Protein AF-A0A6L7X5J3-F1 (afdb_monomer_lite)

Foldseek 3Di:
DDDDDDDDDPPPPPPPPPDPQQFPDQCADDAPFWHFHQVLVVVDPDPPQWGETQGCAPVQNRRVVRRRDHCVLFPAWQWYWDDDVQWIWTHHQQWIWIQRPVVRDIATALQQVLCCVVPVVDDFPQADHFDDDPQCVVDPDVVSVLVSQLVQCVVDVQSNCVQVVDPCNCRRQNGFGDWDAPDDPNRRNQKIWIHGRRKIKIAGCDDDPPDDHRHIDIDRVSVRQLPPDCRVDHVQTRNIDGPVQSRDNDPDRDHDDDDDDDDDDDDDDDDDDDDDDDDDDDDDDDDDDPPPDDDDDDDDPAAPEPDEDEDAQLDPCNLVVLVVCVVNSHAEYEYEDEQCVQCVDVVHGDCPSVVCNVCSNVVSNHHYHYHYDHHHLVPDDPVPRDDDD

Structure (mmCIF, N/CA/C/O backbone):
data_AF-A0A6L7X5J3-F1
#
_entry.id   AF-A0A6L7X5J3-F1
#
loop_
_atom_site.group_PDB
_atom_site.id
_atom_site.type_symbol
_atom_site.label_atom_id
_atom_site.label_alt_id
_atom_site.label_comp_id
_atom_site.label_asym_id
_atom_site.label_entity_id
_atom_site.label_seq_id
_atom_site.pdbx_PDB_ins_code
_atom_site.Cartn_x
_atom_site.Cartn_y
_atom_site.Cartn_z
_atom_site.occupancy
_atom_site.B_iso_or_equiv
_atom_site.auth_seq_id
_atom_site.auth_comp_id
_atom_site.auth_asym_id
_atom_site.auth_atom_id
_atom_site.pdbx_PDB_model_num
ATOM 1 N N . MET A 1 1 ? -72.540 15.885 -7.204 1.00 39.34 1 MET A N 1
ATOM 2 C CA . MET A 1 1 ? -71.771 15.564 -8.433 1.00 39.34 1 MET A CA 1
ATOM 3 C C . MET A 1 1 ? -70.296 15.408 -8.074 1.00 39.34 1 MET A C 1
ATOM 5 O O . MET A 1 1 ? -69.874 16.002 -7.092 1.00 39.34 1 MET A O 1
ATOM 9 N N . ARG A 1 2 ? -69.530 14.622 -8.845 1.00 37.62 2 ARG A N 1
ATOM 10 C CA . ARG A 1 2 ? -68.062 14.473 -8.725 1.00 37.62 2 ARG A CA 1
ATOM 11 C C . ARG A 1 2 ? -67.333 15.828 -8.674 1.00 37.62 2 ARG A C 1
ATOM 13 O O . ARG A 1 2 ? -67.604 16.648 -9.544 1.00 37.62 2 ARG A O 1
ATOM 20 N N . LYS A 1 3 ? -66.290 15.939 -7.841 1.00 34.56 3 LYS A N 1
ATOM 21 C CA . LYS A 1 3 ? -64.878 16.013 -8.291 1.00 34.56 3 LYS A CA 1
ATOM 22 C C . LYS A 1 3 ? -63.981 15.349 -7.235 1.00 34.56 3 LYS A C 1
ATOM 24 O O . LYS A 1 3 ? -64.067 15.705 -6.068 1.00 34.56 3 LYS A O 1
ATOM 29 N N . LEU A 1 4 ? -63.147 14.387 -7.638 1.00 37.59 4 LEU A N 1
ATOM 30 C CA . LEU A 1 4 ? -62.011 13.943 -6.819 1.00 37.59 4 LEU A CA 1
ATOM 31 C C . LEU A 1 4 ? -60.863 14.937 -7.027 1.00 37.59 4 LEU A C 1
ATOM 33 O O . LEU A 1 4 ? -60.653 15.388 -8.153 1.00 37.59 4 LEU A O 1
ATOM 37 N N . VAL A 1 5 ? -60.090 15.212 -5.978 1.00 39.31 5 VAL A N 1
ATOM 38 C CA . VAL A 1 5 ? -58.749 15.797 -6.108 1.00 39.31 5 VAL A CA 1
ATOM 39 C C . VAL A 1 5 ? -57.757 14.644 -6.009 1.00 39.31 5 VAL A C 1
ATOM 41 O O . VAL A 1 5 ? -57.535 14.102 -4.930 1.00 39.31 5 VAL A O 1
ATOM 44 N N . LEU A 1 6 ? -57.213 14.220 -7.151 1.00 36.03 6 LEU A N 1
ATOM 45 C CA . LEU A 1 6 ? -56.221 13.150 -7.211 1.00 36.03 6 LEU A CA 1
ATOM 46 C C . LEU A 1 6 ? -54.824 13.758 -7.028 1.00 36.03 6 LEU A C 1
ATOM 48 O O . LEU A 1 6 ? -54.312 14.416 -7.932 1.00 36.03 6 LEU A O 1
ATOM 52 N N . GLY A 1 7 ? -54.224 13.565 -5.853 1.00 35.00 7 GLY A N 1
ATOM 53 C CA . GLY A 1 7 ? -52.856 14.006 -5.582 1.00 35.00 7 GLY A CA 1
ATOM 54 C C . GLY A 1 7 ? -51.844 13.172 -6.369 1.00 35.00 7 GLY A C 1
ATOM 55 O O . GLY A 1 7 ? -51.683 11.984 -6.098 1.00 35.00 7 GLY A O 1
ATOM 56 N N . LEU A 1 8 ? -51.161 13.786 -7.338 1.00 33.81 8 LEU A N 1
ATOM 57 C CA . LEU A 1 8 ? -50.131 13.120 -8.135 1.00 33.81 8 LEU A CA 1
ATOM 58 C C . LEU A 1 8 ? -48.823 13.006 -7.334 1.00 33.81 8 LEU A C 1
ATOM 60 O O . LEU A 1 8 ? -47.966 13.886 -7.393 1.00 33.81 8 LEU A O 1
ATOM 64 N N . VAL A 1 9 ? -48.661 11.909 -6.592 1.00 35.81 9 VAL A N 1
ATOM 65 C CA . VAL A 1 9 ? -47.380 11.565 -5.960 1.00 35.81 9 VAL A CA 1
ATOM 66 C C . VAL A 1 9 ? -46.420 11.068 -7.041 1.00 35.81 9 VAL A C 1
ATOM 68 O O . VAL A 1 9 ? -46.484 9.917 -7.468 1.00 35.81 9 VAL A O 1
ATOM 71 N N . VAL A 1 10 ? -45.525 11.946 -7.498 1.00 36.38 10 VAL A N 1
ATOM 72 C CA . VAL A 1 10 ? -44.436 11.573 -8.410 1.00 36.38 10 VAL A CA 1
ATOM 73 C C . VAL A 1 10 ? -43.366 10.832 -7.612 1.00 36.38 10 VAL A C 1
ATOM 75 O O . VAL A 1 10 ? -42.533 11.442 -6.943 1.00 36.38 10 VAL A O 1
ATOM 78 N N . ALA A 1 11 ? -43.383 9.503 -7.684 1.00 34.66 11 ALA A N 1
ATOM 79 C CA . ALA A 1 11 ? -42.311 8.676 -7.152 1.00 34.66 11 ALA A CA 1
ATOM 80 C C . ALA A 1 11 ? -41.049 8.846 -8.016 1.00 34.66 11 ALA A C 1
ATOM 82 O O . ALA A 1 11 ? -40.922 8.227 -9.074 1.00 34.66 11 ALA A O 1
ATOM 83 N N . MET A 1 12 ? -40.105 9.683 -7.571 1.00 31.50 12 MET A N 1
ATOM 84 C CA . MET A 1 12 ? -38.753 9.705 -8.134 1.00 31.50 12 MET A CA 1
ATOM 85 C C . MET A 1 12 ? -38.043 8.390 -7.799 1.00 31.50 12 MET A C 1
ATOM 87 O O . MET A 1 12 ? -37.420 8.249 -6.747 1.00 31.50 12 MET A O 1
ATOM 91 N N . VAL A 1 13 ? -38.126 7.425 -8.713 1.00 34.91 13 VAL A N 1
ATOM 92 C CA . VAL A 1 13 ? -37.275 6.235 -8.687 1.00 34.91 13 VAL A CA 1
ATOM 93 C C . VAL A 1 13 ? -35.859 6.676 -9.046 1.00 34.91 13 VAL A C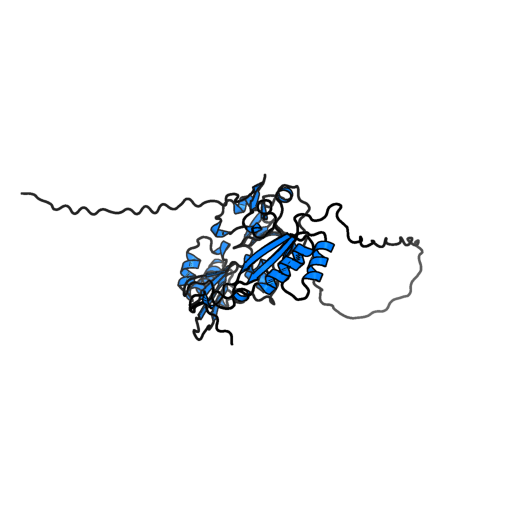 1
ATOM 95 O O . VAL A 1 13 ? -35.506 6.791 -10.220 1.00 34.91 13 VAL A O 1
ATOM 98 N N . VAL A 1 14 ? -35.046 6.947 -8.025 1.00 36.31 14 VAL A N 1
ATOM 99 C CA . VAL A 1 14 ? -33.605 7.159 -8.190 1.00 36.31 14 VAL A CA 1
ATOM 100 C C . VAL A 1 14 ? -32.980 5.812 -8.540 1.00 36.31 14 VAL A C 1
ATOM 102 O O . VAL A 1 14 ? -32.565 5.050 -7.668 1.00 36.31 14 VAL A O 1
ATOM 105 N N . VAL A 1 15 ? -32.936 5.502 -9.837 1.00 38.97 15 VAL A N 1
ATOM 106 C CA . VAL A 1 15 ? -32.119 4.404 -10.354 1.00 38.97 15 VAL A CA 1
ATOM 107 C C . VAL A 1 15 ? -30.664 4.812 -10.166 1.00 38.97 15 VAL A C 1
ATOM 109 O O . VAL A 1 15 ? -30.096 5.537 -10.983 1.00 38.97 15 VAL A O 1
ATOM 112 N N . ALA A 1 16 ? -30.069 4.362 -9.064 1.00 38.88 16 ALA A N 1
ATOM 113 C CA . ALA A 1 16 ? -28.633 4.418 -8.868 1.00 38.88 16 ALA A CA 1
ATOM 114 C C . ALA A 1 16 ? -27.978 3.513 -9.921 1.00 38.88 16 ALA A C 1
ATOM 116 O O . ALA A 1 16 ? -27.843 2.305 -9.731 1.00 38.88 16 ALA A O 1
ATOM 117 N N . LEU A 1 17 ? -27.618 4.106 -11.061 1.00 38.00 17 LEU A N 1
ATOM 118 C CA . LEU A 1 17 ? -26.777 3.474 -12.066 1.00 38.00 17 LEU A CA 1
ATOM 119 C C . LEU A 1 17 ? -25.415 3.209 -11.426 1.00 38.00 17 LEU A C 1
ATOM 121 O O . LEU A 1 17 ? -24.553 4.087 -11.393 1.00 38.00 17 LEU A O 1
ATOM 125 N N . ALA A 1 18 ? -25.237 1.997 -10.900 1.00 39.94 18 ALA A N 1
ATOM 126 C CA . ALA A 1 18 ? -23.926 1.491 -10.545 1.00 39.94 18 ALA A CA 1
ATOM 127 C C . ALA A 1 18 ? -23.051 1.583 -11.799 1.00 39.94 18 ALA A C 1
ATOM 129 O O . ALA A 1 18 ? -23.335 0.932 -12.809 1.00 39.94 18 ALA A O 1
ATOM 130 N N . ALA A 1 19 ? -22.028 2.438 -11.756 1.00 39.22 19 ALA A N 1
ATOM 131 C CA . ALA A 1 19 ? -21.054 2.510 -12.830 1.00 39.22 19 ALA A CA 1
ATOM 132 C C . ALA A 1 19 ? -20.448 1.106 -13.017 1.00 39.22 19 ALA A C 1
ATOM 134 O O . ALA A 1 19 ? -20.156 0.448 -12.013 1.00 39.22 19 ALA A O 1
ATOM 135 N N . PRO A 1 20 ? -20.292 0.614 -14.259 1.00 39.97 20 PRO A N 1
ATOM 136 C CA . PRO A 1 20 ? -19.720 -0.706 -14.481 1.00 39.97 20 PRO A CA 1
ATOM 137 C C . PRO A 1 20 ? -18.322 -0.740 -13.863 1.00 39.97 20 PRO A C 1
ATOM 139 O O . PRO A 1 20 ? -17.493 0.112 -14.182 1.00 39.97 20 PRO A O 1
ATOM 142 N N . VAL A 1 21 ? -18.082 -1.701 -12.967 1.00 42.59 21 VAL A N 1
ATOM 143 C CA . VAL A 1 21 ? -16.787 -1.872 -12.297 1.00 42.59 21 VAL A CA 1
ATOM 144 C C . VAL A 1 21 ? -15.732 -2.098 -13.374 1.00 42.59 21 VAL A C 1
ATOM 146 O O . VAL A 1 21 ? -15.753 -3.113 -14.072 1.00 42.59 21 VAL A O 1
ATOM 149 N N . GLN A 1 22 ? -14.849 -1.118 -13.550 1.00 43.16 22 GLN A N 1
ATOM 150 C CA . GLN A 1 22 ? -13.813 -1.180 -14.568 1.00 43.16 22 GLN A CA 1
ATOM 151 C C . GLN A 1 22 ? -12.702 -2.107 -14.078 1.00 43.16 22 GLN A C 1
ATOM 153 O O . GLN A 1 22 ? -12.064 -1.858 -13.056 1.00 43.16 22 GLN A O 1
ATOM 158 N N . ALA A 1 23 ? -12.498 -3.191 -14.823 1.00 52.34 23 ALA A N 1
ATOM 159 C CA . ALA A 1 23 ? -11.334 -4.051 -14.686 1.00 52.34 23 ALA A CA 1
ATOM 160 C C . ALA A 1 23 ? -10.037 -3.235 -14.832 1.00 52.34 23 ALA A C 1
ATOM 162 O O . ALA A 1 23 ? -10.020 -2.198 -15.503 1.00 52.34 23 ALA A O 1
ATOM 163 N N . LEU A 1 24 ? -8.941 -3.728 -14.254 1.00 58.12 24 LEU A N 1
ATOM 164 C CA . LEU A 1 24 ? -7.593 -3.208 -14.482 1.00 58.12 24 LEU A CA 1
ATOM 165 C C . LEU A 1 24 ? -7.203 -3.430 -15.956 1.00 58.12 24 LEU A C 1
ATOM 167 O O . LEU A 1 24 ? -6.573 -4.424 -16.326 1.00 58.12 24 LEU A O 1
ATOM 171 N N . GLU A 1 25 ? -7.590 -2.487 -16.814 1.00 69.44 25 GLU A N 1
ATOM 172 C CA . GLU A 1 25 ? -7.076 -2.402 -18.175 1.00 69.44 25 GLU A CA 1
ATOM 173 C C . GLU A 1 25 ? -5.565 -2.130 -18.160 1.00 69.44 25 GLU A C 1
ATOM 175 O O . GLU A 1 25 ? -5.004 -1.586 -17.205 1.00 69.44 25 GLU A O 1
ATOM 180 N N . CYS A 1 26 ? -4.882 -2.516 -19.241 1.00 79.06 26 CYS A N 1
ATOM 181 C CA . CYS A 1 26 ? -3.452 -2.264 -19.366 1.00 79.06 26 CYS A CA 1
ATOM 182 C C . CYS A 1 26 ? -3.171 -0.774 -19.609 1.00 79.06 26 CYS A C 1
ATOM 184 O O . CYS A 1 26 ? -3.212 -0.292 -20.742 1.00 79.06 26 CYS A O 1
ATOM 186 N N . ASP A 1 27 ? -2.876 -0.070 -18.520 1.00 77.75 27 ASP A N 1
ATOM 187 C CA . ASP A 1 27 ? -2.595 1.362 -18.459 1.00 77.75 27 ASP A CA 1
ATOM 188 C C . ASP A 1 27 ? -1.096 1.630 -18.698 1.00 77.75 27 ASP A C 1
ATOM 190 O O . ASP A 1 27 ? -0.307 1.901 -17.784 1.00 77.75 27 ASP A O 1
ATOM 194 N N . GLY A 1 28 ? -0.696 1.429 -19.955 1.00 81.00 28 GLY A N 1
ATOM 195 C CA . GLY A 1 28 ? 0.688 1.468 -20.414 1.00 81.00 28 GLY A CA 1
ATOM 196 C C . GLY A 1 28 ? 0.886 0.625 -21.676 1.00 81.00 28 GLY A C 1
ATOM 197 O O . GLY A 1 28 ? 0.062 0.661 -22.591 1.00 81.00 28 GLY A O 1
ATOM 198 N N . ILE A 1 29 ? 1.982 -0.134 -21.749 1.00 84.38 29 ILE A N 1
ATOM 199 C CA . ILE A 1 29 ? 2.338 -0.927 -22.937 1.00 84.38 29 ILE A CA 1
ATOM 200 C C . ILE A 1 29 ? 1.871 -2.378 -22.756 1.00 84.38 29 ILE A C 1
ATOM 202 O O . ILE A 1 29 ? 2.296 -3.071 -21.832 1.00 84.38 29 ILE A O 1
ATOM 206 N N . ARG A 1 30 ? 1.005 -2.857 -23.660 1.00 88.12 30 ARG A N 1
ATOM 207 C CA . ARG A 1 30 ? 0.545 -4.258 -23.682 1.00 88.12 30 ARG A CA 1
ATOM 208 C C . ARG A 1 30 ? 1.690 -5.198 -24.065 1.00 88.12 30 ARG A C 1
ATOM 210 O O . ARG A 1 30 ? 2.404 -4.948 -25.033 1.00 88.12 30 ARG A O 1
ATOM 217 N N . LEU A 1 31 ? 1.820 -6.294 -23.326 1.00 85.81 31 LEU A N 1
ATOM 218 C CA . LEU A 1 31 ? 2.774 -7.380 -23.561 1.00 85.81 31 LEU A CA 1
ATOM 219 C C . LEU A 1 31 ? 2.001 -8.632 -24.012 1.00 85.81 31 LEU A C 1
ATOM 221 O O . LEU A 1 31 ? 0.785 -8.712 -23.836 1.00 85.81 31 LEU A O 1
ATOM 225 N N . SER A 1 32 ? 2.685 -9.622 -24.586 1.00 85.44 32 SER A N 1
ATOM 226 C CA . SER A 1 32 ? 2.050 -10.863 -25.070 1.00 85.44 32 SER A CA 1
ATOM 227 C C . SER A 1 32 ? 1.386 -11.687 -23.960 1.00 85.44 32 SER A C 1
ATOM 229 O O . SER A 1 32 ? 0.448 -12.434 -24.231 1.00 85.44 32 SER A O 1
ATOM 231 N N . ASP A 1 33 ? 1.849 -11.536 -22.720 1.00 86.38 33 ASP A N 1
ATOM 232 C CA . ASP A 1 33 ? 1.362 -12.234 -21.532 1.00 86.38 33 ASP A CA 1
ATOM 233 C C . ASP A 1 33 ? 1.054 -11.276 -20.361 1.00 86.38 33 ASP A C 1
ATOM 235 O O . ASP A 1 33 ? 0.977 -11.715 -19.212 1.00 86.38 33 ASP A O 1
ATOM 239 N N . GLY A 1 34 ? 0.921 -9.967 -20.615 1.00 91.00 34 GLY A N 1
ATOM 240 C CA . GLY A 1 34 ? 0.933 -8.971 -19.542 1.00 91.00 34 GLY A CA 1
ATOM 241 C C . GLY A 1 34 ? 0.733 -7.511 -19.933 1.00 91.00 34 GLY A C 1
ATOM 242 O O . GLY A 1 34 ? 0.314 -7.171 -21.039 1.00 91.00 34 GLY A O 1
ATOM 243 N N . CYS A 1 35 ? 1.100 -6.637 -19.000 1.00 90.19 35 CYS A N 1
ATOM 244 C CA . CYS A 1 35 ? 1.132 -5.190 -19.160 1.00 90.19 35 CYS A CA 1
ATOM 245 C C . CYS A 1 35 ? 2.377 -4.582 -18.497 1.00 90.19 35 CYS A C 1
ATOM 247 O O . CYS A 1 35 ? 2.735 -4.959 -17.381 1.00 90.19 35 CYS A O 1
ATOM 249 N N . LEU A 1 36 ? 3.007 -3.606 -19.149 1.00 90.06 36 LEU A N 1
ATOM 250 C CA . LEU A 1 36 ? 3.967 -2.688 -18.540 1.00 90.06 36 LEU A CA 1
ATOM 251 C C . LEU A 1 36 ? 3.232 -1.414 -18.114 1.00 90.06 36 LEU A C 1
ATOM 253 O O . LEU A 1 36 ? 2.841 -0.619 -18.965 1.00 90.06 36 LEU A O 1
ATOM 257 N N . PHE A 1 37 ? 3.079 -1.203 -16.809 1.00 87.00 37 PHE A N 1
ATOM 258 C CA . PHE A 1 37 ? 2.432 -0.010 -16.261 1.00 87.00 37 PHE A CA 1
ATOM 259 C C . PHE A 1 37 ? 3.430 1.139 -16.141 1.00 87.00 37 PHE A C 1
ATOM 261 O O . PHE A 1 37 ? 4.362 1.076 -15.336 1.00 87.00 37 PHE A O 1
ATOM 268 N N . THR A 1 38 ? 3.226 2.192 -16.930 1.00 81.44 38 THR A N 1
ATOM 269 C CA . THR A 1 38 ? 4.198 3.286 -17.106 1.00 81.44 38 THR A CA 1
ATOM 270 C C . THR A 1 38 ? 3.959 4.453 -16.142 1.00 81.44 38 THR A C 1
ATOM 272 O O . THR A 1 38 ? 4.898 5.146 -15.759 1.00 81.44 38 THR A O 1
ATOM 275 N N . LYS A 1 39 ? 2.725 4.636 -15.646 1.00 73.19 39 LYS A N 1
ATOM 276 C CA . LYS A 1 39 ? 2.356 5.733 -14.724 1.00 73.19 39 LYS A CA 1
ATOM 277 C C . LYS A 1 39 ? 3.172 5.760 -13.427 1.00 73.19 39 LYS A C 1
ATOM 279 O O . LYS A 1 39 ? 3.565 6.833 -12.980 1.00 73.19 39 LYS A O 1
ATOM 284 N N . THR A 1 40 ? 3.476 4.605 -12.836 1.00 60.53 40 THR A N 1
ATOM 285 C CA . THR A 1 40 ? 4.351 4.498 -11.650 1.00 60.53 40 THR A CA 1
ATOM 286 C C . THR A 1 40 ? 5.847 4.484 -11.971 1.00 60.53 40 THR A C 1
ATOM 288 O O . THR A 1 40 ? 6.654 4.544 -11.044 1.00 60.53 40 THR A O 1
ATOM 291 N N . GLY A 1 41 ? 6.221 4.475 -13.254 1.00 50.16 41 GLY A N 1
ATOM 292 C CA . GLY A 1 41 ? 7.547 4.883 -13.724 1.00 50.16 41 GLY A CA 1
ATOM 293 C C . GLY A 1 41 ? 7.728 6.407 -13.778 1.00 50.16 41 GLY A C 1
ATOM 294 O O . GLY A 1 41 ? 8.841 6.863 -13.981 1.00 50.16 41 GLY A O 1
ATOM 295 N N . GLY A 1 42 ? 6.676 7.206 -13.538 1.00 38.56 42 GLY A N 1
ATOM 296 C CA . GLY A 1 42 ? 6.590 8.652 -13.813 1.00 38.56 42 GLY A CA 1
ATOM 297 C C . GLY A 1 42 ? 7.691 9.598 -13.291 1.00 38.56 42 GLY A C 1
ATOM 298 O O . GLY A 1 42 ? 7.725 10.750 -13.714 1.00 38.56 42 GLY A O 1
ATOM 299 N N . ASP A 1 43 ? 8.583 9.141 -12.407 1.00 50.91 43 ASP A N 1
ATOM 300 C CA . ASP A 1 43 ? 9.752 9.890 -11.915 1.00 50.91 43 ASP A CA 1
ATOM 301 C C . ASP A 1 43 ? 11.058 9.601 -12.703 1.00 50.91 43 ASP A C 1
ATOM 303 O O . ASP A 1 43 ? 12.105 10.185 -12.397 1.00 50.91 43 ASP A O 1
ATOM 307 N N . THR A 1 44 ? 11.048 8.699 -13.695 1.00 49.81 44 THR A N 1
ATOM 308 C CA . THR A 1 44 ? 12.235 8.338 -14.494 1.00 49.81 44 THR A CA 1
ATOM 309 C C . THR A 1 44 ? 12.494 9.287 -15.673 1.00 49.81 44 THR A C 1
ATOM 311 O O . THR A 1 44 ? 11.599 10.000 -16.129 1.00 49.81 44 THR A O 1
ATOM 314 N N . PRO A 1 45 ? 13.717 9.280 -16.243 1.00 46.69 45 PRO A N 1
ATOM 315 C CA . PRO A 1 45 ? 14.003 9.968 -17.503 1.00 46.69 45 PRO A CA 1
ATOM 316 C C . PRO A 1 45 ? 13.367 9.325 -18.745 1.00 46.69 45 PRO A C 1
ATOM 318 O O . PRO A 1 45 ? 13.402 9.950 -19.801 1.00 46.69 45 PRO A O 1
ATOM 321 N N . ASN A 1 46 ? 12.848 8.092 -18.653 1.00 53.47 46 ASN A N 1
ATOM 322 C CA . ASN A 1 46 ? 12.463 7.287 -19.819 1.00 53.47 46 ASN A CA 1
ATOM 323 C C . ASN A 1 46 ? 10.942 7.148 -19.994 1.00 53.47 46 ASN A C 1
ATOM 325 O O . ASN A 1 46 ? 10.506 6.299 -20.760 1.00 53.47 46 ASN A O 1
ATOM 329 N N . VAL A 1 47 ? 10.117 7.937 -19.299 1.00 55.72 47 VAL A N 1
ATOM 330 C CA . VAL A 1 47 ? 8.654 7.940 -19.492 1.00 55.72 47 VAL A CA 1
ATOM 331 C C . VAL A 1 47 ? 8.326 8.321 -20.950 1.00 55.72 47 VAL A C 1
ATOM 333 O O . VAL A 1 47 ? 8.805 9.365 -21.399 1.00 55.72 47 VAL A O 1
ATOM 336 N N . PRO A 1 48 ? 7.497 7.558 -21.698 1.00 61.62 48 PRO A N 1
ATOM 337 C CA . PRO A 1 48 ? 6.634 6.444 -21.278 1.00 61.62 48 PRO A CA 1
ATOM 338 C C . PRO A 1 48 ? 7.195 5.034 -21.576 1.00 61.62 48 PRO A C 1
ATOM 340 O O . PRO A 1 48 ? 6.442 4.065 -21.529 1.00 61.62 48 PRO A O 1
ATOM 343 N N . ASP A 1 49 ? 8.476 4.905 -21.912 1.00 68.25 49 ASP A N 1
ATOM 344 C CA . ASP A 1 49 ? 9.116 3.664 -22.371 1.00 68.25 49 ASP A CA 1
ATOM 345 C C . ASP A 1 49 ? 9.583 2.731 -21.232 1.00 68.25 49 ASP A C 1
ATOM 347 O O . ASP A 1 49 ? 9.940 1.578 -21.503 1.00 68.25 49 ASP A O 1
ATOM 351 N N . ASP A 1 50 ? 9.573 3.187 -19.970 1.00 73.19 50 ASP A N 1
ATOM 352 C CA . ASP A 1 50 ? 9.749 2.341 -18.778 1.00 73.19 50 ASP A CA 1
ATOM 353 C C . ASP A 1 50 ? 8.529 2.304 -17.838 1.00 73.19 50 ASP A C 1
ATOM 355 O O . ASP A 1 50 ? 7.600 3.111 -17.911 1.00 73.19 50 ASP A O 1
ATOM 359 N N . GLY A 1 51 ? 8.500 1.275 -16.990 1.00 86.38 51 GLY A N 1
ATOM 360 C CA . GLY A 1 51 ? 7.419 1.031 -16.041 1.00 86.38 51 GLY A CA 1
ATOM 361 C C . GLY A 1 51 ? 7.607 -0.260 -15.245 1.00 86.38 51 GLY A C 1
ATOM 362 O O . GLY A 1 51 ? 8.679 -0.867 -15.247 1.00 86.38 51 GLY A O 1
ATOM 363 N N . TYR A 1 52 ? 6.552 -0.725 -14.578 1.00 90.69 52 TYR A N 1
ATOM 364 C CA . TYR A 1 52 ? 6.567 -2.004 -13.862 1.00 90.69 52 TYR A CA 1
ATOM 365 C C . TYR A 1 52 ? 5.732 -3.053 -14.599 1.00 90.69 52 TYR A C 1
ATOM 367 O O . TYR A 1 52 ? 4.530 -2.887 -14.805 1.00 90.69 52 TYR A O 1
ATOM 375 N N . ALA A 1 53 ? 6.388 -4.139 -15.013 1.00 91.31 53 ALA A N 1
ATOM 376 C CA . ALA A 1 53 ? 5.763 -5.215 -15.773 1.00 91.31 53 ALA A CA 1
ATOM 377 C C . ALA A 1 53 ? 4.987 -6.174 -14.859 1.00 91.31 53 ALA A C 1
ATOM 379 O O . ALA A 1 53 ? 5.545 -6.734 -13.910 1.00 91.31 53 ALA A O 1
ATOM 380 N N . VAL A 1 54 ? 3.714 -6.404 -15.173 1.00 92.81 54 VAL A N 1
ATOM 381 C CA . VAL A 1 54 ? 2.857 -7.417 -14.549 1.00 92.81 54 VAL A CA 1
ATOM 382 C C . VAL A 1 54 ? 2.392 -8.370 -15.646 1.00 92.81 54 VAL A C 1
ATOM 384 O O . VAL A 1 54 ? 1.637 -7.991 -16.535 1.00 92.81 54 VAL A O 1
ATOM 387 N N . THR A 1 55 ? 2.901 -9.598 -15.607 1.00 92.06 55 THR A N 1
ATOM 388 C CA . THR A 1 55 ? 2.817 -10.589 -16.695 1.00 92.06 55 THR A CA 1
ATOM 389 C C . THR A 1 55 ? 2.348 -11.963 -16.195 1.00 92.06 55 THR A C 1
ATOM 391 O O . THR A 1 55 ? 2.022 -12.107 -15.013 1.00 92.06 55 THR A O 1
ATOM 394 N N . ASN A 1 56 ? 2.372 -12.998 -17.032 1.00 91.81 56 ASN A N 1
ATOM 395 C CA . ASN A 1 56 ? 2.221 -14.400 -16.617 1.00 91.81 56 ASN A CA 1
ATOM 396 C C . ASN A 1 56 ? 3.559 -15.186 -16.680 1.00 91.81 56 ASN A C 1
ATOM 398 O O . ASN A 1 56 ? 3.623 -16.375 -16.349 1.00 91.81 56 ASN A O 1
ATOM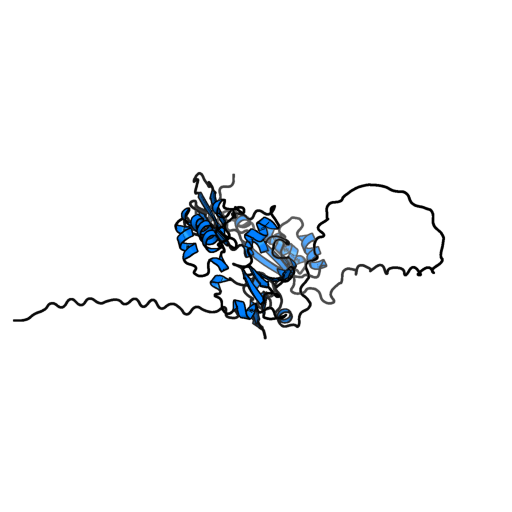 402 N N . LEU A 1 57 ? 4.645 -14.501 -17.060 1.00 86.44 57 LEU A N 1
ATOM 403 C CA . LEU A 1 57 ? 5.999 -15.011 -17.274 1.00 86.44 57 LEU A CA 1
ATOM 404 C C . LEU A 1 57 ? 6.504 -15.871 -16.109 1.00 86.44 57 LEU A C 1
ATOM 406 O O . LEU A 1 57 ? 6.353 -15.520 -14.935 1.00 86.44 57 LEU A O 1
ATOM 410 N N . GLY A 1 58 ? 7.120 -17.005 -16.451 1.00 83.56 58 GLY A N 1
ATOM 411 C CA . GLY A 1 58 ? 7.566 -18.016 -15.488 1.00 83.56 58 GLY A CA 1
ATOM 412 C C . GLY A 1 58 ? 6.444 -18.903 -14.930 1.00 83.56 58 GLY A C 1
ATOM 413 O O . GLY A 1 58 ? 6.682 -19.625 -13.968 1.00 83.56 58 GLY A O 1
ATOM 414 N N . GLY A 1 59 ? 5.230 -18.852 -15.494 1.00 86.12 59 GLY A N 1
ATOM 415 C CA . GLY A 1 59 ? 4.078 -19.615 -14.992 1.00 86.12 59 GLY A CA 1
ATOM 416 C C . GLY A 1 59 ? 3.476 -19.036 -13.707 1.00 86.12 59 GLY A C 1
ATOM 417 O O . GLY A 1 59 ? 2.798 -19.745 -12.967 1.00 86.12 59 GLY A O 1
ATOM 418 N N . VAL A 1 60 ? 3.742 -17.756 -13.432 1.00 91.25 60 VAL A N 1
ATOM 419 C CA . VAL A 1 60 ? 3.236 -17.003 -12.278 1.00 91.25 60 VAL A CA 1
ATOM 420 C C . VAL A 1 60 ? 2.073 -16.137 -12.775 1.00 91.25 60 VAL A C 1
ATOM 422 O O . VAL A 1 60 ? 2.352 -15.108 -13.392 1.00 91.25 60 VAL A O 1
ATOM 425 N N . PRO A 1 61 ? 0.797 -16.510 -12.540 1.00 92.69 61 PRO A N 1
ATOM 426 C CA . PRO A 1 61 ? -0.382 -15.900 -13.168 1.00 92.69 61 PRO A CA 1
ATOM 427 C C . PRO A 1 61 ? -0.759 -14.553 -12.525 1.00 92.69 61 PRO A C 1
ATOM 429 O O . PRO A 1 61 ? -1.881 -14.346 -12.063 1.00 92.69 61 PRO A O 1
ATOM 432 N N . MET A 1 62 ? 0.207 -13.638 -12.422 1.00 92.44 62 MET A N 1
ATOM 433 C CA . MET A 1 62 ? 0.011 -12.338 -11.784 1.00 92.44 62 MET A CA 1
ATOM 434 C C . MET A 1 62 ? -0.893 -11.452 -12.640 1.00 92.44 62 MET A C 1
ATOM 436 O O . MET A 1 62 ? -1.797 -10.836 -12.091 1.00 92.44 62 MET A O 1
ATOM 440 N N . TRP A 1 63 ? -0.685 -11.404 -13.963 1.00 92.62 63 TRP A N 1
ATOM 441 C CA . TRP A 1 63 ? -1.520 -10.603 -14.864 1.00 92.62 63 TRP A CA 1
ATOM 442 C C . TRP A 1 63 ? -2.959 -11.111 -14.915 1.00 92.62 63 TRP A C 1
ATOM 444 O O . TRP A 1 63 ? -3.886 -10.316 -14.763 1.00 92.62 63 TRP A O 1
ATOM 454 N N . ASP A 1 64 ? -3.142 -12.429 -15.035 1.00 91.50 64 ASP A N 1
ATOM 455 C CA . ASP A 1 64 ? -4.470 -13.047 -14.967 1.00 91.50 64 ASP A CA 1
ATOM 456 C C . ASP A 1 64 ? -5.177 -12.724 -13.642 1.00 91.50 64 ASP A C 1
ATOM 458 O O . ASP A 1 64 ? -6.362 -12.408 -13.649 1.00 91.50 64 ASP A O 1
ATOM 462 N N . PHE A 1 65 ? -4.456 -12.741 -12.514 1.00 91.19 65 PHE A N 1
ATOM 463 C CA . PHE A 1 65 ? -5.035 -12.399 -11.215 1.00 91.19 65 PHE A CA 1
ATOM 464 C C . PHE A 1 65 ? -5.393 -10.913 -11.077 1.00 91.19 65 PHE A C 1
ATOM 466 O O . PHE A 1 65 ? -6.436 -10.612 -10.497 1.00 91.19 65 PHE A O 1
ATOM 473 N N . VAL A 1 66 ? -4.542 -9.985 -11.545 1.00 89.81 66 VAL A N 1
ATOM 474 C CA . VAL A 1 66 ? -4.756 -8.545 -11.301 1.00 89.81 66 VAL A CA 1
ATOM 475 C C . VAL A 1 66 ? -5.713 -7.884 -12.279 1.00 89.81 66 VAL A C 1
ATOM 477 O O . VAL A 1 66 ? -6.406 -6.960 -11.866 1.00 89.81 66 VAL A O 1
ATOM 480 N N . ARG A 1 67 ? -5.784 -8.323 -13.545 1.00 86.56 67 ARG A N 1
ATOM 481 C CA . ARG A 1 67 ? -6.697 -7.704 -14.527 1.00 86.56 67 ARG A CA 1
ATOM 482 C C . ARG A 1 67 ? -8.163 -7.841 -14.077 1.00 86.56 67 ARG A C 1
ATOM 484 O O . ARG A 1 67 ? -8.961 -6.935 -14.274 1.00 86.56 67 ARG A O 1
ATOM 491 N N . ASP A 1 68 ? -8.476 -8.939 -13.385 1.00 83.94 68 ASP A N 1
ATOM 492 C CA . ASP A 1 68 ? -9.785 -9.267 -12.811 1.00 83.94 68 ASP A CA 1
ATOM 493 C C . ASP A 1 68 ? -10.005 -8.570 -11.430 1.00 83.94 68 ASP A C 1
ATOM 495 O O . ASP A 1 68 ? -10.728 -9.082 -10.564 1.00 83.94 68 ASP A O 1
ATOM 499 N N . LYS A 1 69 ? -9.339 -7.425 -11.183 1.00 81.94 69 LYS A N 1
ATOM 500 C CA . LYS A 1 69 ? -9.444 -6.565 -9.982 1.00 81.94 69 LYS A CA 1
ATOM 501 C C . LYS A 1 69 ? -9.627 -5.098 -10.369 1.00 81.94 69 LYS A C 1
ATOM 503 O O . LYS A 1 69 ? -9.293 -4.689 -11.476 1.00 81.94 69 LYS A O 1
ATOM 508 N N . ASP A 1 70 ? -10.109 -4.304 -9.416 1.00 75.06 70 ASP A N 1
ATOM 509 C CA . ASP A 1 70 ? -10.182 -2.846 -9.529 1.00 75.06 70 ASP A CA 1
ATOM 510 C C . ASP A 1 70 ? -8.796 -2.202 -9.295 1.00 75.06 70 ASP A C 1
ATOM 512 O O . ASP A 1 70 ? -8.084 -2.531 -8.336 1.00 75.06 70 ASP A O 1
ATOM 516 N N . LEU A 1 71 ? -8.446 -1.224 -10.136 1.00 66.69 71 LEU A N 1
ATOM 517 C CA . LEU A 1 71 ? -7.331 -0.290 -9.930 1.00 66.69 71 LEU A CA 1
ATOM 518 C C . LEU A 1 71 ? -7.368 0.367 -8.544 1.00 66.69 71 LEU A C 1
ATOM 520 O O . LEU A 1 71 ? -6.321 0.584 -7.933 1.00 66.69 71 LEU A O 1
ATOM 524 N N . GLN A 1 72 ? -8.556 0.681 -8.027 1.00 67.81 72 GLN A N 1
ATOM 525 C CA . GLN A 1 72 ? -8.731 1.284 -6.709 1.00 67.81 72 GLN A CA 1
ATOM 526 C C . GLN A 1 72 ? -8.477 0.304 -5.561 1.00 67.81 72 GLN A C 1
ATOM 528 O O . GLN A 1 72 ? -8.116 0.760 -4.476 1.00 67.81 72 GLN A O 1
ATOM 533 N N . ALA A 1 73 ? -8.571 -1.007 -5.778 1.00 73.62 73 ALA A N 1
ATOM 534 C CA . ALA A 1 73 ? -8.258 -2.002 -4.756 1.00 73.62 73 ALA A CA 1
ATOM 535 C C . ALA A 1 73 ? -6.735 -2.213 -4.622 1.00 73.62 73 ALA A C 1
ATOM 537 O O . ALA A 1 73 ? -6.180 -2.116 -3.527 1.00 73.62 73 ALA A O 1
ATOM 538 N N . LEU A 1 74 ? -6.035 -2.434 -5.741 1.00 82.62 74 LEU A N 1
ATOM 539 C CA . LEU A 1 74 ? -4.590 -2.722 -5.756 1.00 82.62 74 LEU A CA 1
ATOM 540 C C . LEU A 1 74 ? -3.703 -1.464 -5.727 1.00 82.62 74 LEU A C 1
ATOM 542 O O . LEU A 1 74 ? -2.628 -1.453 -5.115 1.00 82.62 74 LEU A O 1
ATOM 546 N N . GLY A 1 75 ? -4.139 -0.408 -6.416 1.00 85.12 75 GLY A N 1
ATOM 547 C CA . GLY A 1 75 ? -3.251 0.626 -6.946 1.00 85.12 75 GLY A CA 1
ATOM 548 C C . GLY A 1 75 ? -2.339 0.103 -8.065 1.00 85.12 75 GLY A C 1
ATOM 549 O O . GLY A 1 75 ? -2.359 -1.075 -8.423 1.00 85.12 75 GLY A O 1
ATOM 550 N N . TYR A 1 76 ? -1.509 0.982 -8.621 1.00 87.88 76 TYR A N 1
ATOM 551 C CA . TYR A 1 76 ? -0.542 0.609 -9.660 1.00 87.88 76 TYR A CA 1
ATOM 552 C C . TYR A 1 76 ? 0.604 -0.247 -9.081 1.00 87.88 76 TYR A C 1
ATOM 554 O O . TYR A 1 76 ? 0.926 -0.109 -7.896 1.00 87.88 76 TYR A O 1
ATOM 562 N N . PRO A 1 77 ? 1.272 -1.101 -9.882 1.00 91.88 77 PRO A N 1
ATOM 563 C CA . PRO A 1 77 ? 2.495 -1.784 -9.457 1.00 91.88 77 PRO A CA 1
ATOM 564 C C . PRO A 1 77 ? 3.603 -0.772 -9.134 1.00 91.88 77 PRO A C 1
ATOM 566 O O . PRO A 1 77 ? 3.760 0.233 -9.826 1.00 91.88 77 PRO A O 1
ATOM 569 N N . ILE A 1 78 ? 4.388 -1.043 -8.091 1.00 91.19 78 ILE A N 1
ATOM 570 C CA . ILE A 1 78 ? 5.500 -0.194 -7.627 1.00 91.19 78 ILE A CA 1
ATOM 571 C C . ILE A 1 78 ? 6.846 -0.930 -7.598 1.00 91.19 78 ILE A C 1
ATOM 573 O O . ILE A 1 78 ? 7.836 -0.356 -7.137 1.00 91.19 78 ILE A O 1
ATOM 577 N N . SER A 1 79 ? 6.892 -2.181 -8.056 1.00 93.06 79 SER A N 1
ATOM 578 C CA . SER A 1 79 ? 8.111 -2.982 -8.160 1.00 93.06 79 SER A CA 1
ATOM 579 C C . SER A 1 79 ? 8.051 -3.957 -9.341 1.00 93.06 79 SER A C 1
ATOM 581 O O . SER A 1 79 ? 6.975 -4.363 -9.794 1.00 93.06 79 SER A O 1
ATOM 583 N N . GLY A 1 80 ? 9.223 -4.415 -9.780 1.00 93.44 80 GLY A N 1
ATOM 584 C CA . GLY A 1 80 ? 9.355 -5.710 -10.444 1.00 93.44 80 GLY A CA 1
ATOM 585 C C . GLY A 1 80 ? 9.082 -6.866 -9.472 1.00 93.44 80 GLY A C 1
ATOM 586 O O . GLY A 1 80 ? 8.736 -6.658 -8.304 1.00 93.44 80 GLY A O 1
ATOM 587 N N . ARG A 1 81 ? 9.241 -8.104 -9.943 1.00 94.31 81 ARG A N 1
ATOM 588 C CA . ARG A 1 81 ? 9.108 -9.293 -9.087 1.00 94.31 81 ARG A CA 1
ATOM 589 C C . ARG A 1 81 ? 10.378 -9.583 -8.307 1.00 94.31 81 ARG A C 1
ATOM 591 O O . ARG A 1 81 ? 11.479 -9.340 -8.796 1.00 94.31 81 ARG A O 1
ATOM 598 N N . TRP A 1 82 ? 10.213 -10.209 -7.149 1.00 93.19 82 TRP A N 1
ATOM 599 C CA . TRP A 1 82 ? 11.288 -10.913 -6.456 1.00 93.19 82 TRP A CA 1
ATOM 600 C C . TRP A 1 82 ? 10.815 -12.291 -5.988 1.00 93.19 82 TRP A C 1
ATOM 602 O O . TRP A 1 82 ? 9.618 -12.584 -5.991 1.00 93.19 82 TRP A O 1
ATOM 612 N N . VAL A 1 83 ? 11.764 -13.148 -5.619 1.00 89.19 83 VAL A N 1
ATOM 613 C CA . VAL A 1 83 ? 11.503 -14.494 -5.095 1.00 89.19 83 VAL A CA 1
ATOM 614 C C . VAL A 1 83 ? 11.915 -14.531 -3.627 1.00 89.19 83 VAL A C 1
ATOM 616 O O . VAL A 1 83 ? 12.992 -14.050 -3.277 1.00 89.19 83 VAL A O 1
ATOM 619 N N . GLU A 1 84 ? 11.068 -15.105 -2.776 1.00 83.12 84 GLU A N 1
ATOM 620 C CA . GLU A 1 84 ? 11.370 -15.376 -1.370 1.00 83.12 84 GLU A CA 1
ATOM 621 C C . GLU A 1 84 ? 10.946 -16.816 -1.039 1.00 83.12 84 GLU A C 1
ATOM 623 O O . GLU A 1 84 ? 9.759 -17.129 -0.941 1.00 83.12 84 GLU A O 1
ATOM 628 N N . GLY A 1 85 ? 11.918 -17.725 -0.915 1.00 83.81 85 GLY A N 1
ATOM 629 C CA . GLY A 1 85 ? 11.643 -19.155 -0.738 1.00 83.81 85 GLY A CA 1
ATOM 630 C C . GLY A 1 85 ? 10.820 -19.733 -1.908 1.00 83.81 85 GLY A C 1
ATOM 631 O O . GLY A 1 85 ? 11.224 -19.559 -3.056 1.00 83.81 85 GLY A O 1
ATOM 632 N N . PRO A 1 86 ? 9.681 -20.411 -1.658 1.00 85.06 86 PRO A N 1
ATOM 633 C CA . PRO A 1 86 ? 8.808 -20.950 -2.709 1.00 85.06 86 PRO A CA 1
ATOM 634 C C . PRO A 1 86 ? 7.891 -19.893 -3.358 1.00 85.06 86 PRO A C 1
ATOM 636 O O . PRO A 1 86 ? 7.087 -20.233 -4.235 1.00 85.06 86 PRO A O 1
ATOM 639 N N . PHE A 1 87 ? 7.957 -18.635 -2.906 1.00 91.62 87 PHE A N 1
ATOM 640 C CA . PHE A 1 87 ? 7.020 -17.580 -3.278 1.00 91.62 87 PHE A CA 1
ATOM 641 C C . PHE A 1 87 ? 7.607 -16.600 -4.294 1.00 91.62 87 PHE A C 1
ATOM 643 O O . PHE A 1 87 ? 8.755 -16.174 -4.166 1.00 91.62 87 PHE A O 1
ATOM 650 N N . THR A 1 88 ? 6.776 -16.148 -5.234 1.00 94.50 88 THR A N 1
ATOM 651 C CA . THR A 1 88 ? 7.090 -15.009 -6.112 1.00 94.50 88 THR A CA 1
ATOM 652 C C . THR A 1 88 ? 6.220 -13.823 -5.721 1.00 94.50 88 THR A C 1
ATOM 654 O O . THR A 1 88 ? 4.993 -13.923 -5.747 1.00 94.50 88 THR A O 1
ATOM 657 N N . LEU A 1 89 ? 6.839 -12.699 -5.365 1.00 96.94 89 LEU A N 1
ATOM 658 C CA . LEU A 1 89 ? 6.155 -11.515 -4.851 1.00 96.94 89 LEU A CA 1
ATOM 659 C C . LEU A 1 89 ? 6.231 -10.338 -5.829 1.00 96.94 89 LEU A C 1
ATOM 661 O O . LEU A 1 89 ? 7.193 -10.207 -6.590 1.00 96.94 89 LEU A O 1
ATOM 665 N N . GLN A 1 90 ? 5.221 -9.466 -5.786 1.00 97.25 90 GLN A N 1
ATOM 666 C CA . GLN A 1 90 ? 5.216 -8.180 -6.487 1.00 97.25 90 GLN A CA 1
ATOM 667 C C . GLN A 1 90 ? 4.443 -7.126 -5.684 1.00 97.25 90 GLN A C 1
ATOM 669 O O . GLN A 1 90 ? 3.368 -7.407 -5.151 1.00 97.25 90 GLN A O 1
ATOM 674 N N . ALA A 1 91 ? 4.988 -5.912 -5.587 1.00 95.81 91 ALA A N 1
ATOM 675 C CA . ALA A 1 91 ? 4.383 -4.815 -4.846 1.00 95.81 91 ALA A CA 1
ATOM 676 C C . ALA A 1 91 ? 3.542 -3.911 -5.753 1.00 95.81 91 ALA A C 1
ATOM 678 O O . ALA A 1 91 ? 3.971 -3.518 -6.839 1.00 95.81 91 ALA A O 1
ATOM 679 N N . PHE A 1 92 ? 2.378 -3.528 -5.245 1.00 93.50 92 PHE A N 1
ATOM 680 C CA . PHE A 1 92 ? 1.479 -2.499 -5.758 1.00 93.50 92 PHE A CA 1
ATOM 681 C C . PHE A 1 92 ? 1.354 -1.404 -4.690 1.00 93.50 92 PHE A C 1
ATOM 683 O O . PHE A 1 92 ? 1.793 -1.603 -3.560 1.00 93.50 92 PHE A O 1
ATOM 690 N N . GLN A 1 93 ? 0.800 -0.236 -5.015 1.00 88.44 93 GLN A N 1
ATOM 691 C CA . GLN A 1 93 ? 0.734 0.889 -4.066 1.00 88.44 93 GLN A CA 1
ATOM 692 C C . GLN A 1 93 ? 0.027 0.516 -2.751 1.00 88.44 93 GLN A C 1
ATOM 694 O O . GLN A 1 93 ? 0.487 0.900 -1.675 1.00 88.44 93 GLN A O 1
ATOM 699 N N . LYS A 1 94 ? -1.073 -0.250 -2.823 1.00 87.62 94 LYS A N 1
ATOM 700 C CA . LYS A 1 94 ? -1.914 -0.578 -1.658 1.00 87.62 94 LYS A CA 1
ATOM 701 C C . LYS A 1 94 ? -1.599 -1.946 -1.048 1.00 87.62 94 LYS A C 1
ATOM 703 O O . LYS A 1 94 ? -1.686 -2.089 0.168 1.00 87.62 94 LYS A O 1
ATOM 708 N N . VAL A 1 95 ? -1.163 -2.922 -1.852 1.00 91.75 95 VAL A N 1
ATOM 709 C CA . VAL A 1 95 ? -0.877 -4.303 -1.405 1.00 91.75 95 VAL A CA 1
ATOM 710 C C . VAL A 1 95 ? 0.446 -4.862 -1.943 1.00 91.75 95 VAL A C 1
ATOM 712 O O . VAL A 1 95 ? 0.991 -4.378 -2.929 1.00 91.75 95 VAL A O 1
ATOM 715 N N . ILE A 1 96 ? 0.939 -5.945 -1.340 1.00 95.75 96 ILE A N 1
ATOM 716 C CA . ILE A 1 96 ? 1.935 -6.830 -1.962 1.00 95.75 96 ILE A CA 1
ATOM 717 C C . ILE A 1 96 ? 1.240 -8.166 -2.245 1.00 95.75 96 ILE A C 1
ATOM 719 O O . ILE A 1 96 ? 0.591 -8.728 -1.360 1.00 95.75 96 ILE A O 1
ATOM 723 N N . LEU A 1 97 ? 1.358 -8.664 -3.475 1.00 96.44 97 LEU A N 1
ATOM 724 C CA . LEU A 1 97 ? 0.843 -9.972 -3.879 1.00 96.44 97 LEU A CA 1
ATOM 725 C C . LEU A 1 97 ? 1.952 -11.024 -3.786 1.00 96.44 97 LEU A C 1
ATOM 727 O O . LEU A 1 97 ? 3.111 -10.740 -4.089 1.00 96.44 97 LEU A O 1
ATOM 731 N N . GLN A 1 98 ? 1.585 -12.233 -3.366 1.00 95.88 98 GLN A N 1
ATOM 732 C CA . GLN A 1 98 ? 2.481 -13.358 -3.100 1.00 95.88 98 GLN A CA 1
ATOM 733 C C . GLN A 1 98 ? 1.929 -14.622 -3.771 1.00 95.88 98 GLN A C 1
ATOM 735 O O . GLN A 1 98 ? 1.018 -15.275 -3.254 1.00 95.88 98 GLN A O 1
ATOM 740 N N . TRP A 1 99 ? 2.498 -14.992 -4.915 1.00 95.69 99 TRP A N 1
ATOM 741 C CA . TRP A 1 99 ? 2.195 -16.257 -5.576 1.00 95.69 99 TRP A CA 1
ATOM 742 C C . TRP A 1 99 ? 2.861 -17.417 -4.840 1.00 95.69 99 TRP A C 1
ATOM 744 O O . TRP A 1 99 ? 4.087 -17.466 -4.729 1.00 95.69 99 TRP A O 1
ATOM 754 N N . ASP A 1 100 ? 2.050 -18.357 -4.367 1.00 91.50 100 ASP A N 1
ATOM 755 C CA . ASP A 1 100 ? 2.480 -19.658 -3.870 1.00 91.50 100 ASP A CA 1
ATOM 756 C C . ASP A 1 100 ? 2.479 -20.661 -5.026 1.00 91.50 100 ASP A C 1
ATOM 758 O O . ASP A 1 100 ? 1.426 -21.043 -5.545 1.00 91.50 100 ASP A O 1
ATOM 762 N N . SER A 1 101 ? 3.681 -21.071 -5.429 1.00 87.50 101 SER A N 1
ATOM 763 C CA . SER A 1 101 ? 3.897 -22.011 -6.529 1.00 87.50 101 SER A CA 1
ATOM 764 C C . SER A 1 101 ? 3.504 -23.453 -6.185 1.00 87.50 101 SER A C 1
ATOM 766 O O . SER A 1 101 ? 3.084 -24.188 -7.079 1.00 87.50 101 SER A O 1
ATOM 768 N N . ALA A 1 102 ? 3.577 -23.847 -4.909 1.00 89.44 102 ALA A N 1
ATOM 769 C CA . ALA A 1 102 ? 3.271 -25.200 -4.450 1.00 89.44 102 ALA A CA 1
ATOM 770 C C . ALA A 1 102 ? 1.757 -25.414 -4.306 1.00 89.44 102 ALA A C 1
ATOM 772 O O . ALA A 1 102 ? 1.216 -26.395 -4.813 1.00 89.44 102 ALA A O 1
ATOM 773 N N . ASN A 1 103 ? 1.058 -24.458 -3.688 1.00 90.50 103 ASN A N 1
ATOM 774 C CA . ASN A 1 103 ? -0.401 -24.481 -3.536 1.00 90.50 103 ASN A CA 1
ATOM 775 C C . ASN A 1 103 ? -1.150 -23.853 -4.728 1.00 90.50 103 ASN A C 1
ATOM 777 O O . ASN A 1 103 ? -2.379 -23.796 -4.718 1.00 90.50 103 ASN A O 1
ATOM 781 N N . ARG A 1 104 ? -0.423 -23.363 -5.746 1.00 90.38 104 ARG A N 1
ATOM 782 C CA . ARG A 1 104 ? -0.948 -22.677 -6.945 1.00 90.38 104 ARG A CA 1
ATOM 783 C C . ARG A 1 104 ? -1.952 -21.562 -6.616 1.00 90.38 104 ARG A C 1
ATOM 785 O O . ARG A 1 104 ? -2.983 -21.428 -7.280 1.00 90.38 104 ARG A O 1
ATOM 792 N N . ARG A 1 105 ? -1.658 -20.764 -5.586 1.00 89.88 105 ARG A N 1
ATOM 793 C CA . ARG A 1 105 ? -2.577 -19.759 -5.027 1.00 89.88 105 ARG A CA 1
ATOM 794 C C . ARG A 1 105 ? -1.926 -18.382 -4.971 1.00 89.88 105 ARG A C 1
ATOM 796 O O . ARG A 1 105 ? -0.792 -18.247 -4.520 1.00 89.88 105 ARG A O 1
ATOM 803 N N . MET A 1 106 ? -2.663 -17.345 -5.367 1.00 92.00 106 MET A N 1
ATOM 804 C CA . MET A 1 106 ? -2.273 -15.965 -5.078 1.00 92.00 106 MET A CA 1
ATOM 805 C C . MET A 1 106 ? -2.692 -15.603 -3.650 1.00 92.00 106 MET A C 1
ATOM 807 O O . MET A 1 106 ? -3.829 -15.857 -3.257 1.00 92.00 106 MET A O 1
ATOM 811 N N 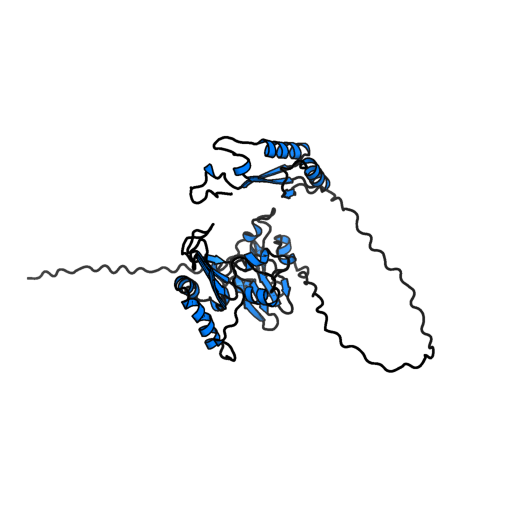. ASN A 1 107 ? -1.780 -15.021 -2.878 1.00 90.88 107 ASN A N 1
ATOM 812 C CA . ASN A 1 107 ? -2.003 -14.607 -1.496 1.00 90.88 107 ASN A CA 1
ATOM 813 C C . ASN A 1 107 ? -1.761 -13.102 -1.350 1.00 90.88 107 ASN A C 1
ATOM 815 O O . ASN A 1 107 ? -0.957 -12.513 -2.075 1.00 90.88 107 ASN A O 1
ATOM 819 N N . TRP A 1 108 ? -2.423 -12.499 -0.367 1.00 92.50 108 TRP A N 1
ATOM 820 C CA . TRP A 1 108 ? -2.259 -11.094 -0.009 1.00 92.50 108 TRP A CA 1
ATOM 821 C C . TRP A 1 108 ? -1.263 -10.992 1.144 1.00 92.50 108 TRP A C 1
ATOM 823 O O . TRP A 1 108 ? -1.537 -11.440 2.258 1.00 92.50 108 TRP A O 1
ATOM 833 N N . PHE A 1 109 ? -0.087 -10.432 0.882 1.00 94.75 109 PHE A N 1
ATOM 834 C CA . PHE A 1 109 ? 1.028 -10.457 1.823 1.00 94.75 109 PHE A CA 1
ATOM 835 C C . PHE A 1 109 ? 0.744 -9.586 3.059 1.00 94.75 109 PHE A C 1
ATOM 837 O O . PHE A 1 109 ? 0.363 -8.420 2.931 1.00 94.75 109 PHE A O 1
ATOM 844 N N . ASN A 1 110 ? 0.949 -10.126 4.264 1.00 93.62 110 ASN A N 1
ATOM 845 C CA . ASN A 1 110 ? 0.708 -9.420 5.531 1.00 93.62 110 ASN A CA 1
ATOM 846 C C . ASN A 1 110 ? 1.853 -8.447 5.844 1.00 93.62 110 ASN A C 1
ATOM 848 O O . ASN A 1 110 ? 2.655 -8.673 6.751 1.00 93.62 110 ASN A O 1
ATOM 852 N N . THR A 1 111 ? 1.958 -7.378 5.053 1.00 95.31 111 THR A N 1
ATOM 853 C CA . THR A 1 111 ? 3.118 -6.477 5.011 1.00 95.31 111 THR A CA 1
ATOM 854 C C . THR A 1 111 ? 3.531 -5.937 6.380 1.00 95.31 111 THR A C 1
ATOM 856 O O . THR A 1 111 ? 4.727 -5.885 6.655 1.00 95.31 111 THR A O 1
ATOM 859 N N . LEU A 1 112 ? 2.588 -5.571 7.258 1.00 96.56 112 LEU A N 1
ATOM 860 C CA . LEU A 1 112 ? 2.921 -5.031 8.582 1.00 96.56 112 LEU A CA 1
ATOM 861 C C . LEU A 1 112 ? 3.274 -6.104 9.614 1.00 96.56 112 LEU A C 1
ATOM 863 O O . LEU A 1 112 ? 4.059 -5.825 10.522 1.00 96.56 112 LEU A O 1
ATOM 867 N N . ASP A 1 113 ? 2.735 -7.317 9.500 1.00 91.94 113 ASP A N 1
ATOM 868 C CA . ASP A 1 113 ? 3.058 -8.422 10.417 1.00 91.94 113 ASP A CA 1
ATOM 869 C C . ASP A 1 113 ? 4.415 -9.032 10.045 1.00 91.94 113 ASP A C 1
ATOM 871 O O . ASP A 1 113 ? 5.271 -9.248 10.899 1.00 91.94 113 ASP A O 1
ATOM 875 N N . ALA A 1 114 ? 4.666 -9.197 8.744 1.00 92.69 114 ALA A N 1
ATOM 876 C CA . ALA A 1 114 ? 5.958 -9.604 8.206 1.00 92.69 114 ALA A CA 1
ATOM 877 C C . ALA A 1 114 ? 7.054 -8.535 8.383 1.00 92.69 114 ALA A C 1
ATOM 879 O O . ALA A 1 114 ? 8.238 -8.873 8.320 1.00 92.69 114 ALA A O 1
ATOM 880 N N . LEU A 1 115 ? 6.684 -7.267 8.606 1.00 95.00 115 LEU A N 1
ATOM 881 C CA . LEU A 1 115 ? 7.590 -6.214 9.071 1.00 95.00 115 LEU A CA 1
ATOM 882 C C . LEU A 1 115 ? 7.883 -6.369 10.565 1.00 95.00 115 LEU A C 1
ATOM 884 O O . LEU A 1 115 ? 9.048 -6.474 10.933 1.00 95.00 115 LEU A O 1
ATOM 888 N N . ALA A 1 116 ? 6.849 -6.456 11.407 1.00 93.06 116 ALA A N 1
ATOM 889 C CA . ALA A 1 116 ? 7.006 -6.589 12.856 1.00 93.06 116 ALA A CA 1
ATOM 890 C C . ALA A 1 116 ? 7.797 -7.847 13.266 1.00 93.06 116 ALA A C 1
ATOM 892 O O . ALA A 1 116 ? 8.581 -7.791 14.207 1.00 93.06 116 ALA A O 1
ATOM 893 N N . ASN A 1 117 ? 7.623 -8.959 12.545 1.00 91.88 117 ASN A N 1
ATOM 894 C CA . ASN A 1 117 ? 8.316 -10.222 12.806 1.00 91.88 117 ASN A CA 1
ATOM 895 C C . ASN A 1 117 ? 9.774 -10.214 12.295 1.00 91.88 117 ASN A C 1
ATOM 897 O O . ASN A 1 117 ? 10.696 -10.532 13.039 1.00 91.88 117 ASN A O 1
ATOM 901 N N . ARG A 1 118 ? 10.008 -9.824 11.031 1.00 93.25 118 ARG A N 1
ATOM 902 C CA . ARG A 1 118 ? 11.341 -9.931 10.394 1.00 93.25 118 ARG A CA 1
ATOM 903 C C . ARG A 1 118 ? 12.244 -8.712 10.616 1.00 93.25 118 ARG A C 1
ATOM 905 O O . ARG A 1 118 ? 13.452 -8.812 10.430 1.00 93.25 118 ARG A O 1
ATOM 912 N N . TYR A 1 119 ? 11.669 -7.569 10.984 1.00 92.94 119 TYR A N 1
ATOM 913 C CA . TYR A 1 119 ? 12.368 -6.295 11.166 1.00 92.94 119 TYR A CA 1
ATOM 914 C C . TYR A 1 119 ? 11.824 -5.518 12.391 1.00 92.94 119 TYR A C 1
ATOM 916 O O . TYR A 1 119 ? 11.435 -4.357 12.245 1.00 92.94 119 TYR A O 1
ATOM 924 N N . PRO A 1 120 ? 11.780 -6.109 13.605 1.00 92.00 120 PRO A N 1
ATOM 925 C CA . PRO A 1 120 ? 11.174 -5.493 14.798 1.00 92.00 120 PRO A CA 1
ATOM 926 C C . PRO A 1 120 ? 11.790 -4.140 15.204 1.00 92.00 120 PRO A C 1
ATOM 928 O O . PRO A 1 120 ? 11.152 -3.347 15.893 1.00 92.00 120 PRO A O 1
ATOM 931 N N . GLN A 1 121 ? 13.015 -3.849 14.761 1.00 92.31 121 GLN A N 1
ATOM 932 C CA . GLN A 1 121 ? 13.698 -2.566 14.943 1.00 92.31 121 GLN A CA 1
ATOM 933 C C . GLN A 1 121 ? 13.170 -1.433 14.040 1.00 92.31 121 GLN A C 1
ATOM 935 O O . GLN A 1 121 ? 13.516 -0.272 14.253 1.00 92.31 121 GLN A O 1
ATOM 940 N N . ILE A 1 122 ? 12.376 -1.741 13.008 1.00 90.19 122 ILE A N 1
ATOM 941 C CA . ILE A 1 122 ? 11.882 -0.766 12.029 1.00 90.19 122 ILE A CA 1
ATOM 942 C C . ILE A 1 122 ? 10.516 -0.228 12.454 1.00 90.19 122 ILE A C 1
ATOM 944 O O . ILE A 1 122 ? 9.497 -0.911 12.370 1.00 90.19 122 ILE A O 1
ATOM 948 N N . GLN A 1 123 ? 10.489 1.047 12.836 1.00 89.44 123 GLN A N 1
ATOM 949 C CA . GLN A 1 123 ? 9.266 1.777 13.161 1.00 89.44 123 GLN A CA 1
ATOM 950 C C . GLN A 1 123 ? 8.875 2.674 11.979 1.00 89.44 123 GLN A C 1
ATOM 952 O O . GLN A 1 123 ? 9.619 3.577 11.595 1.00 89.44 123 GLN A O 1
ATOM 957 N N . LEU A 1 124 ? 7.708 2.423 11.379 1.00 90.50 124 LEU A N 1
ATOM 958 C CA . LEU A 1 124 ? 7.165 3.276 10.320 1.00 90.50 124 LEU A CA 1
ATOM 959 C C . LEU A 1 124 ? 6.380 4.455 10.933 1.00 90.50 124 LEU A C 1
ATOM 961 O O . LEU A 1 124 ? 5.562 4.230 11.827 1.00 90.50 124 LEU A O 1
ATOM 965 N N . PRO A 1 125 ? 6.544 5.700 10.439 1.00 90.38 125 PRO A N 1
ATOM 966 C CA . PRO A 1 125 ? 5.798 6.850 10.950 1.00 90.38 125 PRO A CA 1
ATOM 967 C C . PRO A 1 125 ? 4.283 6.627 10.899 1.00 90.38 125 PRO A C 1
ATOM 969 O O . PRO A 1 125 ? 3.748 6.269 9.846 1.00 90.38 125 PRO A O 1
ATOM 972 N N . ASN A 1 126 ? 3.610 6.860 12.029 1.00 92.50 126 ASN A N 1
ATOM 973 C CA . ASN A 1 126 ? 2.175 6.630 12.251 1.00 92.50 126 ASN A CA 1
ATOM 974 C C . ASN A 1 126 ? 1.685 5.197 11.983 1.00 92.50 126 ASN A C 1
ATOM 976 O O . ASN A 1 126 ? 0.522 5.002 11.640 1.00 92.50 126 ASN A O 1
ATOM 980 N N . VAL A 1 127 ? 2.539 4.193 12.180 1.00 95.19 127 VAL A N 1
ATOM 981 C CA . VAL A 1 127 ? 2.136 2.783 12.212 1.00 95.19 127 VAL A CA 1
ATOM 982 C C . VAL A 1 127 ? 2.297 2.267 13.647 1.00 95.19 127 VAL A C 1
ATOM 984 O O . VAL A 1 127 ? 3.433 2.165 14.112 1.00 95.19 127 VAL A O 1
ATOM 987 N N . PRO A 1 128 ? 1.202 1.953 14.364 1.00 95.88 128 PRO A N 1
ATOM 988 C CA . PRO A 1 128 ? 1.278 1.297 15.669 1.00 95.88 128 PRO A CA 1
ATOM 989 C C . PRO A 1 128 ? 2.073 -0.026 15.608 1.00 95.88 128 PRO A C 1
ATOM 991 O O . PRO A 1 128 ? 2.125 -0.661 14.550 1.00 95.88 128 PRO A O 1
ATOM 994 N N . PRO A 1 129 ? 2.686 -0.493 16.710 1.00 94.44 129 PRO A N 1
ATOM 995 C CA . PRO A 1 129 ? 3.311 -1.816 16.751 1.00 94.44 129 PRO A CA 1
ATOM 996 C C . PRO A 1 129 ? 2.270 -2.947 16.630 1.00 94.44 129 PRO A C 1
ATOM 998 O O . PRO A 1 129 ? 1.066 -2.728 16.759 1.00 94.44 129 PRO A O 1
ATOM 1001 N N . HIS A 1 130 ? 2.725 -4.177 16.380 1.00 93.81 130 HIS A N 1
ATOM 1002 C CA . HIS A 1 130 ? 1.852 -5.354 16.450 1.00 93.81 130 HIS A CA 1
ATOM 1003 C C . HIS A 1 130 ? 1.337 -5.560 17.886 1.00 93.81 130 HIS A C 1
ATOM 1005 O O . HIS A 1 130 ? 2.059 -5.308 18.850 1.00 93.81 130 HIS A O 1
ATOM 1011 N N . GLN A 1 131 ? 0.112 -6.064 18.023 1.00 93.44 131 GLN A N 1
ATOM 1012 C CA . GLN A 1 131 ? -0.489 -6.473 19.288 1.00 93.44 131 GLN A CA 1
ATOM 1013 C C . GLN A 1 131 ? -1.088 -7.869 19.114 1.00 93.44 131 GLN A C 1
ATOM 1015 O O . GLN A 1 131 ? -1.760 -8.134 18.124 1.00 93.44 131 GLN A O 1
ATOM 1020 N N . THR A 1 132 ? -0.833 -8.757 20.070 1.00 92.88 132 THR A N 1
ATOM 1021 C CA . THR A 1 132 ? -1.565 -10.023 20.193 1.00 92.88 132 THR A CA 1
ATOM 1022 C C . THR A 1 132 ? -2.757 -9.775 21.108 1.00 92.88 132 THR A C 1
ATOM 1024 O O . THR A 1 132 ? -2.574 -9.186 22.177 1.00 92.88 132 THR A O 1
ATOM 1027 N N . LEU A 1 133 ? -3.956 -10.196 20.710 1.00 92.38 133 LEU A N 1
ATOM 1028 C CA . LEU A 1 133 ? -5.145 -10.073 21.550 1.00 92.38 133 LEU A CA 1
ATOM 1029 C C . LEU A 1 133 ? -5.175 -11.234 22.563 1.00 92.38 133 LEU A C 1
ATOM 1031 O O . LEU A 1 133 ? -4.976 -12.386 22.168 1.00 92.38 133 LEU A O 1
ATOM 1035 N N . PRO A 1 134 ? -5.383 -10.979 23.870 1.00 94.94 134 PRO A N 1
ATOM 1036 C CA . PRO A 1 134 ? -5.637 -12.039 24.849 1.00 94.94 134 PRO A CA 1
ATOM 1037 C C . PRO A 1 134 ? -6.804 -12.955 24.458 1.00 94.94 134 PRO A C 1
ATOM 1039 O O . PRO A 1 134 ? -6.773 -14.148 24.748 1.00 94.94 134 PRO A O 1
ATOM 1042 N N . GLU A 1 135 ? -7.796 -12.406 23.760 1.00 93.75 135 GLU A N 1
ATOM 1043 C CA . GLU A 1 135 ? -9.024 -13.067 23.321 1.00 93.75 135 GLU A CA 1
ATOM 1044 C C . GLU A 1 135 ? -8.784 -14.175 22.278 1.00 93.75 135 GLU A C 1
ATOM 1046 O O . GLU A 1 135 ? -9.618 -15.069 22.147 1.00 93.75 135 GLU A O 1
ATOM 1051 N N . ASP A 1 136 ? -7.647 -14.162 21.571 1.00 92.75 136 ASP A N 1
ATOM 1052 C CA . ASP A 1 136 ? -7.269 -15.199 20.596 1.00 92.75 136 ASP A CA 1
ATOM 1053 C C . ASP A 1 136 ? -6.513 -16.383 21.232 1.00 92.75 136 ASP A C 1
ATOM 1055 O O . ASP A 1 136 ? -6.211 -17.375 20.559 1.00 92.75 136 ASP A O 1
ATOM 1059 N N . GLN A 1 137 ? -6.161 -16.314 22.522 1.00 94.50 137 GLN A N 1
ATOM 1060 C CA . GLN A 1 137 ? -5.310 -17.326 23.156 1.00 94.50 137 GLN A CA 1
ATOM 1061 C C . GLN A 1 137 ? -6.015 -18.686 23.259 1.00 94.50 137 GLN A C 1
ATOM 1063 O O . GLN A 1 137 ? -6.951 -18.877 24.029 1.00 94.50 137 GLN A O 1
ATOM 1068 N N . GLY A 1 138 ? -5.522 -19.657 22.485 1.00 93.19 138 GLY A N 1
ATOM 1069 C CA . GLY A 1 138 ? -6.102 -21.000 22.399 1.00 93.19 138 GLY A CA 1
ATOM 1070 C C . GLY A 1 138 ? -7.313 -21.109 21.466 1.00 93.19 138 GLY A C 1
ATOM 1071 O O . GLY A 1 138 ? -7.867 -22.200 21.334 1.00 93.19 138 GLY A O 1
ATOM 1072 N N . VAL A 1 139 ? -7.710 -20.025 20.791 1.00 93.62 139 VAL A N 1
ATOM 1073 C CA . VAL A 1 139 ? -8.790 -20.053 19.799 1.00 93.62 139 VAL A CA 1
ATOM 1074 C C . VAL A 1 139 ? -8.316 -20.775 18.537 1.00 93.62 139 VAL A C 1
ATOM 1076 O O . VAL A 1 139 ? -7.288 -20.442 17.953 1.00 93.62 139 VAL A O 1
ATOM 1079 N N . THR A 1 140 ? -9.085 -21.774 18.105 1.00 92.44 140 THR A N 1
ATOM 1080 C CA . THR A 1 140 ? -8.828 -22.556 16.882 1.00 92.44 140 THR A CA 1
ATOM 1081 C C . THR A 1 140 ? -9.830 -22.274 15.761 1.00 92.44 140 THR A C 1
ATOM 1083 O O . THR A 1 140 ? -9.557 -22.598 14.606 1.00 92.44 140 THR A O 1
ATOM 1086 N N . ASP A 1 141 ? -10.967 -21.644 16.070 1.00 92.56 141 ASP A N 1
ATOM 1087 C CA . ASP A 1 141 ? -11.955 -21.210 15.083 1.00 92.56 141 ASP A CA 1
ATOM 1088 C C . ASP A 1 141 ? -11.585 -19.824 14.530 1.00 92.56 141 ASP A C 1
ATOM 1090 O O . ASP A 1 141 ? -11.645 -18.807 15.226 1.00 92.56 141 ASP A O 1
ATOM 1094 N N . PHE A 1 142 ? -11.227 -19.776 13.247 1.00 88.62 142 PHE A N 1
ATOM 1095 C CA . PHE A 1 142 ? -10.868 -18.533 12.565 1.00 88.62 142 PHE A CA 1
ATOM 1096 C C . PHE A 1 142 ? -12.016 -17.506 12.528 1.00 88.62 142 PHE A C 1
ATOM 1098 O O . PHE A 1 142 ? -11.752 -16.307 12.477 1.00 88.62 142 PHE A O 1
ATOM 1105 N N . SER A 1 143 ? -13.281 -17.932 12.597 1.00 93.44 143 SER A N 1
ATOM 1106 C CA . SER A 1 143 ? -14.424 -17.011 12.648 1.00 93.44 143 SER A CA 1
ATOM 1107 C C . SER A 1 143 ? -14.523 -16.260 13.981 1.00 93.44 143 SER A C 1
ATOM 1109 O O . SER A 1 143 ? -14.989 -15.120 13.995 1.00 93.44 143 SER A O 1
ATOM 1111 N N . VAL A 1 144 ? -14.035 -16.852 15.078 1.00 95.19 144 VAL A N 1
ATOM 1112 C CA . VAL A 1 144 ? -13.929 -16.198 16.394 1.00 95.19 144 VAL A CA 1
ATOM 1113 C C . VAL A 1 144 ? -12.756 -15.218 16.400 1.00 95.19 144 VAL A C 1
ATOM 1115 O O . VAL A 1 144 ? -12.935 -14.073 16.798 1.00 95.19 144 VAL A O 1
ATOM 1118 N N . ILE A 1 145 ? -11.605 -15.608 15.840 1.00 93.81 145 ILE A N 1
ATOM 1119 C CA . ILE A 1 145 ? -10.450 -14.711 15.628 1.00 93.81 145 ILE A CA 1
ATOM 1120 C C . ILE A 1 145 ? -10.876 -13.478 14.805 1.00 93.81 145 ILE A C 1
ATOM 1122 O O . ILE A 1 145 ? -10.627 -12.338 15.192 1.00 93.81 145 ILE A O 1
ATOM 1126 N N . VAL A 1 146 ? -11.611 -13.678 13.703 1.00 94.88 146 VAL A N 1
ATOM 1127 C CA . VAL A 1 146 ? -12.190 -12.582 12.903 1.00 94.88 146 VAL A CA 1
ATOM 1128 C C . VAL A 1 146 ? -13.085 -11.662 13.747 1.00 94.88 146 VAL A C 1
ATOM 1130 O O . VAL A 1 146 ? -12.990 -10.445 13.603 1.00 94.88 146 VAL A O 1
ATOM 1133 N N . GLN A 1 147 ? -13.922 -12.201 14.638 1.00 96.62 147 GLN A N 1
ATOM 1134 C CA . GLN A 1 147 ? -14.786 -11.399 15.517 1.00 96.62 147 GLN A CA 1
ATOM 1135 C C . GLN A 1 147 ? -13.982 -10.595 16.553 1.00 96.62 147 GLN A C 1
ATOM 1137 O O . GLN A 1 147 ? -14.210 -9.390 16.676 1.00 96.62 147 GLN A O 1
ATOM 1142 N N . ASN A 1 148 ? -13.012 -11.222 17.227 1.00 96.19 148 ASN A N 1
ATOM 1143 C CA . ASN A 1 148 ? -12.111 -10.577 18.191 1.00 96.19 148 ASN A CA 1
ATOM 1144 C C . ASN A 1 148 ? -11.393 -9.374 17.559 1.00 96.19 148 ASN A C 1
ATOM 1146 O O . ASN A 1 148 ? -11.450 -8.254 18.067 1.00 96.19 148 ASN A O 1
ATOM 1150 N N . HIS A 1 149 ? -10.777 -9.587 16.396 1.00 97.88 149 HIS A N 1
ATOM 1151 C CA . HIS A 1 149 ? -10.070 -8.541 15.664 1.00 97.88 149 HIS A CA 1
ATOM 1152 C C . HIS A 1 149 ? -11.005 -7.438 15.133 1.00 97.88 149 HIS A C 1
ATOM 1154 O O . HIS A 1 149 ? -10.635 -6.264 15.146 1.00 97.88 149 HIS A O 1
ATOM 1160 N N . LEU A 1 150 ? -12.231 -7.763 14.702 1.00 97.88 150 LEU A N 1
ATOM 1161 C CA . LEU A 1 150 ? -13.213 -6.757 14.268 1.00 97.88 150 LEU A CA 1
ATOM 1162 C C . LEU A 1 150 ? -13.765 -5.899 15.422 1.00 97.88 150 LEU A C 1
ATOM 1164 O O . LEU A 1 150 ? -14.174 -4.764 15.169 1.00 97.88 150 LEU A O 1
ATOM 1168 N N . ALA A 1 151 ? -13.734 -6.372 16.672 1.00 97.94 151 ALA A N 1
ATOM 1169 C CA . ALA A 1 151 ? -14.147 -5.580 17.836 1.00 97.94 151 ALA A CA 1
ATOM 1170 C C . ALA A 1 151 ? -13.253 -4.341 18.065 1.00 97.94 151 ALA A C 1
ATOM 1172 O O . ALA A 1 151 ? -13.722 -3.321 18.568 1.00 97.94 151 ALA A O 1
ATOM 1173 N N . LEU A 1 152 ? -11.993 -4.361 17.604 1.00 98.00 152 LEU A N 1
ATOM 1174 C CA . LEU A 1 152 ? -11.103 -3.188 17.636 1.00 98.00 152 LEU A CA 1
ATOM 1175 C C . LEU A 1 152 ? -11.643 -1.990 16.833 1.00 98.00 152 LEU A C 1
ATOM 1177 O O . LEU A 1 152 ? -11.218 -0.857 17.062 1.00 98.00 152 LEU A O 1
ATOM 1181 N N . LEU A 1 153 ? -12.574 -2.216 15.898 1.00 98.12 153 LEU A N 1
ATOM 1182 C CA . LEU A 1 153 ? -13.221 -1.147 15.138 1.00 98.12 153 LEU A CA 1
ATOM 1183 C C . LEU A 1 153 ? -14.173 -0.303 16.002 1.00 98.12 153 LEU A C 1
ATOM 1185 O O . LEU A 1 153 ? -14.402 0.862 15.685 1.00 98.12 153 LEU A O 1
ATOM 1189 N N . ASP A 1 154 ? -14.723 -0.851 17.091 1.00 97.94 154 ASP A N 1
ATOM 1190 C CA . ASP A 1 154 ? -15.699 -0.144 17.937 1.00 97.94 154 ASP A CA 1
ATOM 1191 C C . ASP A 1 154 ? -15.102 1.047 18.700 1.00 97.94 154 ASP A C 1
ATOM 1193 O O . ASP A 1 154 ? -15.833 1.950 19.105 1.00 97.94 154 ASP A O 1
ATOM 1197 N N . ALA A 1 155 ? -13.772 1.121 18.802 1.00 97.31 155 ALA A N 1
ATOM 1198 C CA . ALA A 1 155 ? -13.077 2.283 19.341 1.00 97.31 155 ALA A CA 1
ATOM 1199 C C . ALA A 1 155 ? -13.199 3.544 18.454 1.00 97.31 155 ALA A C 1
ATOM 1201 O O . ALA A 1 155 ? -12.992 4.654 18.944 1.00 97.31 155 ALA A O 1
ATOM 1202 N N . ASN A 1 156 ? -13.548 3.413 17.163 1.00 98.00 156 ASN A N 1
ATOM 1203 C CA . ASN A 1 156 ? -13.742 4.566 16.282 1.00 98.00 156 ASN A CA 1
ATOM 1204 C C . ASN A 1 156 ? -14.806 4.322 15.188 1.00 98.00 156 ASN A C 1
ATOM 1206 O O . ASN A 1 156 ? -14.510 3.691 14.168 1.00 98.00 156 ASN A O 1
ATOM 1210 N N . PRO A 1 157 ? -16.026 4.887 15.311 1.00 97.19 157 PRO A N 1
ATOM 1211 C CA . PRO A 1 157 ? -17.116 4.605 14.376 1.00 97.19 157 PRO A CA 1
ATOM 1212 C C . PRO A 1 157 ? -16.870 5.127 12.951 1.00 97.19 157 PRO A C 1
ATOM 1214 O O . PRO A 1 157 ? -17.425 4.569 12.006 1.00 97.19 157 PRO A O 1
ATOM 1217 N N . LYS A 1 158 ? -16.022 6.152 12.761 1.00 96.88 158 LYS A N 1
ATOM 1218 C CA . LYS A 1 158 ? -15.651 6.635 11.416 1.00 96.88 158 LYS A CA 1
ATOM 1219 C C . LYS A 1 158 ? -14.761 5.619 10.704 1.00 96.88 158 LYS A C 1
ATOM 1221 O O . LYS A 1 158 ? -15.015 5.280 9.552 1.00 96.88 158 LYS A O 1
ATOM 1226 N N . ILE A 1 159 ? -13.747 5.109 11.408 1.00 97.94 159 ILE A N 1
ATOM 1227 C CA . ILE A 1 159 ? -12.866 4.064 10.878 1.00 97.94 159 ILE A CA 1
ATOM 1228 C C . ILE A 1 159 ? -13.664 2.772 10.660 1.00 97.94 159 ILE A C 1
ATOM 1230 O O . ILE A 1 159 ? -13.526 2.170 9.602 1.00 97.94 159 ILE A O 1
ATOM 1234 N N . LYS A 1 160 ? -14.557 2.384 11.585 1.00 98.38 160 LYS A N 1
ATOM 1235 C CA . LYS A 1 160 ? -15.445 1.219 11.415 1.00 98.38 160 LYS A CA 1
ATOM 1236 C C . LYS A 1 160 ? -16.291 1.307 10.142 1.00 98.38 160 LYS A C 1
ATOM 1238 O O . LYS A 1 160 ? -16.379 0.322 9.415 1.00 98.38 160 LYS A O 1
ATOM 1243 N N . ALA A 1 161 ? -16.871 2.475 9.856 1.00 97.50 161 ALA A N 1
ATOM 1244 C CA . ALA A 1 161 ? -17.661 2.696 8.647 1.00 97.50 161 ALA A CA 1
ATOM 1245 C C . ALA A 1 161 ? -16.817 2.574 7.364 1.00 97.50 161 ALA A C 1
ATOM 1247 O O . ALA A 1 161 ? -17.183 1.815 6.474 1.00 97.50 161 ALA A O 1
ATOM 1248 N N . GLU A 1 162 ? -15.668 3.254 7.280 1.00 95.56 162 GLU A N 1
ATOM 1249 C CA . GLU A 1 162 ? -14.772 3.187 6.108 1.00 95.56 162 GLU A CA 1
ATOM 1250 C C . GLU A 1 162 ? -14.116 1.810 5.917 1.00 95.56 162 GLU A C 1
ATOM 1252 O O . GLU A 1 162 ? -13.850 1.411 4.787 1.00 95.56 162 GLU A O 1
ATOM 1257 N N . PHE A 1 163 ? -13.851 1.078 7.002 1.00 96.38 163 PHE A N 1
ATOM 1258 C CA . PHE A 1 163 ? -13.270 -0.264 6.955 1.00 96.38 163 PHE A CA 1
ATOM 1259 C C . PHE A 1 163 ? -14.279 -1.299 6.439 1.00 96.38 163 PHE A C 1
ATOM 1261 O O . PHE A 1 163 ? -13.927 -2.141 5.619 1.00 96.38 163 PHE A O 1
ATOM 1268 N N . LEU A 1 164 ? -15.534 -1.228 6.899 1.00 96.00 164 LEU A N 1
ATOM 1269 C CA . LEU A 1 164 ? -16.604 -2.164 6.523 1.00 96.00 164 LEU A CA 1
ATOM 1270 C C . LEU A 1 164 ? -17.353 -1.765 5.238 1.00 96.00 164 LEU A C 1
ATOM 1272 O O . LEU A 1 164 ? -18.162 -2.547 4.745 1.00 96.00 164 LEU A O 1
ATOM 1276 N N . ALA A 1 165 ? -17.085 -0.579 4.683 1.00 94.56 165 ALA A N 1
ATOM 1277 C CA . ALA A 1 165 ? -17.566 -0.172 3.361 1.00 94.56 165 ALA A CA 1
ATOM 1278 C C . ALA A 1 165 ? -16.864 -0.912 2.203 1.00 94.56 165 ALA A C 1
ATOM 1280 O O . ALA A 1 165 ? -17.358 -0.883 1.079 1.00 94.56 165 ALA A O 1
ATOM 1281 N N . GLU A 1 166 ? -15.734 -1.573 2.472 1.00 90.31 166 GLU A N 1
ATOM 1282 C CA . GLU A 1 166 ? -14.982 -2.400 1.525 1.00 90.31 166 GLU A CA 1
ATOM 1283 C C . GLU A 1 166 ? -15.381 -3.883 1.670 1.00 90.31 166 GLU A C 1
ATOM 1285 O O . GLU A 1 166 ? -15.050 -4.502 2.686 1.00 90.31 166 GLU A O 1
ATOM 1290 N N . PRO A 1 167 ? -16.067 -4.499 0.686 1.00 90.56 167 PRO A N 1
ATOM 1291 C CA . PRO A 1 167 ? -16.457 -5.906 0.772 1.00 90.56 167 PRO A CA 1
ATOM 1292 C C . PRO A 1 167 ? -15.274 -6.884 0.848 1.00 90.56 167 PRO A C 1
ATOM 1294 O O . PRO A 1 167 ? -15.411 -7.930 1.481 1.00 90.56 167 PRO A O 1
ATOM 1297 N N . ASP A 1 168 ? -14.119 -6.562 0.248 1.00 88.69 168 ASP A N 1
ATOM 1298 C CA . ASP A 1 168 ? -12.932 -7.438 0.222 1.00 88.69 168 ASP A CA 1
ATOM 1299 C C . ASP A 1 168 ? -11.882 -7.067 1.296 1.00 88.69 168 ASP A C 1
ATOM 1301 O O . ASP A 1 168 ? -10.681 -7.328 1.155 1.00 88.69 168 ASP A O 1
ATOM 1305 N N . TRP A 1 169 ? -12.319 -6.450 2.405 1.00 92.56 169 TRP A N 1
ATOM 1306 C CA . TRP A 1 169 ? -11.444 -5.918 3.462 1.00 92.56 169 TRP A CA 1
ATOM 1307 C C . TRP A 1 169 ? -10.462 -6.962 4.018 1.00 92.56 169 TRP A C 1
ATOM 1309 O O . TRP A 1 169 ? -9.315 -6.635 4.326 1.00 92.56 169 TRP A O 1
ATOM 1319 N N . LEU A 1 170 ? -10.858 -8.237 4.109 1.00 90.12 170 LEU A N 1
ATOM 1320 C CA . LEU A 1 170 ? -10.009 -9.301 4.657 1.00 90.12 170 LEU A CA 1
ATOM 1321 C C . LEU A 1 170 ? -8.796 -9.602 3.758 1.00 90.12 170 LEU A C 1
ATOM 1323 O O . LEU A 1 170 ? -7.743 -10.012 4.255 1.00 90.12 170 LEU A O 1
ATOM 1327 N N . ASN A 1 171 ? -8.905 -9.343 2.456 1.00 87.88 171 ASN A N 1
ATOM 1328 C CA . ASN A 1 171 ? -7.817 -9.456 1.487 1.00 87.88 171 ASN A CA 1
ATOM 1329 C C . ASN A 1 171 ? -7.040 -8.139 1.348 1.00 87.88 171 ASN A C 1
ATOM 1331 O O . ASN A 1 171 ? -5.809 -8.135 1.409 1.00 87.88 171 ASN A O 1
ATOM 1335 N N . LEU A 1 172 ? -7.733 -7.005 1.252 1.00 89.56 172 LEU A N 1
ATOM 1336 C CA . LEU A 1 172 ? -7.098 -5.706 1.011 1.00 89.56 172 LEU A CA 1
ATOM 1337 C C . LEU A 1 172 ? -6.432 -5.120 2.262 1.00 89.56 172 LEU A C 1
ATOM 1339 O O . LEU A 1 172 ? -5.314 -4.610 2.192 1.00 89.56 172 LEU A O 1
ATOM 1343 N N . TYR A 1 173 ? -7.086 -5.220 3.418 1.00 94.31 173 TYR A N 1
ATOM 1344 C CA . TYR A 1 173 ? -6.646 -4.623 4.686 1.00 94.31 173 TYR A CA 1
ATOM 1345 C C . TYR A 1 173 ? -6.087 -5.682 5.649 1.00 94.31 173 TYR A C 1
ATOM 1347 O O . TYR A 1 173 ? -5.094 -5.435 6.344 1.00 94.31 173 TYR A O 1
ATOM 1355 N N . GLY A 1 174 ? -6.692 -6.873 5.646 1.00 94.31 174 GLY A N 1
ATOM 1356 C CA . GLY A 1 174 ? -6.460 -7.922 6.640 1.00 94.31 174 GLY A CA 1
ATOM 1357 C C . GLY A 1 174 ? -7.177 -7.634 7.958 1.00 94.31 174 GLY A C 1
ATOM 1358 O O . GLY A 1 174 ? -7.920 -6.662 8.075 1.00 94.31 174 GLY A O 1
ATOM 1359 N N . LEU A 1 175 ? -6.947 -8.478 8.962 1.00 96.81 175 LEU A N 1
ATOM 1360 C CA . LEU A 1 175 ? -7.517 -8.291 10.300 1.00 96.81 175 LEU A CA 1
ATOM 1361 C C . LEU A 1 175 ? -7.061 -6.947 10.912 1.00 96.81 175 LEU A C 1
ATOM 1363 O O . LEU A 1 175 ? -5.879 -6.607 10.795 1.00 96.81 175 LEU A O 1
ATOM 1367 N N . PRO A 1 176 ? -7.935 -6.172 11.582 1.00 98.31 176 PRO A N 1
ATOM 1368 C CA . PRO A 1 176 ? -7.490 -5.102 12.473 1.00 98.31 176 PRO A CA 1
ATOM 1369 C C . PRO A 1 176 ? -6.662 -5.706 13.614 1.00 98.31 176 PRO A C 1
ATOM 1371 O O . PRO A 1 176 ? -7.087 -6.674 14.224 1.00 98.31 176 PRO A O 1
ATOM 1374 N N . ILE A 1 177 ? -5.479 -5.171 13.911 1.00 98.00 177 ILE A N 1
ATOM 1375 C CA . ILE A 1 177 ? -4.539 -5.734 14.901 1.00 98.00 177 ILE A CA 1
ATOM 1376 C C . ILE A 1 177 ? -4.381 -4.833 16.131 1.00 98.00 177 ILE A C 1
ATOM 1378 O O . ILE A 1 177 ? -4.229 -5.332 17.241 1.00 98.00 177 ILE A O 1
ATOM 1382 N N . ARG A 1 178 ? -4.397 -3.506 15.955 1.00 97.69 178 ARG A N 1
ATOM 1383 C CA . ARG A 1 178 ? -4.245 -2.547 17.061 1.00 97.69 178 ARG A CA 1
ATOM 1384 C C . ARG A 1 178 ? -4.954 -1.235 16.761 1.00 97.69 178 ARG A C 1
ATOM 1386 O O . ARG A 1 178 ? -4.753 -0.662 15.690 1.00 97.69 178 ARG A O 1
ATOM 1393 N N . TYR A 1 179 ? -5.693 -0.738 17.747 1.00 98.25 179 TYR A N 1
ATOM 1394 C CA . TYR A 1 179 ? -6.107 0.659 17.830 1.00 98.25 179 TYR A CA 1
ATOM 1395 C C . TYR A 1 179 ? -5.138 1.436 18.736 1.00 98.25 179 TYR A C 1
ATOM 1397 O O . TYR A 1 179 ? -4.626 0.890 19.713 1.00 98.25 179 TYR A O 1
ATOM 1405 N N . GLU A 1 180 ? -4.852 2.692 18.407 1.00 97.88 180 GLU A N 1
ATOM 1406 C CA . GLU A 1 180 ? -3.990 3.579 19.192 1.00 97.88 180 GLU A CA 1
ATOM 1407 C C . GLU A 1 180 ? -4.504 5.018 19.113 1.00 97.88 180 GLU A C 1
ATOM 1409 O O . GLU A 1 180 ? -4.729 5.544 18.024 1.00 97.88 180 GLU A O 1
ATOM 1414 N N . GLU A 1 181 ? -4.636 5.672 20.265 1.00 97.50 181 GLU A N 1
ATOM 1415 C CA . GLU A 1 181 ? -4.862 7.116 20.355 1.00 97.50 181 GLU A CA 1
ATOM 1416 C C . GLU A 1 181 ? -3.575 7.793 20.818 1.00 97.50 181 GLU A C 1
ATOM 1418 O O . GLU A 1 181 ? -2.814 7.234 21.614 1.00 97.50 181 GLU A O 1
ATOM 1423 N N . ARG A 1 182 ? -3.311 8.990 20.299 1.00 95.50 182 ARG A N 1
ATOM 1424 C CA . ARG A 1 182 ? -2.113 9.759 20.613 1.00 95.50 182 ARG A CA 1
ATOM 1425 C C . ARG A 1 182 ? -2.466 11.219 20.828 1.00 95.50 182 ARG A C 1
ATOM 1427 O O . ARG A 1 182 ? -3.110 11.844 19.980 1.00 95.50 182 ARG A O 1
ATOM 1434 N N . GLU A 1 183 ? -1.950 11.768 21.924 1.00 96.19 183 GLU A N 1
ATOM 1435 C CA . GLU A 1 183 ? -2.045 13.195 22.175 1.00 96.19 183 GLU A CA 1
ATOM 1436 C C . GLU A 1 183 ? -1.262 13.977 21.115 1.00 96.19 183 GLU A C 1
ATOM 1438 O O . GLU A 1 183 ? -0.087 13.708 20.856 1.00 96.19 183 GLU A O 1
ATOM 1443 N N . VAL A 1 184 ? -1.920 14.961 20.504 1.00 93.69 184 VAL A N 1
ATOM 1444 C CA . VAL A 1 184 ? -1.287 15.929 19.605 1.00 93.69 184 VAL A CA 1
ATOM 1445 C C . VAL A 1 184 ? -1.851 17.306 19.933 1.00 93.69 184 VAL A C 1
ATOM 1447 O O . VAL A 1 184 ? -3.067 17.477 20.003 1.00 93.69 184 VAL A O 1
ATOM 1450 N N . ASN A 1 185 ? -0.974 18.292 20.138 1.00 92.12 185 ASN A N 1
ATOM 1451 C CA . ASN A 1 185 ? -1.329 19.682 20.455 1.00 92.12 185 ASN A CA 1
ATOM 1452 C C . ASN A 1 185 ? -2.323 19.825 21.634 1.00 92.12 185 ASN A C 1
ATOM 1454 O O . ASN A 1 185 ? -3.225 20.660 21.583 1.00 92.12 185 ASN A O 1
ATOM 1458 N N . GLY A 1 186 ? -2.188 18.996 22.677 1.00 92.88 186 GLY A N 1
ATOM 1459 C CA . GLY A 1 186 ? -3.059 19.013 23.861 1.00 92.88 186 GLY A CA 1
ATOM 1460 C C . GLY A 1 186 ? -4.441 18.371 23.677 1.00 92.88 186 GLY A C 1
ATOM 1461 O O . GLY A 1 186 ? -5.251 18.408 24.599 1.00 92.88 186 GLY A O 1
ATOM 1462 N N . ASN A 1 187 ? -4.735 17.775 22.515 1.00 93.88 187 ASN A N 1
ATOM 1463 C CA . ASN A 1 187 ? -5.903 16.914 22.317 1.00 93.88 187 ASN A CA 1
ATOM 1464 C C . ASN A 1 187 ? -5.472 15.442 22.490 1.00 93.88 187 ASN A C 1
ATOM 1466 O O . ASN A 1 187 ? -4.737 14.962 21.623 1.00 93.88 187 ASN A O 1
ATOM 1470 N N . PRO A 1 188 ? -5.928 14.705 23.528 1.00 93.88 188 PRO A N 1
ATOM 1471 C CA . PRO A 1 188 ? -5.565 13.297 23.754 1.00 93.88 188 PRO A CA 1
ATOM 1472 C C . PRO A 1 188 ? -5.926 12.353 22.600 1.00 93.88 188 PRO A C 1
ATOM 1474 O O . PRO A 1 188 ? -5.252 11.349 22.391 1.00 93.88 188 PRO A O 1
ATOM 1477 N N . GLN A 1 189 ? -6.952 12.703 21.819 1.00 95.50 189 GLN A N 1
ATOM 1478 C CA . GLN A 1 189 ? -7.381 11.986 20.614 1.00 95.50 189 GLN A CA 1
ATOM 1479 C C . GLN A 1 189 ? -6.926 12.704 19.331 1.00 95.50 189 GLN A C 1
ATOM 1481 O O . GLN A 1 189 ? -7.516 12.517 18.265 1.00 95.50 189 GLN A O 1
ATOM 1486 N N . GLY A 1 190 ? -5.905 13.566 19.41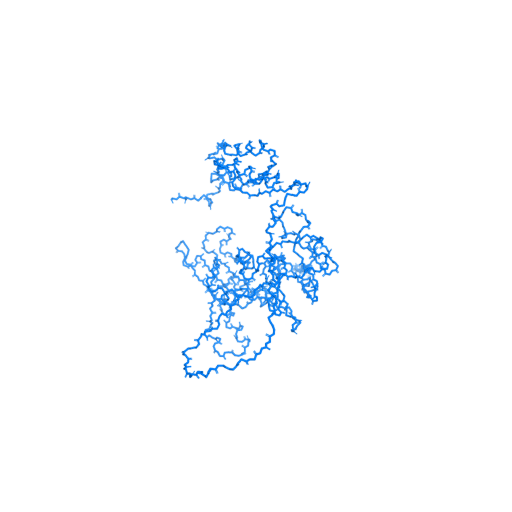7 1.00 95.00 190 GLY A N 1
ATOM 1487 C CA . GLY A 1 190 ? -5.431 14.417 18.322 1.00 95.00 190 GLY A CA 1
ATOM 1488 C C . GLY A 1 190 ? -5.004 13.633 17.081 1.00 95.00 190 GLY A C 1
ATOM 1489 O O . GLY A 1 190 ? -5.216 14.104 15.962 1.00 95.00 190 GLY A O 1
ATOM 1490 N N . LEU A 1 191 ? -4.503 12.412 17.273 1.00 96.25 191 LEU A N 1
ATOM 1491 C CA . LEU A 1 191 ? -4.362 11.398 16.233 1.00 96.25 191 LEU A CA 1
ATOM 1492 C C . LEU A 1 191 ? -4.908 10.053 16.735 1.00 96.25 191 LEU A C 1
ATOM 1494 O O . LEU A 1 191 ? -4.459 9.536 17.755 1.00 96.25 191 LEU A O 1
ATOM 1498 N N . GLN A 1 192 ? -5.844 9.472 15.988 1.00 98.06 192 GLN A N 1
ATOM 1499 C CA . GLN A 1 192 ? -6.379 8.123 16.192 1.00 98.06 192 GLN A CA 1
ATOM 1500 C C . GLN A 1 192 ? -5.912 7.219 15.042 1.00 98.06 192 GLN A C 1
ATOM 1502 O O . GLN A 1 192 ? -5.976 7.617 13.877 1.00 98.06 192 GLN A O 1
ATOM 1507 N N . LEU A 1 193 ? -5.429 6.016 15.353 1.00 98.06 193 LEU A N 1
ATOM 1508 C CA . LEU A 1 193 ? -4.817 5.078 14.408 1.00 98.06 193 LEU A CA 1
ATOM 1509 C C . LEU A 1 193 ? -5.416 3.680 14.557 1.00 98.06 193 LEU A C 1
ATOM 1511 O O . LEU A 1 193 ? -5.489 3.150 15.663 1.00 98.06 193 LEU A O 1
ATOM 1515 N N . LEU A 1 194 ? -5.740 3.035 13.437 1.00 98.56 194 LEU A N 1
ATOM 1516 C CA . LEU A 1 194 ? -6.045 1.605 13.384 1.00 98.56 194 LEU A CA 1
ATOM 1517 C C . LEU A 1 194 ? -5.068 0.904 12.437 1.00 98.56 194 LEU A C 1
ATOM 1519 O O . LEU A 1 194 ? -5.129 1.079 11.218 1.00 98.56 194 LEU A O 1
ATOM 1523 N N . ARG A 1 195 ? -4.193 0.068 12.995 1.00 97.69 195 ARG A N 1
ATOM 1524 C CA . ARG A 1 195 ? -3.344 -0.863 12.245 1.00 97.69 195 ARG A CA 1
ATOM 1525 C C . ARG A 1 195 ? -4.147 -2.107 11.887 1.00 97.69 195 ARG A C 1
ATOM 1527 O O . ARG A 1 195 ? -4.599 -2.803 12.792 1.00 97.69 195 ARG A O 1
ATOM 1534 N N . ALA A 1 196 ? -4.201 -2.455 10.606 1.00 98.00 196 ALA A N 1
ATOM 1535 C CA . ALA A 1 196 ? -4.522 -3.805 10.143 1.00 98.00 196 ALA A CA 1
ATOM 1536 C C . ALA A 1 196 ? -3.245 -4.529 9.663 1.00 98.00 196 ALA A C 1
ATOM 1538 O O . ALA A 1 196 ? -2.134 -4.027 9.841 1.00 98.00 196 ALA A O 1
ATOM 1539 N N . GLN A 1 197 ? -3.362 -5.715 9.068 1.00 95.56 197 GLN A N 1
ATOM 1540 C CA . GLN A 1 197 ? -2.197 -6.507 8.623 1.00 95.56 197 GLN A CA 1
ATOM 1541 C C . GLN A 1 197 ? -1.488 -5.915 7.390 1.00 95.56 197 GLN A C 1
ATOM 1543 O O . GLN A 1 197 ? -0.297 -6.167 7.172 1.00 95.56 197 GLN A O 1
ATOM 1548 N N . ARG A 1 198 ? -2.210 -5.138 6.567 1.00 95.00 198 ARG A N 1
ATOM 1549 C CA . ARG A 1 198 ? -1.734 -4.619 5.266 1.00 95.00 198 ARG A CA 1
ATOM 1550 C C . ARG A 1 198 ? -1.883 -3.104 5.089 1.00 95.00 198 ARG A C 1
ATOM 1552 O O . ARG A 1 198 ? -1.212 -2.542 4.231 1.00 95.00 198 ARG A O 1
ATOM 1559 N N . ILE A 1 199 ? -2.697 -2.441 5.912 1.00 95.00 199 ILE A N 1
ATOM 1560 C CA . ILE A 1 199 ? -3.002 -1.002 5.835 1.00 95.00 199 ILE A CA 1
ATOM 1561 C C . ILE A 1 199 ? -3.042 -0.372 7.239 1.00 95.00 199 ILE A C 1
ATOM 1563 O O . ILE A 1 199 ? -3.204 -1.077 8.238 1.00 95.00 199 ILE A O 1
ATOM 1567 N N . VAL A 1 200 ? -2.933 0.956 7.319 1.00 97.38 200 VAL A N 1
ATOM 1568 C CA . VAL A 1 200 ? -3.290 1.729 8.522 1.00 97.38 200 VAL A CA 1
ATOM 1569 C C . VAL A 1 200 ? -4.330 2.783 8.154 1.00 97.38 200 VAL A C 1
ATOM 1571 O O . VAL A 1 200 ? -4.161 3.495 7.162 1.00 97.38 200 VAL A O 1
ATOM 1574 N N . PHE A 1 201 ? -5.382 2.892 8.959 1.00 97.38 201 PHE A N 1
ATOM 1575 C CA . PHE A 1 201 ? -6.339 3.996 8.917 1.00 97.38 201 PHE A CA 1
ATOM 1576 C C . PHE A 1 201 ? -5.944 5.043 9.959 1.00 97.38 201 PHE A C 1
ATOM 1578 O O . PHE A 1 201 ? -5.520 4.686 11.059 1.00 97.38 201 PHE A O 1
ATOM 1585 N N . GLU A 1 202 ? -6.092 6.324 9.630 1.00 95.56 202 GLU A N 1
ATOM 1586 C CA . GLU A 1 202 ? -5.780 7.431 10.536 1.00 95.56 202 GLU A CA 1
ATOM 1587 C C . GLU A 1 202 ? -6.886 8.489 10.556 1.00 95.56 202 GLU A C 1
ATOM 1589 O O . GLU A 1 202 ? -7.487 8.782 9.527 1.00 95.56 202 GLU A O 1
ATOM 1594 N N . VAL A 1 203 ? -7.150 9.081 11.720 1.00 96.81 203 VAL A N 1
ATOM 1595 C CA . VAL A 1 203 ? -8.032 10.246 11.877 1.00 96.81 203 VAL A CA 1
ATOM 1596 C C . VAL A 1 203 ? -7.285 11.300 12.681 1.00 96.81 203 VAL A C 1
ATOM 1598 O O . VAL A 1 203 ? -6.911 11.071 13.830 1.00 96.81 203 VAL A O 1
ATOM 1601 N N . TRP A 1 204 ? -7.078 12.468 12.078 1.00 95.12 204 TRP A N 1
ATOM 1602 C CA . TRP A 1 204 ? -6.463 13.617 12.735 1.00 95.12 204 TRP A CA 1
ATOM 1603 C C . TRP A 1 204 ? -7.551 14.539 13.283 1.00 95.12 204 TRP A C 1
ATOM 1605 O O . TRP A 1 204 ? -8.254 15.193 12.516 1.00 95.12 204 TRP A O 1
ATOM 1615 N N . ASN A 1 205 ? -7.690 14.614 14.607 1.00 93.56 205 ASN A N 1
ATOM 1616 C CA . ASN A 1 205 ? -8.616 15.533 15.286 1.00 93.56 205 ASN A CA 1
ATOM 1617 C C . ASN A 1 205 ? -7.938 16.861 15.690 1.00 93.56 205 ASN A C 1
ATOM 1619 O O . ASN A 1 205 ? -8.486 17.637 16.473 1.00 93.56 205 ASN A O 1
ATOM 1623 N N . VAL A 1 206 ? -6.755 17.133 15.134 1.00 92.31 206 VAL A N 1
ATOM 1624 C CA . VAL A 1 206 ? -6.098 18.449 15.083 1.00 92.31 206 VAL A CA 1
ATOM 1625 C C . VAL A 1 206 ? -5.598 18.711 13.653 1.00 92.31 206 VAL A C 1
ATOM 1627 O O . VAL A 1 206 ? -5.417 17.751 12.902 1.00 92.31 206 VAL A O 1
ATOM 1630 N N . PRO A 1 207 ? -5.373 19.969 13.230 1.00 88.31 207 PRO A N 1
ATOM 1631 C CA . PRO A 1 207 ? -4.876 20.253 11.883 1.00 88.31 207 PRO A CA 1
ATOM 1632 C C . PRO A 1 207 ? -3.493 19.629 11.637 1.00 88.31 207 PRO A C 1
ATOM 1634 O O . PRO A 1 207 ? -2.547 19.921 12.369 1.00 88.31 207 PRO A O 1
ATOM 1637 N N . ALA A 1 208 ? -3.365 18.805 10.591 1.00 76.69 208 ALA A N 1
ATOM 1638 C CA . ALA A 1 208 ? -2.109 18.164 10.201 1.00 76.69 208 ALA A CA 1
ATOM 1639 C C . ALA A 1 208 ? -1.875 18.240 8.672 1.00 76.69 208 ALA A C 1
ATOM 1641 O O . ALA A 1 208 ? -2.831 18.086 7.902 1.00 76.69 208 ALA A O 1
ATOM 1642 N N . PRO A 1 209 ? -0.632 18.481 8.195 1.00 75.69 209 PRO A N 1
ATOM 1643 C CA . PRO A 1 209 ? -0.362 18.765 6.783 1.00 75.69 209 PRO A CA 1
ATOM 1644 C C . PRO A 1 209 ? -0.822 17.663 5.821 1.00 75.69 209 PRO A C 1
ATOM 1646 O O . PRO A 1 209 ? -0.481 16.497 5.991 1.00 75.69 209 PRO A O 1
ATOM 1649 N N . GLY A 1 210 ? -1.558 18.047 4.775 1.00 71.44 210 GLY A N 1
ATOM 1650 C CA . GLY A 1 210 ? -2.044 17.118 3.746 1.00 71.44 210 GLY A CA 1
ATOM 1651 C C . GLY A 1 210 ? -3.213 16.223 4.177 1.00 71.44 210 GLY A C 1
ATOM 1652 O O . GLY A 1 210 ? -3.584 15.328 3.423 1.00 71.44 210 GLY A O 1
ATOM 1653 N N . THR A 1 211 ? -3.807 16.461 5.350 1.00 76.81 211 THR A N 1
ATOM 1654 C CA . THR A 1 211 ? -4.946 15.689 5.873 1.00 76.81 211 THR A CA 1
ATOM 1655 C C . THR A 1 211 ? -6.161 16.587 6.100 1.00 76.81 211 THR A C 1
ATOM 1657 O O . THR A 1 211 ? -6.022 17.777 6.385 1.00 76.81 211 THR A O 1
ATOM 1660 N N . ALA A 1 212 ? -7.366 16.031 5.960 1.00 83.75 212 ALA A N 1
ATOM 1661 C CA . ALA A 1 212 ? -8.603 16.739 6.273 1.00 83.75 212 ALA A CA 1
ATOM 1662 C C . ALA A 1 212 ? -8.999 16.486 7.738 1.00 83.75 212 ALA A C 1
ATOM 1664 O O . ALA A 1 212 ? -9.098 15.337 8.171 1.00 83.75 212 ALA A O 1
ATOM 1665 N N . LEU A 1 213 ? -9.231 17.565 8.491 1.00 91.25 213 LEU A N 1
ATOM 1666 C CA . LEU A 1 213 ? -9.547 17.521 9.921 1.00 91.25 213 LEU A CA 1
ATOM 1667 C C . LEU A 1 213 ? -10.767 16.626 10.197 1.00 91.25 213 LEU A C 1
ATOM 1669 O O . LEU A 1 213 ? -11.856 16.858 9.677 1.00 91.25 213 LEU A O 1
ATOM 1673 N N . GLY A 1 214 ? -10.581 15.610 11.037 1.00 91.44 214 GLY A N 1
ATOM 1674 C CA . GLY A 1 214 ? -11.616 14.660 11.436 1.00 91.44 214 GLY A CA 1
ATOM 1675 C C . GLY A 1 214 ? -12.071 13.686 10.341 1.00 91.44 214 GLY A C 1
ATOM 1676 O O . GLY A 1 214 ? -13.019 12.937 10.593 1.00 91.44 214 GLY A O 1
ATOM 1677 N N . ALA A 1 215 ? -11.442 13.678 9.162 1.00 93.75 215 ALA A N 1
ATOM 1678 C CA . ALA A 1 215 ? -11.685 12.694 8.108 1.00 93.75 215 ALA A CA 1
ATOM 1679 C C . ALA A 1 215 ? -10.810 11.442 8.294 1.00 93.75 215 ALA A C 1
ATOM 1681 O O . ALA A 1 215 ? -9.810 11.470 9.011 1.00 93.75 215 ALA A O 1
ATOM 1682 N N . VAL A 1 216 ? -11.181 10.347 7.626 1.00 94.56 216 VAL A N 1
ATOM 1683 C CA . VAL A 1 216 ? -10.425 9.089 7.645 1.00 94.56 216 VAL A CA 1
ATOM 1684 C C . VAL A 1 216 ? -9.400 9.077 6.509 1.00 94.56 216 VAL A C 1
ATOM 1686 O O . VAL A 1 216 ? -9.747 8.991 5.332 1.00 94.56 216 VAL A O 1
ATOM 1689 N N . GLY A 1 217 ? -8.122 9.150 6.868 1.00 91.88 217 GLY A N 1
ATOM 1690 C CA . GLY A 1 217 ? -6.995 8.870 5.987 1.00 91.88 217 GLY A CA 1
ATOM 1691 C C . GLY A 1 217 ? -6.688 7.370 5.905 1.00 91.88 217 GLY A C 1
ATOM 1692 O O . GLY A 1 217 ? -6.953 6.606 6.833 1.00 91.88 217 GLY A O 1
ATOM 1693 N N . ARG A 1 218 ? -6.081 6.952 4.790 1.00 90.69 218 ARG A N 1
ATOM 1694 C CA . ARG A 1 218 ? -5.552 5.596 4.567 1.00 90.69 218 ARG A CA 1
ATOM 1695 C C . ARG A 1 218 ? -4.072 5.681 4.208 1.00 90.69 218 ARG A C 1
ATOM 1697 O O . ARG A 1 218 ? -3.694 6.424 3.305 1.00 90.69 218 ARG A O 1
ATOM 1704 N N . GLN A 1 219 ? -3.236 4.909 4.894 1.00 90.12 219 GLN A N 1
ATOM 1705 C CA . GLN A 1 219 ? -1.799 4.843 4.639 1.00 90.12 219 GLN A CA 1
ATOM 1706 C C . GLN A 1 219 ? -1.455 3.642 3.748 1.00 90.12 219 GLN A C 1
ATOM 1708 O O . GLN A 1 219 ? -1.515 2.495 4.194 1.00 90.12 219 GLN A O 1
ATOM 1713 N N . ASN A 1 220 ? -1.000 3.905 2.523 1.00 87.50 220 ASN A N 1
ATOM 1714 C CA . ASN A 1 220 ? -0.395 2.896 1.651 1.00 87.50 220 ASN A CA 1
ATOM 1715 C C . ASN A 1 220 ? 0.891 2.334 2.292 1.00 87.50 220 ASN A C 1
ATOM 1717 O O . ASN A 1 220 ? 1.935 2.993 2.301 1.00 87.50 220 ASN A O 1
ATOM 1721 N N . VAL A 1 221 ? 0.836 1.119 2.844 1.00 91.69 221 VAL A N 1
ATOM 1722 C CA . VAL A 1 221 ? 2.000 0.491 3.497 1.00 91.69 221 VAL A CA 1
ATOM 1723 C C . VAL A 1 221 ? 3.102 0.101 2.499 1.00 91.69 221 VAL A C 1
ATOM 1725 O O . VAL A 1 221 ? 4.264 0.385 2.804 1.00 91.69 221 VAL A O 1
ATOM 1728 N N . PRO A 1 222 ? 2.818 -0.484 1.315 1.00 90.19 222 PRO A N 1
ATOM 1729 C CA . PRO A 1 222 ? 3.854 -0.773 0.318 1.00 90.19 222 PRO A CA 1
ATOM 1730 C C . PRO A 1 222 ? 4.656 0.466 -0.101 1.00 90.19 222 PRO A C 1
ATOM 1732 O O . PRO A 1 222 ? 5.886 0.417 -0.127 1.00 90.19 222 PRO A O 1
ATOM 1735 N N . ASP A 1 223 ? 3.989 1.606 -0.313 1.00 85.62 223 ASP A N 1
ATOM 1736 C CA . ASP A 1 223 ? 4.641 2.894 -0.603 1.00 85.62 223 ASP A CA 1
ATOM 1737 C C . ASP A 1 223 ? 5.513 3.411 0.559 1.00 85.62 223 ASP A C 1
ATOM 1739 O O . ASP A 1 223 ? 6.440 4.200 0.339 1.00 85.62 223 ASP A O 1
ATOM 1743 N N . LYS A 1 224 ? 5.255 2.977 1.803 1.00 89.75 224 LYS A N 1
ATOM 1744 C CA . LYS A 1 224 ? 6.138 3.235 2.952 1.00 89.75 224 LYS A CA 1
ATOM 1745 C C . LYS A 1 224 ? 7.346 2.296 2.959 1.00 89.75 224 LYS A C 1
ATOM 1747 O O . LYS A 1 224 ? 8.469 2.789 3.042 1.00 89.75 224 LYS A O 1
ATOM 1752 N N . VAL A 1 225 ? 7.164 0.978 2.820 1.00 91.12 225 VAL A N 1
ATOM 1753 C CA . VAL A 1 225 ? 8.298 0.025 2.854 1.00 91.12 225 VAL A CA 1
ATOM 1754 C C . VAL A 1 225 ? 9.199 0.113 1.615 1.00 91.12 225 VAL A C 1
ATOM 1756 O O . VAL A 1 225 ? 10.407 -0.059 1.746 1.00 91.12 225 VAL A O 1
ATOM 1759 N N . LYS A 1 226 ? 8.685 0.519 0.441 1.00 89.56 226 LYS A N 1
ATOM 1760 C CA . LYS A 1 226 ? 9.504 0.799 -0.761 1.00 89.56 226 LYS A CA 1
ATOM 1761 C C . LYS A 1 226 ? 10.634 1.806 -0.484 1.00 89.56 226 LYS A C 1
ATOM 1763 O O . LYS A 1 226 ? 11.707 1.693 -1.080 1.00 89.56 226 LYS A O 1
ATOM 1768 N N . LYS A 1 227 ? 10.430 2.744 0.448 1.00 88.62 227 LYS A N 1
ATOM 1769 C CA . LYS A 1 227 ? 11.396 3.796 0.826 1.00 88.62 227 LYS A CA 1
ATOM 1770 C C . LYS A 1 227 ? 12.533 3.303 1.737 1.00 88.62 227 LYS A C 1
ATOM 1772 O O . LYS A 1 227 ? 13.482 4.045 1.956 1.00 88.62 227 LYS A O 1
ATOM 1777 N N . LEU A 1 228 ? 12.460 2.074 2.254 1.00 90.31 228 LEU A N 1
ATOM 1778 C CA . LEU A 1 228 ? 13.462 1.475 3.142 1.00 90.31 228 LEU A CA 1
ATOM 1779 C C . LEU A 1 228 ? 14.378 0.518 2.367 1.00 90.31 228 LEU A C 1
ATOM 1781 O O . LEU A 1 228 ? 13.877 -0.362 1.667 1.00 90.31 228 LEU A O 1
ATOM 1785 N N . SER A 1 229 ? 15.703 0.646 2.491 1.00 92.31 229 SER A N 1
ATOM 1786 C CA . SER A 1 229 ? 16.648 -0.246 1.796 1.00 92.31 229 SER A CA 1
ATOM 1787 C C . SER A 1 229 ? 16.496 -1.698 2.266 1.00 92.31 229 SER A C 1
ATOM 1789 O O . SER A 1 229 ? 16.640 -1.980 3.452 1.00 92.31 229 SER A O 1
ATOM 1791 N N . ASN A 1 230 ? 16.193 -2.609 1.335 1.00 90.06 230 ASN A N 1
ATOM 1792 C CA . ASN A 1 230 ? 16.078 -4.063 1.552 1.00 90.06 230 ASN A CA 1
ATOM 1793 C C . ASN A 1 230 ? 15.179 -4.519 2.730 1.00 90.06 230 ASN A C 1
ATOM 1795 O O . ASN A 1 230 ? 15.391 -5.587 3.312 1.00 90.06 230 ASN A O 1
ATOM 1799 N N . VAL A 1 231 ? 14.141 -3.739 3.060 1.00 92.81 231 VAL A N 1
ATOM 1800 C CA . VAL A 1 231 ? 13.113 -4.091 4.056 1.00 92.81 231 VAL A CA 1
ATOM 1801 C C . VAL A 1 231 ? 11.802 -4.422 3.342 1.00 92.81 231 VAL A C 1
ATOM 1803 O O . VAL A 1 231 ? 11.199 -3.553 2.714 1.00 92.81 231 VAL A O 1
ATOM 1806 N N . ILE A 1 232 ? 11.350 -5.678 3.447 1.00 94.56 232 ILE A N 1
ATOM 1807 C CA . ILE A 1 232 ? 10.230 -6.293 2.694 1.00 94.56 232 ILE A CA 1
ATOM 1808 C C . ILE A 1 232 ? 10.453 -6.357 1.174 1.00 94.56 232 ILE A C 1
ATOM 1810 O O . ILE A 1 232 ? 10.385 -7.438 0.599 1.00 94.56 232 ILE A O 1
ATOM 1814 N N . ILE A 1 233 ? 10.688 -5.214 0.526 1.00 93.69 233 ILE A N 1
ATOM 1815 C CA . ILE A 1 233 ? 10.912 -5.088 -0.917 1.00 93.69 233 ILE A CA 1
ATOM 1816 C C . ILE A 1 233 ? 12.428 -4.940 -1.140 1.00 93.69 233 ILE A C 1
ATOM 1818 O O . ILE A 1 233 ? 12.996 -3.933 -0.701 1.00 93.69 233 ILE A O 1
ATOM 1822 N N . PRO A 1 234 ? 13.104 -5.896 -1.806 1.00 93.50 234 PRO A N 1
ATOM 1823 C CA . PRO A 1 234 ? 14.537 -5.804 -2.069 1.00 93.50 234 PRO A CA 1
ATOM 1824 C C . PRO A 1 234 ? 14.835 -4.667 -3.049 1.00 93.50 234 PRO A C 1
ATOM 1826 O O . PRO A 1 234 ? 14.053 -4.401 -3.965 1.00 93.50 234 PRO A O 1
ATOM 1829 N N . ASP A 1 235 ? 15.981 -4.006 -2.897 1.00 89.75 235 ASP A N 1
ATOM 1830 C CA . ASP A 1 235 ? 16.309 -2.817 -3.693 1.00 89.75 235 ASP A CA 1
ATOM 1831 C C . ASP A 1 235 ? 16.415 -3.130 -5.193 1.00 89.75 235 ASP A C 1
ATOM 1833 O O . ASP A 1 235 ? 16.009 -2.315 -6.017 1.00 89.75 235 ASP A O 1
ATOM 1837 N N . ALA A 1 236 ? 16.834 -4.348 -5.550 1.00 88.69 236 ALA A N 1
ATOM 1838 C CA . ALA A 1 236 ? 16.884 -4.828 -6.931 1.00 88.69 236 ALA A CA 1
ATOM 1839 C C . ALA A 1 236 ? 15.507 -4.925 -7.627 1.00 88.69 236 ALA A C 1
ATOM 1841 O O . ALA A 1 236 ? 15.456 -4.937 -8.853 1.00 88.69 236 ALA A O 1
ATOM 1842 N N . ALA A 1 237 ? 14.397 -4.967 -6.879 1.00 90.88 237 ALA A N 1
ATOM 1843 C CA . ALA A 1 237 ? 13.041 -4.983 -7.439 1.00 90.88 237 ALA A CA 1
ATOM 1844 C C . ALA A 1 237 ? 12.430 -3.576 -7.603 1.00 90.88 237 ALA A C 1
ATOM 1846 O O . ALA A 1 237 ? 11.326 -3.445 -8.131 1.00 90.88 237 ALA A O 1
ATOM 1847 N N . LYS A 1 238 ? 13.101 -2.518 -7.127 1.00 89.62 238 LYS A N 1
ATOM 1848 C CA . LYS A 1 238 ? 12.551 -1.151 -7.093 1.00 89.62 238 LYS A CA 1
ATOM 1849 C C . LYS A 1 238 ? 12.712 -0.342 -8.386 1.00 89.62 238 LYS A C 1
ATOM 1851 O O . LYS A 1 238 ? 11.821 0.474 -8.626 1.00 89.62 238 LYS A O 1
ATOM 1856 N N . PRO A 1 239 ? 13.762 -0.505 -9.214 1.00 88.69 239 PRO A N 1
ATOM 1857 C CA . PRO A 1 239 ? 13.809 0.126 -10.530 1.00 88.69 239 PRO A CA 1
ATOM 1858 C C . PRO A 1 239 ? 12.669 -0.373 -11.435 1.00 88.69 239 PRO A C 1
ATOM 1860 O O . PRO A 1 239 ? 12.349 -1.565 -11.391 1.00 88.69 239 PRO A O 1
ATOM 1863 N N . PRO A 1 240 ? 12.050 0.498 -12.249 1.00 87.56 240 PRO A N 1
ATOM 1864 C CA . PRO A 1 240 ? 11.243 0.058 -13.381 1.00 87.56 240 PRO A CA 1
ATOM 1865 C C . PRO A 1 240 ? 12.129 -0.561 -14.475 1.00 87.56 240 PRO A C 1
ATOM 1867 O O . PRO A 1 240 ? 13.358 -0.468 -14.440 1.00 87.56 240 PRO A O 1
ATOM 1870 N N . VAL A 1 241 ? 11.490 -1.202 -15.451 1.00 84.38 241 VAL A N 1
ATOM 1871 C CA . VAL A 1 241 ? 12.124 -1.840 -16.612 1.00 84.38 241 VAL A CA 1
ATOM 1872 C C . VAL A 1 241 ? 11.640 -1.192 -17.906 1.00 84.38 241 VAL A C 1
ATOM 1874 O O . VAL A 1 241 ? 10.483 -0.786 -18.007 1.00 84.38 241 VAL A O 1
ATOM 1877 N N . LEU A 1 242 ? 12.516 -1.125 -18.909 1.00 82.69 242 LEU A N 1
ATOM 1878 C CA . LEU A 1 242 ? 12.168 -0.656 -20.253 1.00 82.69 242 LEU A CA 1
ATOM 1879 C C . LEU A 1 242 ? 11.261 -1.672 -20.966 1.00 82.69 242 LEU A C 1
ATOM 1881 O O . LEU A 1 242 ? 11.386 -2.881 -20.754 1.00 82.69 242 LEU A O 1
ATOM 1885 N N . ALA A 1 243 ? 10.420 -1.218 -21.895 1.00 72.25 243 ALA A N 1
ATOM 1886 C CA . ALA A 1 243 ? 9.525 -2.084 -22.670 1.00 72.25 243 ALA A CA 1
ATOM 1887 C C . ALA A 1 243 ? 10.245 -3.249 -23.379 1.00 72.25 243 ALA A C 1
ATOM 1889 O O . ALA A 1 243 ? 9.782 -4.390 -23.334 1.00 72.25 243 ALA A O 1
ATOM 1890 N N . GLY A 1 244 ? 11.431 -3.000 -23.946 1.00 71.50 244 GLY A N 1
ATOM 1891 C CA . GLY A 1 244 ? 12.264 -4.041 -24.564 1.00 71.50 244 GLY A CA 1
ATOM 1892 C C . GLY A 1 244 ? 12.837 -5.076 -23.581 1.00 71.50 244 GLY A C 1
ATOM 1893 O O . GLY A 1 244 ? 13.203 -6.170 -23.999 1.00 71.50 244 GLY A O 1
ATOM 1894 N N . GLN A 1 245 ? 12.896 -4.763 -22.283 1.00 75.75 245 GLN A N 1
ATOM 1895 C CA . GLN A 1 245 ? 13.265 -5.708 -21.221 1.00 75.75 245 GLN A CA 1
ATOM 1896 C C . GLN A 1 245 ? 12.035 -6.477 -20.716 1.00 75.75 245 GLN A C 1
ATOM 1898 O O . GLN A 1 245 ? 12.132 -7.666 -20.430 1.00 75.75 245 GLN A O 1
ATOM 1903 N N . ALA A 1 246 ? 10.873 -5.818 -20.652 1.00 70.31 246 ALA A N 1
ATOM 1904 C CA . ALA A 1 246 ? 9.609 -6.417 -20.224 1.00 70.31 246 ALA A CA 1
ATOM 1905 C C . ALA A 1 246 ? 9.054 -7.469 -21.205 1.00 70.31 246 ALA A C 1
ATOM 1907 O O . ALA A 1 246 ? 8.336 -8.371 -20.783 1.00 70.31 246 ALA A O 1
ATOM 1908 N N . ALA A 1 247 ? 9.394 -7.366 -22.494 1.00 59.00 247 ALA A N 1
ATOM 1909 C CA . ALA A 1 247 ? 8.983 -8.302 -23.545 1.00 59.00 247 ALA A CA 1
ATOM 1910 C C . ALA A 1 247 ? 10.000 -9.433 -23.836 1.00 59.00 247 ALA A C 1
ATOM 1912 O O . ALA A 1 247 ? 9.765 -10.256 -24.722 1.00 59.00 247 ALA A O 1
ATOM 1913 N N . GLY A 1 248 ? 11.147 -9.466 -23.147 1.00 53.34 248 GLY A N 1
ATOM 1914 C CA . GLY A 1 248 ? 12.214 -10.441 -23.400 1.00 53.34 248 GLY A CA 1
ATOM 1915 C C . GLY A 1 248 ? 12.051 -11.759 -22.624 1.00 53.34 248 GLY A C 1
ATOM 1916 O O . GLY A 1 248 ? 11.520 -11.754 -21.511 1.00 53.34 248 GLY A O 1
ATOM 1917 N N . PRO A 1 249 ? 12.554 -12.900 -23.144 1.00 41.84 249 PRO A N 1
ATOM 1918 C CA . PRO A 1 249 ? 12.701 -14.111 -22.340 1.00 41.84 249 PRO A CA 1
ATOM 1919 C C . PRO A 1 249 ? 13.663 -13.835 -21.176 1.00 41.84 249 PRO A C 1
ATOM 1921 O O . PRO A 1 249 ? 14.735 -13.259 -21.364 1.00 41.84 249 PRO A O 1
ATOM 1924 N N . ALA A 1 250 ? 13.259 -14.212 -19.964 1.00 41.66 250 ALA A N 1
ATOM 1925 C CA . ALA A 1 250 ? 13.875 -13.702 -18.745 1.00 41.66 250 ALA A CA 1
ATOM 1926 C C . ALA A 1 250 ? 15.355 -14.094 -18.577 1.00 41.66 250 ALA A C 1
ATOM 1928 O O . ALA A 1 250 ? 15.686 -15.266 -18.389 1.00 41.66 250 ALA A O 1
ATOM 1929 N N . SER A 1 251 ? 16.221 -13.084 -18.452 1.00 36.72 251 SER A N 1
ATOM 1930 C CA . SER A 1 251 ? 17.331 -13.168 -17.496 1.00 36.72 251 SER A CA 1
ATOM 1931 C C . SER A 1 251 ? 16.738 -13.483 -16.121 1.00 36.72 251 SER A C 1
ATOM 1933 O O . SER A 1 251 ? 15.789 -12.815 -15.705 1.00 36.72 251 SER A O 1
ATOM 1935 N N . ALA A 1 252 ? 17.254 -14.503 -15.432 1.00 39.81 252 ALA A N 1
ATOM 1936 C CA . ALA A 1 252 ? 16.678 -14.961 -14.167 1.00 39.81 252 ALA A CA 1
ATOM 1937 C C . ALA A 1 252 ? 16.554 -13.808 -13.143 1.00 39.81 252 ALA A C 1
ATOM 1939 O O . ALA A 1 252 ? 17.469 -12.982 -13.054 1.00 39.81 252 ALA A O 1
ATOM 1940 N N . PRO A 1 253 ? 15.450 -13.732 -12.369 1.00 46.72 253 PRO A N 1
ATOM 1941 C CA . PRO A 1 253 ? 15.283 -12.688 -11.364 1.00 46.72 253 PRO A CA 1
ATOM 1942 C C . PRO A 1 253 ? 16.416 -12.769 -10.328 1.00 46.72 253 PRO A C 1
ATOM 1944 O O . PRO A 1 253 ? 16.841 -13.874 -9.982 1.00 46.72 253 PRO A O 1
ATOM 1947 N N . PRO A 1 254 ? 16.915 -11.630 -9.816 1.00 39.22 254 PRO A N 1
ATOM 1948 C CA . PRO A 1 254 ? 18.044 -11.622 -8.896 1.00 39.22 254 PRO A CA 1
ATOM 1949 C C . PRO A 1 254 ? 17.666 -12.295 -7.573 1.00 39.22 254 PRO A C 1
ATOM 1951 O O . PRO A 1 254 ? 16.945 -11.725 -6.752 1.00 39.22 254 PRO A O 1
ATOM 1954 N N . THR A 1 255 ? 18.174 -13.510 -7.360 1.00 41.09 255 THR A N 1
ATOM 1955 C CA . THR A 1 255 ? 18.063 -14.229 -6.090 1.00 41.09 255 THR A CA 1
ATOM 1956 C C . THR A 1 255 ? 18.682 -13.390 -4.977 1.00 41.09 255 THR A C 1
ATOM 1958 O O . THR A 1 255 ? 19.886 -13.128 -4.989 1.00 41.09 255 THR A O 1
ATOM 1961 N N . ALA A 1 256 ? 17.878 -12.991 -3.991 1.00 38.94 256 ALA A N 1
ATOM 1962 C CA . ALA A 1 256 ? 18.404 -12.405 -2.767 1.00 38.94 256 ALA A CA 1
ATOM 1963 C C . ALA A 1 256 ? 19.264 -13.460 -2.052 1.00 38.94 256 ALA A C 1
ATOM 1965 O O . ALA A 1 256 ? 18.770 -14.530 -1.695 1.00 38.94 256 ALA A O 1
ATOM 1966 N N . ALA A 1 257 ? 20.558 -13.181 -1.877 1.00 34.91 257 ALA A N 1
ATOM 1967 C CA . ALA A 1 257 ? 21.459 -14.101 -1.195 1.00 34.91 257 ALA A CA 1
ATOM 1968 C C . ALA A 1 257 ? 20.999 -14.287 0.267 1.00 34.91 257 ALA A C 1
ATOM 1970 O O . ALA A 1 257 ? 20.822 -13.285 0.968 1.00 34.91 257 ALA A O 1
ATOM 1971 N N . PRO A 1 258 ? 20.793 -15.529 0.747 1.00 34.53 258 PRO A N 1
ATOM 1972 C CA . PRO A 1 258 ? 20.356 -15.760 2.116 1.00 34.53 258 PRO A CA 1
ATOM 1973 C C . PRO A 1 258 ? 21.446 -15.315 3.095 1.00 34.53 258 PRO A C 1
ATOM 1975 O O . PRO A 1 258 ? 22.604 -15.720 2.979 1.00 34.53 258 PRO A O 1
ATOM 1978 N N . GLN A 1 259 ? 21.076 -14.497 4.081 1.00 39.91 259 GLN A N 1
ATOM 1979 C CA . GLN A 1 259 ? 21.974 -14.179 5.189 1.00 39.91 259 GLN A CA 1
ATOM 1980 C C . GLN A 1 259 ? 22.173 -15.439 6.052 1.00 39.91 259 GLN A C 1
ATOM 1982 O O . GLN A 1 259 ? 21.183 -16.085 6.407 1.00 39.91 259 GLN A O 1
ATOM 1987 N N . PRO A 1 260 ? 23.417 -15.816 6.400 1.00 38.91 260 PRO A N 1
ATOM 1988 C CA . PRO A 1 260 ? 23.666 -16.997 7.215 1.00 38.91 260 PRO A CA 1
ATOM 1989 C C . PRO A 1 260 ? 23.231 -16.755 8.666 1.00 38.91 260 PRO A C 1
ATOM 1991 O O . PRO A 1 260 ? 23.865 -16.000 9.401 1.00 38.91 260 PRO A O 1
ATOM 1994 N N . VAL A 1 261 ? 22.164 -17.431 9.092 1.00 33.81 261 VAL A N 1
ATOM 1995 C CA . VAL A 1 261 ? 21.793 -17.544 10.508 1.00 33.81 261 VAL A CA 1
ATOM 1996 C C . VAL A 1 261 ? 22.685 -18.577 11.196 1.00 33.81 261 VAL A C 1
ATOM 1998 O O . VAL A 1 261 ? 22.600 -19.772 10.921 1.00 33.81 261 VAL A O 1
ATOM 2001 N N . SER A 1 262 ? 23.555 -18.111 12.091 1.00 33.41 262 SER A N 1
ATOM 2002 C CA . SER A 1 262 ? 24.470 -18.953 12.868 1.00 33.41 262 SER A CA 1
ATOM 2003 C C . SER A 1 262 ? 23.723 -19.804 13.909 1.00 33.41 262 SER A C 1
ATOM 2005 O O . SER A 1 262 ? 23.055 -19.232 14.774 1.00 33.41 262 SER A O 1
ATOM 2007 N N . PRO A 1 263 ? 23.868 -21.142 13.913 1.00 45.09 263 PRO A N 1
ATOM 2008 C CA . PRO A 1 263 ? 23.418 -21.973 15.028 1.00 45.09 263 PRO A CA 1
ATOM 2009 C C . PRO A 1 263 ? 24.245 -21.703 16.304 1.00 45.09 263 PRO A C 1
ATOM 2011 O O . PRO A 1 263 ? 25.440 -21.411 16.199 1.00 45.09 263 PRO A O 1
ATOM 2014 N N . PRO A 1 264 ? 23.662 -21.825 17.512 1.00 35.38 264 PRO A N 1
ATOM 2015 C CA . PRO A 1 264 ? 24.405 -21.707 18.766 1.00 35.38 264 PRO A CA 1
ATOM 2016 C C . PRO A 1 264 ? 25.333 -22.914 18.995 1.00 35.38 264 PRO A C 1
ATOM 2018 O O . PRO A 1 264 ? 25.004 -24.046 18.640 1.00 35.38 264 PRO A O 1
ATOM 2021 N N . ALA A 1 265 ? 26.494 -22.676 19.610 1.00 35.41 265 ALA A N 1
ATOM 2022 C CA . ALA A 1 265 ? 27.549 -23.677 19.780 1.00 35.41 265 ALA A CA 1
ATOM 2023 C C . ALA A 1 265 ? 27.469 -24.452 21.118 1.00 35.41 265 ALA A C 1
ATOM 2025 O O . ALA A 1 265 ? 27.262 -23.831 22.162 1.00 35.41 265 ALA A O 1
ATOM 2026 N N . PRO A 1 266 ? 27.730 -25.776 21.118 1.00 36.00 266 PRO A N 1
ATOM 2027 C CA . PRO A 1 266 ? 28.060 -26.562 22.309 1.00 36.00 266 PRO A CA 1
ATOM 2028 C C . PRO A 1 266 ? 29.572 -26.878 22.411 1.00 36.00 266 PRO A C 1
ATOM 2030 O O . PRO A 1 266 ? 30.208 -27.215 21.415 1.00 36.00 266 PRO A O 1
ATOM 2033 N N . THR A 1 267 ? 30.130 -26.825 23.629 1.00 29.98 267 THR A N 1
ATOM 2034 C CA . THR A 1 267 ? 31.559 -27.058 23.962 1.00 29.98 267 THR A CA 1
ATOM 2035 C C . THR A 1 267 ? 31.667 -27.561 25.420 1.00 29.98 267 THR A C 1
ATOM 2037 O O . THR A 1 267 ? 30.896 -27.045 26.234 1.00 29.98 267 THR A O 1
ATOM 2040 N N . PRO A 1 268 ? 32.599 -28.467 25.834 1.00 46.25 268 PRO A N 1
ATOM 2041 C CA . PRO A 1 268 ? 33.638 -29.191 25.085 1.00 46.25 268 PRO A CA 1
ATOM 2042 C C . PRO A 1 268 ? 33.186 -30.621 24.660 1.00 46.25 268 PRO A C 1
ATOM 2044 O O . PRO A 1 268 ? 32.249 -30.665 23.876 1.00 46.25 268 PRO A O 1
ATOM 2047 N N . ALA A 1 269 ? 33.720 -31.817 24.992 1.00 32.31 269 ALA A N 1
ATOM 2048 C CA . ALA A 1 269 ? 34.634 -32.382 26.017 1.00 32.31 269 ALA A CA 1
ATOM 2049 C C . ALA A 1 269 ? 35.529 -33.525 25.417 1.00 32.31 269 ALA A C 1
ATOM 2051 O O . ALA A 1 269 ? 35.325 -33.870 24.253 1.00 32.31 269 ALA A O 1
ATOM 2052 N N . PRO A 1 270 ? 36.544 -34.095 26.122 1.00 43.28 270 PRO A N 1
ATOM 2053 C CA . PRO A 1 270 ? 37.705 -34.703 25.443 1.00 43.28 270 PRO A CA 1
ATOM 2054 C C . PRO A 1 270 ? 37.836 -36.242 25.496 1.00 43.28 270 PRO A C 1
ATOM 2056 O O . PRO A 1 270 ? 37.405 -36.898 26.441 1.00 43.28 270 PRO A O 1
ATOM 2059 N N . THR A 1 271 ? 38.585 -36.802 24.537 1.00 32.78 271 THR A N 1
ATOM 2060 C CA . THR A 1 271 ? 39.372 -38.055 24.648 1.00 32.78 271 THR A CA 1
ATOM 2061 C C . THR A 1 271 ? 40.525 -38.018 23.625 1.00 32.78 271 THR A C 1
ATOM 2063 O O . THR A 1 271 ? 40.444 -37.299 22.631 1.00 32.78 271 THR A O 1
ATOM 2066 N N . ALA A 1 272 ? 41.639 -38.703 23.910 1.00 33.25 272 ALA A N 1
ATOM 2067 C CA . ALA A 1 272 ? 42.921 -38.547 23.209 1.00 33.25 272 ALA A CA 1
ATOM 2068 C C . ALA A 1 272 ? 43.068 -39.376 21.911 1.00 33.25 272 ALA A C 1
ATOM 2070 O O . ALA A 1 272 ? 42.362 -40.358 21.696 1.00 33.25 272 ALA A O 1
ATOM 2071 N N . ALA A 1 273 ? 44.038 -38.991 21.071 1.00 34.59 273 ALA A N 1
ATOM 2072 C CA . ALA A 1 273 ? 44.338 -39.615 19.778 1.00 34.59 273 ALA A CA 1
ATOM 2073 C C . ALA A 1 273 ? 45.589 -40.530 19.811 1.00 34.59 273 ALA A C 1
ATOM 2075 O O . ALA A 1 273 ? 46.548 -40.210 20.519 1.00 34.59 273 ALA A O 1
ATOM 2076 N N . PRO A 1 274 ? 45.643 -41.604 18.996 1.00 41.34 274 PRO A N 1
ATOM 2077 C CA . PRO A 1 274 ? 46.879 -42.316 18.651 1.00 41.34 274 PRO A CA 1
ATOM 2078 C C . PRO A 1 274 ? 47.622 -41.676 17.447 1.00 41.34 274 PRO A C 1
ATOM 2080 O O . PRO A 1 274 ? 46.989 -40.984 16.647 1.00 41.34 274 PRO A O 1
ATOM 2083 N N . PRO A 1 275 ? 48.940 -41.915 17.259 1.00 46.62 275 PRO A N 1
ATOM 2084 C CA . PRO A 1 275 ? 49.721 -41.351 16.144 1.00 46.62 275 PRO A CA 1
ATOM 2085 C C . PRO A 1 275 ? 49.531 -42.082 14.790 1.00 46.62 275 PRO A C 1
ATOM 2087 O O . PRO A 1 275 ? 49.036 -43.209 14.762 1.00 46.62 275 PRO A O 1
ATOM 2090 N N . PRO A 1 276 ? 49.951 -41.478 13.656 1.00 44.19 276 PRO A N 1
ATOM 2091 C CA . PRO A 1 276 ? 49.592 -41.943 12.313 1.00 44.19 276 PRO A CA 1
ATOM 2092 C C . PRO A 1 276 ? 50.577 -42.940 11.677 1.00 44.19 276 PRO A C 1
ATOM 2094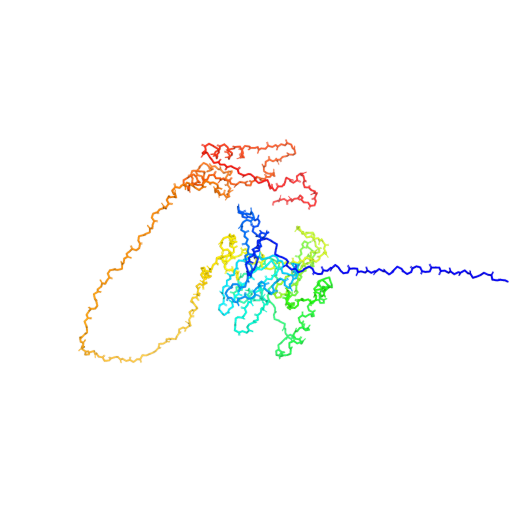 O O . PRO A 1 276 ? 51.794 -42.846 11.849 1.00 44.19 276 PRO A O 1
ATOM 2097 N N . VAL A 1 277 ? 50.050 -43.802 10.801 1.00 37.06 277 VAL A N 1
ATOM 2098 C CA . VAL A 1 277 ? 50.826 -44.529 9.780 1.00 37.06 277 VAL A CA 1
ATOM 2099 C C . VAL A 1 277 ? 50.648 -43.820 8.435 1.00 37.06 277 VAL A C 1
ATOM 2101 O O . VAL A 1 277 ? 49.539 -43.441 8.066 1.00 37.06 277 VAL A O 1
ATOM 2104 N N . ARG A 1 278 ? 51.747 -43.618 7.701 1.00 35.88 278 ARG A N 1
ATOM 2105 C CA . ARG A 1 278 ? 51.735 -42.979 6.375 1.00 35.88 278 ARG A CA 1
ATOM 2106 C C . ARG A 1 278 ? 51.243 -43.953 5.303 1.00 35.88 278 ARG A C 1
ATOM 2108 O O . ARG A 1 278 ? 51.768 -45.057 5.206 1.00 35.88 278 ARG A O 1
ATOM 2115 N N . SER A 1 279 ? 50.344 -43.482 4.443 1.00 37.16 279 SER A N 1
ATOM 2116 C CA . SER A 1 279 ? 50.160 -43.996 3.082 1.00 37.16 279 SER A CA 1
ATOM 2117 C C . SER A 1 279 ? 50.354 -42.840 2.096 1.00 37.16 279 SER A C 1
ATOM 2119 O O . SER A 1 279 ? 50.164 -41.680 2.465 1.00 37.16 279 SER A O 1
ATOM 2121 N N . THR A 1 280 ? 50.804 -43.135 0.879 1.00 40.56 280 THR A N 1
ATOM 2122 C CA . THR A 1 280 ? 51.239 -42.134 -0.107 1.00 40.56 280 THR A CA 1
ATOM 2123 C C . THR A 1 280 ? 50.253 -42.016 -1.262 1.00 40.56 280 THR A C 1
ATOM 2125 O O . THR A 1 280 ? 50.082 -42.972 -2.015 1.00 40.56 280 THR A O 1
ATOM 2128 N N . GLU A 1 281 ? 49.687 -40.827 -1.452 1.00 39.69 281 GLU A N 1
ATOM 2129 C CA . GLU A 1 281 ? 48.819 -40.473 -2.580 1.00 39.69 281 GLU A CA 1
ATOM 2130 C C . GLU A 1 281 ? 49.308 -39.130 -3.174 1.00 39.69 281 GLU A C 1
ATOM 2132 O O . GLU A 1 281 ? 49.816 -38.295 -2.416 1.00 39.69 281 GLU A O 1
ATOM 2137 N N . PRO A 1 282 ? 49.309 -38.934 -4.510 1.00 43.31 282 PRO A N 1
ATOM 2138 C CA . PRO A 1 282 ? 50.160 -37.922 -5.138 1.00 43.31 282 PRO A CA 1
ATOM 2139 C C . PRO A 1 282 ? 49.627 -36.487 -5.033 1.00 43.31 282 PRO A C 1
ATOM 2141 O O . PRO A 1 282 ? 48.433 -36.224 -5.142 1.00 43.31 282 PRO A O 1
ATOM 2144 N N . THR A 1 283 ? 50.562 -35.544 -4.904 1.00 40.56 283 THR A N 1
ATOM 2145 C CA . THR A 1 283 ? 50.320 -34.098 -4.822 1.00 40.56 283 THR A CA 1
ATOM 2146 C C . THR A 1 283 ? 49.550 -33.555 -6.037 1.00 40.56 283 THR A C 1
ATOM 2148 O O . THR A 1 283 ? 50.088 -33.585 -7.149 1.00 40.56 283 THR A O 1
ATOM 2151 N N . PRO A 1 284 ? 48.356 -32.958 -5.859 1.00 39.88 284 PRO A N 1
ATOM 2152 C CA . PRO A 1 284 ? 47.736 -32.129 -6.887 1.00 39.88 284 PRO A CA 1
ATOM 2153 C C . PRO A 1 284 ? 48.582 -30.870 -7.106 1.00 39.88 284 PRO A C 1
ATOM 2155 O O . PRO A 1 284 ? 48.920 -30.172 -6.149 1.00 39.88 284 PRO A O 1
ATOM 2158 N N . ALA A 1 285 ? 48.937 -30.563 -8.354 1.00 44.03 285 ALA A N 1
ATOM 2159 C CA . ALA A 1 285 ? 49.722 -29.371 -8.658 1.00 44.03 285 ALA A CA 1
ATOM 2160 C C . ALA A 1 285 ? 48.926 -28.088 -8.353 1.00 44.03 285 ALA A C 1
ATOM 2162 O O . ALA A 1 285 ? 47.770 -27.955 -8.757 1.00 44.03 285 ALA A O 1
ATOM 2163 N N . THR A 1 286 ? 49.555 -27.126 -7.672 1.00 37.91 286 THR A N 1
ATOM 2164 C CA . THR A 1 286 ? 48.947 -25.827 -7.356 1.00 37.91 286 THR A CA 1
ATOM 2165 C C . THR A 1 286 ? 48.681 -25.026 -8.630 1.00 37.91 286 THR A C 1
ATOM 2167 O O . THR A 1 286 ? 49.558 -24.319 -9.128 1.00 37.91 286 THR A O 1
ATOM 2170 N N . THR A 1 287 ? 47.453 -25.085 -9.142 1.00 41.56 287 THR A N 1
ATOM 2171 C CA . THR A 1 287 ? 46.981 -24.144 -10.162 1.00 41.56 287 THR A CA 1
ATOM 2172 C C . THR A 1 287 ? 46.903 -22.752 -9.544 1.00 41.56 287 THR A C 1
ATOM 2174 O O . THR A 1 287 ? 46.130 -22.522 -8.613 1.00 41.56 287 THR A O 1
ATOM 2177 N N . ALA A 1 288 ? 47.701 -21.814 -10.052 1.00 47.19 288 ALA A N 1
ATOM 2178 C CA . ALA A 1 288 ? 47.638 -20.425 -9.619 1.00 47.19 288 ALA A CA 1
ATOM 2179 C C . ALA A 1 288 ? 46.258 -19.834 -9.949 1.00 47.19 288 ALA A C 1
ATOM 2181 O O . ALA A 1 288 ? 45.841 -19.824 -11.109 1.00 47.19 288 ALA A O 1
ATOM 2182 N N . VAL A 1 289 ? 45.549 -19.335 -8.932 1.00 36.84 289 VAL A N 1
ATOM 2183 C CA . VAL A 1 289 ? 44.282 -18.619 -9.132 1.00 36.84 289 VAL A CA 1
ATOM 2184 C C . VAL A 1 289 ? 44.546 -17.364 -9.971 1.00 36.84 289 VAL A C 1
ATOM 2186 O O . VAL A 1 289 ? 45.400 -16.560 -9.587 1.00 36.84 289 VAL A O 1
ATOM 2189 N N . PRO A 1 290 ? 43.837 -17.156 -11.097 1.00 41.38 290 PRO A N 1
ATOM 2190 C CA . PRO A 1 290 ? 43.987 -15.935 -11.870 1.00 41.38 290 PRO A CA 1
ATOM 2191 C C . PRO A 1 290 ? 43.460 -14.762 -11.043 1.00 41.38 290 PRO A C 1
ATOM 2193 O O . PRO A 1 290 ? 42.275 -14.701 -10.714 1.00 41.38 290 PRO A O 1
ATOM 2196 N N . VAL A 1 291 ? 44.340 -13.815 -10.711 1.00 43.47 291 VAL A N 1
ATOM 2197 C CA . VAL A 1 291 ? 43.931 -12.552 -10.089 1.00 43.47 291 VAL A CA 1
ATOM 2198 C C . VAL A 1 291 ? 43.068 -11.806 -11.099 1.00 43.47 291 VAL A C 1
ATOM 2200 O O . VAL A 1 291 ? 43.574 -11.294 -12.098 1.00 43.47 291 VAL A O 1
ATOM 2203 N N . ALA A 1 292 ? 41.758 -11.770 -10.853 1.00 40.41 292 ALA A N 1
ATOM 2204 C CA . ALA A 1 292 ? 40.818 -11.030 -11.679 1.00 40.41 292 ALA A CA 1
ATOM 2205 C C . ALA A 1 292 ? 41.174 -9.539 -11.622 1.00 40.41 292 ALA A C 1
ATOM 2207 O O . ALA A 1 292 ? 40.947 -8.867 -10.614 1.00 40.41 292 ALA A O 1
ATOM 2208 N N . SER A 1 293 ? 41.768 -9.026 -12.698 1.00 47.75 293 SER A N 1
ATOM 2209 C CA . SER A 1 293 ? 42.103 -7.614 -12.814 1.00 47.75 293 SER A CA 1
ATOM 2210 C C . SER A 1 293 ? 40.818 -6.790 -12.812 1.00 47.75 293 SER A C 1
ATOM 2212 O O . SER A 1 293 ? 39.944 -6.969 -13.661 1.00 47.75 293 SER A O 1
ATOM 2214 N N . ILE A 1 294 ? 40.703 -5.876 -11.844 1.00 37.62 294 ILE A N 1
ATOM 2215 C CA . ILE A 1 294 ? 39.612 -4.900 -11.801 1.00 37.62 294 ILE A CA 1
ATOM 2216 C C . ILE A 1 294 ? 39.656 -4.125 -13.126 1.00 37.62 294 ILE A C 1
ATOM 2218 O O . ILE A 1 294 ? 40.683 -3.500 -13.413 1.00 37.62 294 ILE A O 1
ATOM 2222 N N . PRO A 1 295 ? 38.594 -4.151 -13.954 1.00 41.66 295 PRO A N 1
ATOM 2223 C CA . PRO A 1 295 ? 38.584 -3.383 -15.186 1.00 41.66 295 PRO A CA 1
ATOM 2224 C C . PRO A 1 295 ? 38.724 -1.898 -14.855 1.00 41.66 295 PRO A C 1
ATOM 2226 O O . PRO A 1 295 ? 37.936 -1.361 -14.075 1.00 41.66 295 PRO A O 1
ATOM 2229 N N . GLY A 1 296 ? 39.715 -1.236 -15.457 1.00 47.00 296 GLY A N 1
ATOM 2230 C CA . GLY A 1 296 ? 39.850 0.217 -15.362 1.00 47.00 296 GLY A CA 1
ATOM 2231 C C . GLY A 1 296 ? 38.577 0.935 -15.838 1.00 47.00 296 GLY A C 1
ATOM 2232 O O . GLY A 1 296 ? 37.772 0.335 -16.562 1.00 47.00 296 GLY A O 1
ATOM 2233 N N . PRO A 1 297 ? 38.372 2.206 -15.441 1.00 40.03 297 PRO A N 1
ATOM 2234 C CA . PRO A 1 297 ? 37.159 2.954 -15.762 1.00 40.03 297 PRO A CA 1
ATOM 2235 C C . PRO A 1 297 ? 36.891 2.934 -17.271 1.00 40.03 297 PRO A C 1
ATOM 2237 O O . PRO A 1 297 ? 37.667 3.462 -18.066 1.00 40.03 297 PRO A O 1
ATOM 2240 N N . ARG A 1 298 ? 35.791 2.281 -17.665 1.00 45.97 298 ARG A N 1
ATOM 2241 C CA . ARG A 1 298 ? 35.421 2.105 -19.072 1.00 45.97 298 ARG A CA 1
ATOM 2242 C C . ARG A 1 298 ? 34.897 3.421 -19.633 1.00 45.97 298 ARG A C 1
ATOM 2244 O O . ARG A 1 298 ? 33.738 3.767 -19.417 1.00 45.97 298 ARG A O 1
ATOM 2251 N N . THR A 1 299 ? 35.726 4.126 -20.393 1.00 44.47 299 THR A N 1
ATOM 2252 C CA . THR A 1 299 ? 35.265 5.215 -21.255 1.00 44.47 299 THR A CA 1
ATOM 2253 C C . THR A 1 299 ? 34.337 4.645 -22.329 1.00 44.47 299 THR A C 1
ATOM 2255 O O . THR A 1 299 ? 34.700 3.733 -23.074 1.00 44.47 299 THR A O 1
ATOM 2258 N N . LEU A 1 300 ? 33.103 5.147 -22.389 1.00 46.75 300 LEU A N 1
ATOM 2259 C CA . LEU A 1 300 ? 32.145 4.722 -23.408 1.00 46.75 300 LEU A CA 1
ATOM 2260 C C . LEU A 1 300 ? 32.535 5.332 -24.773 1.00 46.75 300 LEU A C 1
ATOM 2262 O O . LEU A 1 300 ? 32.925 6.500 -24.810 1.00 46.75 300 LEU A O 1
ATOM 2266 N N . PRO A 1 301 ? 32.428 4.597 -25.906 1.00 45.31 301 PRO A N 1
ATOM 2267 C CA . PRO A 1 301 ? 32.914 5.070 -27.216 1.00 45.31 301 PRO A CA 1
ATOM 2268 C C . PRO A 1 301 ? 32.213 6.322 -27.766 1.00 45.31 301 PRO A C 1
ATOM 2270 O O . PRO A 1 301 ? 32.660 6.918 -28.745 1.00 45.31 301 PRO A O 1
ATOM 2273 N N . ARG A 1 302 ? 31.093 6.705 -27.151 1.00 51.88 302 ARG A N 1
ATOM 2274 C CA . ARG A 1 302 ? 30.456 8.019 -27.237 1.00 51.88 302 ARG A CA 1
ATOM 2275 C C . ARG A 1 302 ? 30.100 8.413 -25.803 1.00 51.88 302 ARG A C 1
ATOM 2277 O O . ARG A 1 302 ? 29.764 7.534 -25.009 1.00 51.88 302 ARG A O 1
ATOM 2284 N N . GLY A 1 303 ? 30.185 9.703 -25.478 1.00 53.62 303 GLY A N 1
ATOM 2285 C CA . GLY A 1 303 ? 29.777 10.209 -24.163 1.00 53.62 303 GLY A CA 1
ATOM 2286 C C . GLY A 1 303 ? 28.309 9.894 -23.855 1.00 53.62 303 GLY A C 1
ATOM 2287 O O . GLY A 1 303 ? 27.536 9.549 -24.753 1.00 53.62 303 GLY A O 1
ATOM 2288 N N . LEU A 1 304 ? 27.913 10.042 -22.591 1.00 57.94 304 LEU A N 1
ATOM 2289 C CA . LEU A 1 304 ? 26.540 9.844 -22.117 1.00 57.94 304 LEU A CA 1
ATOM 2290 C C . LEU A 1 304 ? 25.654 11.051 -22.493 1.00 57.94 304 LEU A C 1
ATOM 2292 O O . LEU A 1 304 ? 24.989 11.663 -21.660 1.00 57.94 304 LEU A O 1
ATOM 2296 N N . THR A 1 305 ? 25.665 11.402 -23.777 1.00 52.41 305 THR A N 1
ATOM 2297 C CA . THR A 1 305 ? 24.980 12.553 -24.363 1.00 52.41 305 THR A CA 1
ATOM 2298 C C . THR A 1 305 ? 23.466 12.359 -24.277 1.00 52.41 305 THR A C 1
ATOM 2300 O O . THR A 1 305 ? 22.911 11.501 -24.959 1.00 52.41 305 THR A O 1
ATOM 2303 N N . GLY A 1 306 ? 22.806 13.158 -23.440 1.00 61.28 306 GLY A N 1
ATOM 2304 C CA . GLY A 1 306 ? 21.388 13.023 -23.086 1.00 61.28 306 GLY A CA 1
ATOM 2305 C C . GLY A 1 306 ? 21.155 12.588 -21.635 1.00 61.28 306 GLY A C 1
ATOM 2306 O O . GLY A 1 306 ? 20.061 12.790 -21.120 1.00 61.28 306 GLY A O 1
ATOM 2307 N N . TYR A 1 307 ? 22.177 12.070 -20.947 1.00 65.12 307 TYR A N 1
ATOM 2308 C CA . TYR A 1 307 ? 22.095 11.698 -19.534 1.00 65.12 307 TYR A CA 1
ATOM 2309 C C . TYR A 1 307 ? 22.652 12.799 -18.629 1.00 65.12 307 TYR A C 1
ATOM 2311 O O . TYR A 1 307 ? 23.539 13.579 -18.997 1.00 65.12 307 TYR A O 1
ATOM 2319 N N . GLY A 1 308 ? 22.149 12.824 -17.398 1.00 79.62 308 GLY A N 1
ATOM 2320 C CA . GLY A 1 308 ? 22.542 13.793 -16.390 1.00 79.62 308 GLY A CA 1
ATOM 2321 C C . GLY A 1 308 ? 22.297 13.330 -14.968 1.00 79.62 308 GLY A C 1
ATOM 2322 O O . GLY A 1 308 ? 21.805 12.230 -14.726 1.00 79.62 308 GLY A O 1
ATOM 2323 N N . ILE A 1 309 ? 22.637 14.206 -14.028 1.00 80.50 309 ILE A N 1
ATOM 2324 C CA . ILE A 1 309 ? 22.532 13.955 -12.590 1.00 80.50 309 ILE A CA 1
ATOM 2325 C C . ILE A 1 309 ? 21.680 15.030 -11.901 1.00 80.50 309 ILE A C 1
ATOM 2327 O O . ILE A 1 309 ? 21.758 16.216 -12.230 1.00 80.50 309 ILE A O 1
ATOM 2331 N N . GLN A 1 310 ? 20.868 14.619 -10.925 1.00 85.50 310 GLN A N 1
ATOM 2332 C CA . GLN A 1 310 ? 20.221 15.532 -9.981 1.00 85.50 310 GLN A CA 1
ATOM 2333 C C . GLN A 1 310 ? 21.072 15.630 -8.710 1.00 85.50 310 GLN A C 1
ATOM 2335 O O . GLN A 1 310 ? 21.535 14.614 -8.195 1.00 85.50 310 GLN A O 1
ATOM 2340 N N . GLY A 1 311 ? 21.264 16.842 -8.195 1.00 78.62 311 GLY A N 1
ATOM 2341 C CA . GLY A 1 311 ? 22.085 17.115 -7.013 1.00 78.62 311 GLY A CA 1
ATOM 2342 C C . GLY A 1 311 ? 21.784 18.493 -6.427 1.00 78.62 311 GLY A C 1
ATOM 2343 O O . GLY A 1 311 ? 20.847 19.152 -6.870 1.00 78.62 311 GLY A O 1
ATOM 2344 N N . GLU A 1 312 ? 22.572 18.918 -5.435 1.00 78.56 312 GLU A N 1
ATOM 2345 C CA . GLU A 1 312 ? 22.494 20.271 -4.864 1.00 78.56 312 GLU A CA 1
ATOM 2346 C C . GLU A 1 312 ? 23.756 21.062 -5.225 1.00 78.56 312 GLU A C 1
ATOM 2348 O O . GLU A 1 312 ? 24.756 21.039 -4.508 1.00 78.56 312 GLU A O 1
ATOM 2353 N N . PHE A 1 313 ? 23.671 21.756 -6.352 1.00 72.00 313 PHE A N 1
ATOM 2354 C CA . PHE A 1 313 ? 24.710 22.519 -7.034 1.00 72.00 313 PHE A CA 1
ATOM 2355 C C . PHE A 1 313 ? 24.505 24.040 -6.876 1.00 72.00 313 PHE A C 1
ATOM 2357 O O . PHE A 1 313 ? 24.600 24.794 -7.841 1.00 72.00 313 PHE A O 1
ATOM 2364 N N . ARG A 1 314 ? 24.158 24.510 -5.672 1.00 77.00 314 ARG A N 1
ATOM 2365 C CA . ARG A 1 314 ? 24.116 25.951 -5.331 1.00 77.00 314 ARG A CA 1
ATOM 2366 C C . ARG A 1 314 ? 25.092 26.290 -4.201 1.00 77.00 314 ARG A C 1
ATOM 2368 O O . ARG A 1 314 ? 24.836 27.171 -3.376 1.00 77.00 314 ARG A O 1
ATOM 2375 N N . ARG A 1 315 ? 26.246 25.629 -4.187 1.00 75.06 315 ARG A N 1
ATOM 2376 C CA . ARG A 1 315 ? 27.279 25.625 -3.140 1.00 75.06 315 ARG A CA 1
ATOM 2377 C C . ARG A 1 315 ? 28.566 26.357 -3.578 1.00 75.06 315 ARG A C 1
ATOM 2379 O O . ARG A 1 315 ? 28.682 26.787 -4.720 1.00 75.06 315 ARG A O 1
ATOM 2386 N N . PRO A 1 316 ? 29.575 26.532 -2.706 1.00 73.38 316 PRO A N 1
ATOM 2387 C CA . PRO A 1 316 ? 30.869 27.078 -3.131 1.00 73.38 316 PRO A CA 1
ATOM 2388 C C . PRO A 1 316 ? 31.643 26.167 -4.104 1.00 73.38 316 PRO A C 1
ATOM 2390 O O . PRO A 1 316 ? 32.481 26.653 -4.858 1.00 73.38 316 PRO A O 1
ATOM 2393 N N . ASP A 1 317 ? 31.374 24.857 -4.098 1.00 76.06 317 ASP A N 1
ATOM 2394 C CA . ASP A 1 317 ? 32.098 23.825 -4.851 1.00 76.06 317 ASP A CA 1
ATOM 2395 C C . ASP A 1 317 ? 31.452 23.427 -6.196 1.00 76.06 317 ASP A C 1
ATOM 2397 O O . ASP A 1 317 ? 31.935 22.502 -6.853 1.00 76.06 317 ASP A O 1
ATOM 2401 N N . ASP A 1 318 ? 30.426 24.161 -6.653 1.00 79.69 318 ASP A N 1
ATOM 2402 C CA . ASP A 1 318 ? 29.657 23.905 -7.889 1.00 79.69 318 ASP A CA 1
ATOM 2403 C C . ASP A 1 318 ? 30.539 23.594 -9.113 1.00 79.69 318 ASP A C 1
ATOM 2405 O O . ASP A 1 318 ? 30.210 22.721 -9.915 1.00 79.69 318 ASP A O 1
ATOM 2409 N N . GLY A 1 319 ? 31.686 24.273 -9.243 1.00 82.56 319 GLY A N 1
ATOM 2410 C CA . GLY A 1 319 ? 32.640 24.045 -10.330 1.00 82.56 319 GLY A CA 1
ATOM 2411 C C . GLY A 1 319 ? 33.274 22.654 -10.295 1.00 82.56 319 GLY A C 1
ATOM 2412 O O . GLY A 1 319 ? 33.278 21.966 -11.310 1.00 82.56 319 GLY A O 1
ATOM 2413 N N . ARG A 1 320 ? 33.727 22.198 -9.120 1.00 83.62 320 ARG A N 1
ATOM 2414 C CA . ARG A 1 320 ? 34.305 20.856 -8.941 1.00 83.62 320 ARG A CA 1
ATOM 2415 C C . ARG A 1 320 ? 33.262 19.768 -9.185 1.00 83.62 320 ARG A C 1
ATOM 2417 O O . ARG A 1 320 ? 33.587 18.726 -9.747 1.00 83.62 320 ARG A O 1
ATOM 2424 N N . LEU A 1 321 ? 32.019 20.004 -8.770 1.00 81.38 321 LEU A N 1
ATOM 2425 C CA . LEU A 1 321 ? 30.911 19.093 -9.052 1.00 81.38 321 LEU A CA 1
ATOM 2426 C C . LEU A 1 321 ? 30.647 19.011 -10.562 1.00 81.38 321 LEU A C 1
ATOM 2428 O O . LEU A 1 321 ? 30.524 17.916 -11.100 1.00 81.38 321 LEU A O 1
ATOM 2432 N N . ALA A 1 322 ? 30.652 20.145 -11.262 1.00 85.44 322 ALA A N 1
ATOM 2433 C CA . ALA A 1 322 ? 30.504 20.198 -12.712 1.00 85.44 322 ALA A CA 1
ATOM 2434 C C . ALA A 1 322 ? 31.659 19.503 -13.468 1.00 85.44 322 ALA A C 1
ATOM 2436 O O . ALA A 1 322 ? 31.405 18.809 -14.450 1.00 85.44 322 ALA A O 1
ATOM 2437 N N . ASP A 1 323 ? 32.901 19.625 -12.984 1.00 84.19 323 ASP A N 1
ATOM 2438 C CA . ASP A 1 323 ? 34.075 18.915 -13.524 1.00 84.19 323 ASP A CA 1
ATOM 2439 C C . ASP A 1 323 ? 33.980 17.387 -13.336 1.00 84.19 323 ASP A C 1
ATOM 2441 O O . ASP A 1 323 ? 34.444 16.619 -14.179 1.00 84.19 323 ASP A O 1
ATOM 2445 N N . LEU A 1 324 ? 33.333 16.919 -12.261 1.00 82.12 324 LEU A N 1
ATOM 2446 C CA . LEU A 1 324 ? 33.029 15.495 -12.068 1.00 82.12 324 LEU A CA 1
ATOM 2447 C C . LEU A 1 324 ? 31.912 15.008 -13.007 1.00 82.12 324 LEU A C 1
ATOM 2449 O O . LEU A 1 324 ? 31.975 13.875 -13.479 1.00 82.12 324 LEU A O 1
ATOM 2453 N N . VAL A 1 325 ? 30.915 15.846 -13.313 1.00 82.25 325 VAL A N 1
ATOM 2454 C CA . VAL A 1 325 ? 29.832 15.515 -14.260 1.00 82.25 325 VAL A CA 1
ATOM 2455 C C . VAL A 1 325 ? 30.373 15.377 -15.684 1.00 82.25 325 VAL A C 1
ATOM 2457 O O . VAL A 1 325 ? 30.125 14.354 -16.327 1.00 82.25 325 VAL A O 1
ATOM 2460 N N . THR A 1 326 ? 31.165 16.344 -16.160 1.00 81.44 326 THR A N 1
ATOM 2461 C CA . THR A 1 326 ? 31.807 16.258 -17.484 1.00 81.44 326 THR A CA 1
ATOM 2462 C C . THR A 1 326 ? 32.843 15.134 -17.542 1.00 81.44 326 THR A C 1
ATOM 2464 O O . THR A 1 326 ? 32.886 14.401 -18.530 1.00 81.44 326 THR A O 1
ATOM 2467 N N . GLY A 1 327 ? 33.622 14.925 -16.473 1.00 76.81 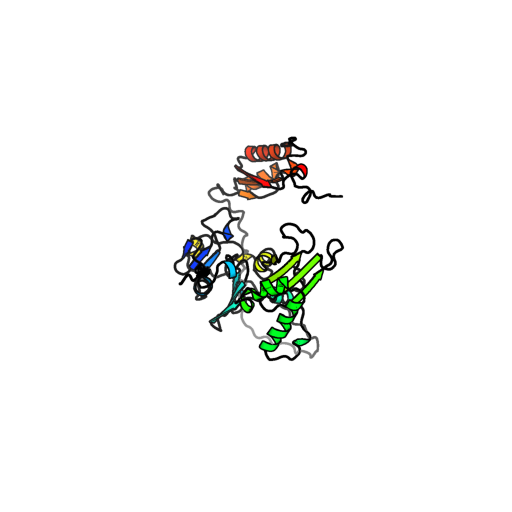327 GLY A N 1
ATOM 2468 C CA . GLY A 1 327 ? 34.574 13.813 -16.354 1.00 76.81 327 GLY A CA 1
ATOM 2469 C C . GLY A 1 327 ? 33.920 12.424 -16.366 1.00 76.81 327 GLY A C 1
ATOM 2470 O O . GLY A 1 327 ? 34.506 11.476 -16.883 1.00 76.81 327 GLY A O 1
ATOM 2471 N N . ALA A 1 328 ? 32.683 12.304 -15.874 1.00 75.44 328 ALA A N 1
ATOM 2472 C CA . ALA A 1 328 ? 31.856 11.099 -15.997 1.00 75.44 328 ALA A CA 1
ATOM 2473 C C . ALA A 1 328 ? 31.209 10.933 -17.392 1.00 75.44 328 ALA A C 1
ATOM 2475 O O . ALA A 1 328 ? 30.501 9.955 -17.634 1.00 75.44 328 ALA A O 1
ATOM 2476 N N . GLY A 1 329 ? 31.424 11.879 -18.312 1.00 76.75 329 GLY A N 1
ATOM 2477 C CA . GLY A 1 329 ? 30.857 11.875 -19.662 1.00 76.75 329 GLY A CA 1
ATOM 2478 C C . GLY A 1 329 ? 29.374 12.254 -19.738 1.00 76.75 329 GLY A C 1
ATOM 2479 O O . GLY A 1 329 ? 28.787 12.111 -20.810 1.00 76.75 329 GLY A O 1
ATOM 2480 N N . LEU A 1 330 ? 28.771 12.715 -18.636 1.00 83.75 330 LEU A N 1
ATOM 2481 C CA . LEU A 1 330 ? 27.397 13.226 -18.578 1.00 83.75 330 LEU A CA 1
ATOM 2482 C C . LEU A 1 330 ? 27.342 14.662 -19.122 1.00 83.75 330 LEU A C 1
ATOM 2484 O O . LEU A 1 330 ? 28.315 15.409 -19.009 1.00 83.75 330 LEU A O 1
ATOM 2488 N N . ASN A 1 331 ? 26.194 15.077 -19.669 1.00 85.50 331 ASN A N 1
ATOM 2489 C CA . ASN A 1 331 ? 26.032 16.434 -20.208 1.00 85.50 331 ASN A CA 1
ATOM 2490 C C . ASN A 1 331 ? 24.746 17.170 -19.786 1.00 85.50 331 ASN A C 1
ATOM 2492 O O . ASN A 1 331 ? 24.452 18.228 -20.346 1.00 85.50 331 ASN A O 1
ATOM 2496 N N . TRP A 1 332 ? 24.011 16.657 -18.796 1.00 88.69 332 TRP A N 1
ATOM 2497 C CA . TRP A 1 332 ? 22.884 17.340 -18.149 1.00 88.69 332 TRP A CA 1
ATOM 2498 C C . TRP A 1 332 ? 23.057 17.426 -16.624 1.00 88.69 332 TRP A C 1
ATOM 2500 O O . TRP A 1 332 ? 23.580 16.512 -15.985 1.00 88.69 332 TRP A O 1
ATOM 2510 N N . VAL A 1 333 ? 22.542 18.499 -16.023 1.00 91.62 333 VAL A N 1
ATOM 2511 C CA . VAL A 1 333 ? 22.376 18.646 -14.567 1.00 91.62 333 VAL A CA 1
ATOM 2512 C C . VAL A 1 333 ? 20.967 19.125 -14.223 1.00 91.62 333 VAL A C 1
ATOM 2514 O O . VAL A 1 333 ? 20.396 19.967 -14.921 1.00 91.62 333 VAL A O 1
ATOM 2517 N N . LYS A 1 334 ? 20.403 18.606 -13.128 1.00 90.00 334 LYS A N 1
ATOM 2518 C CA . LYS A 1 334 ? 19.087 18.998 -12.607 1.00 90.00 334 LYS A CA 1
ATOM 2519 C C . LYS A 1 334 ? 19.214 19.563 -11.193 1.00 90.00 334 LYS A C 1
ATOM 2521 O O . LYS A 1 334 ? 19.760 18.903 -10.310 1.00 90.00 334 LYS A O 1
ATOM 2526 N N . GLN A 1 335 ? 18.673 20.762 -10.986 1.00 91.25 335 GLN A N 1
ATOM 2527 C CA . GLN A 1 335 ? 18.719 21.502 -9.721 1.00 91.25 335 GLN A CA 1
ATOM 2528 C C . GLN A 1 335 ? 17.303 21.886 -9.269 1.00 91.25 335 GLN A C 1
ATOM 2530 O O . GLN A 1 335 ? 16.484 22.338 -10.073 1.00 91.25 335 GLN A O 1
ATOM 2535 N N . GLN A 1 336 ? 17.016 21.745 -7.972 1.00 91.19 336 GLN A N 1
ATOM 2536 C CA . GLN A 1 336 ? 15.804 22.315 -7.375 1.00 91.19 336 GLN A CA 1
ATOM 2537 C C . GLN A 1 336 ? 16.026 23.783 -6.995 1.00 91.19 336 GLN A C 1
ATOM 2539 O O . GLN A 1 336 ? 17.077 24.147 -6.476 1.00 91.19 336 GLN A O 1
ATOM 2544 N N . ILE A 1 337 ? 15.031 24.632 -7.231 1.00 92.62 337 ILE A N 1
ATOM 2545 C CA . ILE A 1 337 ? 15.059 26.060 -6.904 1.00 92.62 337 ILE A CA 1
ATOM 2546 C C . ILE A 1 337 ? 13.965 26.333 -5.866 1.00 92.62 337 ILE A C 1
ATOM 2548 O O . ILE A 1 337 ? 12.795 26.466 -6.233 1.00 92.62 337 ILE A O 1
ATOM 2552 N N . PRO A 1 338 ? 14.307 26.383 -4.567 1.00 89.00 338 PRO A N 1
ATOM 2553 C CA . PRO A 1 338 ? 13.391 26.820 -3.523 1.00 89.00 338 PRO A CA 1
ATOM 2554 C C . PRO A 1 338 ? 13.002 28.286 -3.726 1.00 89.00 338 PRO A C 1
ATOM 2556 O O . PRO A 1 338 ? 13.819 29.188 -3.550 1.00 89.00 338 PRO A O 1
ATOM 2559 N N . TRP A 1 339 ? 11.747 28.538 -4.085 1.00 90.81 339 TRP A N 1
ATOM 2560 C CA . TRP A 1 339 ? 11.225 29.885 -4.315 1.00 90.81 339 TRP A CA 1
ATOM 2561 C C . TRP A 1 339 ? 11.344 30.744 -3.044 1.00 90.81 339 TRP A C 1
ATOM 2563 O O . TRP A 1 339 ? 11.766 31.889 -3.140 1.00 90.81 339 TRP A O 1
ATOM 2573 N N . GLN A 1 340 ? 11.146 30.165 -1.855 1.00 88.62 340 GLN A N 1
ATOM 2574 C CA . GLN A 1 340 ? 11.401 30.801 -0.551 1.00 88.62 340 GLN A CA 1
ATOM 2575 C C . GLN A 1 340 ? 12.858 31.257 -0.299 1.00 88.62 340 GLN A C 1
ATOM 2577 O O . GLN A 1 340 ? 13.092 32.053 0.603 1.00 88.62 340 GLN A O 1
ATOM 2582 N N . GLU A 1 341 ? 13.844 30.741 -1.043 1.00 86.62 341 GLU A N 1
ATOM 2583 C CA . GLU A 1 341 ? 15.253 31.173 -0.953 1.00 86.62 341 GLU A CA 1
ATOM 2584 C C . GLU A 1 341 ? 15.599 32.220 -2.023 1.00 86.62 341 GLU A C 1
ATOM 2586 O O . GLU A 1 341 ? 16.523 33.012 -1.835 1.00 86.62 341 GLU A O 1
ATOM 2591 N N . VAL A 1 342 ? 14.861 32.228 -3.139 1.00 92.31 342 VAL A N 1
ATOM 2592 C CA . VAL A 1 342 ? 15.012 33.220 -4.210 1.00 92.31 342 VAL A CA 1
ATOM 2593 C C . VAL A 1 342 ? 14.238 34.490 -3.868 1.00 92.31 342 VAL A C 1
ATOM 2595 O O . VAL A 1 342 ? 14.814 35.569 -3.872 1.00 92.31 342 VAL A O 1
ATOM 2598 N N . GLU A 1 343 ? 12.950 34.401 -3.548 1.00 90.94 343 GLU A N 1
ATOM 2599 C CA . GLU A 1 343 ? 12.137 35.558 -3.179 1.00 90.94 343 GLU A CA 1
ATOM 2600 C C . GLU A 1 343 ? 12.120 35.721 -1.656 1.00 90.94 343 GLU A C 1
ATOM 2602 O O . GLU A 1 343 ? 11.406 35.029 -0.933 1.00 90.94 343 GLU A O 1
ATOM 2607 N N . THR A 1 344 ? 12.953 36.636 -1.162 1.00 87.19 344 THR A N 1
ATOM 2608 C CA . THR A 1 344 ? 13.202 36.818 0.281 1.00 87.19 344 THR A CA 1
ATOM 2609 C C . THR A 1 344 ? 12.150 37.690 0.971 1.00 87.19 344 THR A C 1
ATOM 2611 O O . THR A 1 344 ? 11.934 37.581 2.177 1.00 87.19 344 THR A O 1
ATOM 2614 N N . ARG A 1 345 ? 11.489 38.563 0.204 1.00 86.06 345 ARG A N 1
ATOM 2615 C CA . ARG A 1 345 ? 10.353 39.425 0.579 1.00 86.06 345 ARG A CA 1
ATOM 2616 C C . ARG A 1 345 ? 9.503 39.640 -0.686 1.00 86.06 345 ARG A C 1
ATOM 2618 O O . ARG A 1 345 ? 10.089 39.545 -1.763 1.00 86.06 345 ARG A O 1
ATOM 2625 N N . PRO A 1 346 ? 8.201 39.981 -0.602 1.00 86.25 346 PRO A N 1
ATOM 2626 C CA . PRO A 1 346 ? 7.358 40.191 -1.783 1.00 86.25 346 PRO A CA 1
ATOM 2627 C C . PRO A 1 346 ? 8.008 41.115 -2.828 1.00 86.25 346 PRO A C 1
ATOM 2629 O O . PRO A 1 346 ? 8.317 42.269 -2.526 1.00 86.25 346 PRO A O 1
ATOM 2632 N N . GLY A 1 347 ? 8.240 40.602 -4.036 1.00 85.56 347 GLY A N 1
ATOM 2633 C CA . GLY A 1 347 ? 8.897 41.305 -5.146 1.00 85.56 347 GLY A CA 1
ATOM 2634 C C . GLY A 1 347 ? 10.426 41.454 -5.050 1.00 85.56 347 GLY A C 1
ATOM 2635 O O . GLY A 1 347 ? 11.023 42.070 -5.933 1.00 85.56 347 GLY A O 1
ATOM 2636 N N . VAL A 1 348 ? 11.082 40.915 -4.015 1.00 88.62 348 VAL A N 1
ATOM 2637 C CA . VAL A 1 348 ? 12.529 41.062 -3.756 1.00 88.62 348 VAL A CA 1
ATOM 2638 C C . VAL A 1 348 ? 13.258 39.736 -3.982 1.00 88.62 348 VAL A C 1
ATOM 2640 O O . VAL A 1 348 ? 13.367 38.890 -3.086 1.00 88.62 348 VAL A O 1
ATOM 2643 N N . PHE A 1 349 ? 13.790 39.579 -5.196 1.00 90.25 349 PHE A N 1
ATOM 2644 C CA . PHE A 1 349 ? 14.425 38.350 -5.670 1.00 90.25 349 PHE A CA 1
ATOM 2645 C C . PHE A 1 349 ? 15.962 38.392 -5.591 1.00 90.25 349 PHE A C 1
ATOM 2647 O O . PHE A 1 349 ? 16.604 39.295 -6.126 1.00 90.25 349 PHE A O 1
ATOM 2654 N N . ASN A 1 350 ? 16.553 37.366 -4.984 1.00 87.56 350 ASN A N 1
ATOM 2655 C CA . ASN A 1 350 ? 17.981 37.077 -4.933 1.00 87.56 350 ASN A CA 1
ATOM 2656 C C . ASN A 1 350 ? 18.319 35.919 -5.888 1.00 87.56 350 ASN A C 1
ATOM 2658 O O . ASN A 1 350 ? 18.308 34.748 -5.507 1.00 87.56 350 ASN A O 1
ATOM 2662 N N . TRP A 1 351 ? 18.633 36.248 -7.140 1.00 88.31 351 TRP A N 1
ATOM 2663 C CA . TRP A 1 351 ? 18.996 35.254 -8.157 1.00 88.31 351 TRP A CA 1
ATOM 2664 C C . TRP A 1 351 ? 20.454 34.777 -8.072 1.00 88.31 351 TRP A C 1
ATOM 2666 O O . TRP A 1 351 ? 20.765 33.707 -8.590 1.00 88.31 351 TRP A O 1
ATOM 2676 N N . GLY A 1 352 ? 21.330 35.480 -7.343 1.00 87.44 352 GLY A N 1
ATOM 2677 C CA . GLY A 1 352 ? 22.785 35.264 -7.348 1.00 87.44 352 GLY A CA 1
ATOM 2678 C C . GLY A 1 352 ? 23.273 33.810 -7.174 1.00 87.44 352 GLY A C 1
ATOM 2679 O O . GLY A 1 352 ? 24.167 33.395 -7.915 1.00 87.44 352 GLY A O 1
ATOM 2680 N N . PRO A 1 353 ? 22.714 32.991 -6.256 1.00 85.19 353 PRO A N 1
ATOM 2681 C CA . PRO A 1 353 ? 23.076 31.573 -6.144 1.00 85.19 353 PRO A CA 1
ATOM 2682 C C . PRO A 1 353 ? 22.680 30.745 -7.377 1.00 85.19 353 PRO A C 1
ATOM 2684 O O . PRO A 1 353 ? 23.433 29.869 -7.801 1.00 85.19 353 PRO A O 1
ATOM 2687 N N . THR A 1 354 ? 21.520 31.042 -7.967 1.00 88.50 354 THR A N 1
ATOM 2688 C CA . THR A 1 354 ? 21.004 30.404 -9.187 1.00 88.50 354 THR A CA 1
ATOM 2689 C C . THR A 1 354 ? 21.809 30.838 -10.412 1.00 88.50 354 THR A C 1
ATOM 2691 O O . THR A 1 354 ? 22.194 29.993 -11.217 1.00 88.50 354 THR A O 1
ATOM 2694 N N . ASP A 1 355 ? 22.142 32.125 -10.521 1.00 88.88 355 ASP A N 1
ATOM 2695 C CA . ASP A 1 355 ? 22.964 32.666 -11.607 1.00 88.88 355 ASP A CA 1
ATOM 2696 C C . ASP A 1 355 ? 24.381 32.085 -11.574 1.00 88.88 355 ASP A C 1
ATOM 2698 O O . ASP A 1 355 ? 24.919 31.690 -12.611 1.00 88.88 355 ASP A O 1
ATOM 2702 N N . ARG A 1 356 ? 24.985 31.961 -10.381 1.00 86.94 356 ARG A N 1
ATOM 2703 C CA . ARG A 1 356 ? 26.297 31.317 -10.216 1.00 86.94 356 ARG A CA 1
ATOM 2704 C C . ARG A 1 356 ? 26.260 29.865 -10.688 1.00 86.94 356 ARG A C 1
ATOM 2706 O O . ARG A 1 356 ? 27.146 29.475 -11.446 1.00 86.94 356 ARG A O 1
ATOM 2713 N N . PHE A 1 357 ? 25.249 29.092 -10.289 1.00 89.69 357 PHE A N 1
ATOM 2714 C CA . PHE A 1 357 ? 25.036 27.721 -10.766 1.00 89.69 357 PHE A CA 1
ATOM 2715 C C . PHE A 1 357 ? 24.908 27.671 -12.296 1.00 89.69 357 PHE A C 1
ATOM 2717 O O . PHE A 1 357 ? 25.675 26.968 -12.958 1.00 89.69 357 PHE A O 1
ATOM 2724 N N . VAL A 1 358 ? 23.995 28.463 -12.872 1.00 91.75 358 VAL A N 1
ATOM 2725 C CA . VAL A 1 358 ? 23.723 28.474 -14.318 1.00 91.75 358 VAL A CA 1
ATOM 2726 C C . VAL A 1 358 ? 24.972 28.823 -15.123 1.00 91.75 358 VAL A C 1
ATOM 2728 O O . VAL A 1 358 ? 25.289 28.126 -16.089 1.00 91.75 358 VAL A O 1
ATOM 2731 N N . ASN A 1 359 ? 25.721 29.843 -14.705 1.00 91.31 359 ASN A N 1
ATOM 2732 C CA . ASN A 1 359 ? 26.955 30.256 -15.372 1.00 91.31 359 ASN A CA 1
ATOM 2733 C C . ASN A 1 359 ? 28.077 29.215 -15.213 1.00 91.31 359 ASN A C 1
ATOM 2735 O O . ASN A 1 359 ? 28.790 28.928 -16.174 1.00 91.31 359 ASN A O 1
ATOM 2739 N N . THR A 1 360 ? 28.200 28.593 -14.038 1.00 89.81 360 THR A N 1
ATOM 2740 C CA . THR A 1 360 ? 29.230 27.582 -13.733 1.00 89.81 360 THR A CA 1
ATOM 2741 C C . THR A 1 360 ? 29.043 26.295 -14.541 1.00 89.81 360 THR A C 1
ATOM 2743 O O . THR A 1 360 ? 30.029 25.699 -14.982 1.00 89.81 360 THR A O 1
ATOM 2746 N N . MET A 1 361 ? 27.788 25.892 -14.763 1.00 90.69 361 MET A N 1
ATOM 2747 C CA . MET A 1 361 ? 27.415 24.705 -15.538 1.00 90.69 361 MET A CA 1
ATOM 2748 C C . MET A 1 361 ? 27.459 24.978 -17.049 1.00 90.69 361 MET A C 1
ATOM 2750 O O . MET A 1 361 ? 28.093 24.221 -17.789 1.00 90.69 361 MET A O 1
ATOM 2754 N N . ARG A 1 362 ? 26.893 26.102 -17.522 1.00 90.88 362 ARG A N 1
ATOM 2755 C CA . ARG A 1 362 ? 26.988 26.502 -18.943 1.00 90.88 362 ARG A CA 1
ATOM 2756 C C . ARG A 1 362 ? 28.431 26.729 -19.389 1.00 90.88 362 ARG A C 1
ATOM 2758 O O . ARG A 1 362 ? 28.784 26.319 -20.490 1.00 90.88 362 ARG A O 1
ATOM 2765 N N . GLY A 1 363 ? 29.280 27.290 -18.524 1.00 87.88 363 GLY A N 1
ATOM 2766 C CA . GLY A 1 363 ? 30.717 27.462 -18.776 1.00 87.88 363 GLY A CA 1
ATOM 2767 C C . GLY A 1 363 ? 31.496 26.154 -18.980 1.00 87.88 363 GLY A C 1
ATOM 2768 O O . GLY A 1 363 ? 32.644 26.195 -19.408 1.00 87.88 363 GLY A O 1
ATOM 2769 N N . ARG A 1 364 ? 30.875 24.997 -18.710 1.00 89.94 364 ARG A N 1
ATOM 2770 C CA . ARG A 1 364 ? 31.413 23.645 -18.943 1.00 89.94 364 ARG A CA 1
ATOM 2771 C C . ARG A 1 364 ? 30.641 22.859 -20.011 1.00 89.94 364 ARG A C 1
ATOM 2773 O O . ARG A 1 364 ? 30.833 21.655 -20.143 1.00 89.94 364 ARG A O 1
ATOM 2780 N N . GLY A 1 365 ? 29.756 23.518 -20.762 1.00 85.75 365 GLY A N 1
ATOM 2781 C CA . GLY A 1 365 ? 28.934 22.879 -21.796 1.00 85.75 365 GLY A CA 1
ATOM 2782 C C . GLY A 1 365 ? 27.820 21.972 -21.258 1.00 85.75 365 GLY A C 1
ATOM 2783 O O . GLY A 1 365 ? 27.263 21.185 -22.022 1.00 85.75 365 GLY A O 1
ATOM 2784 N N . LEU A 1 366 ? 27.485 22.063 -19.965 1.00 88.88 366 LEU A N 1
ATOM 2785 C CA . LEU A 1 366 ? 26.412 21.273 -19.362 1.00 88.88 366 LEU A CA 1
ATOM 2786 C C . LEU A 1 366 ? 25.041 21.903 -19.638 1.00 88.88 366 LEU A C 1
ATOM 2788 O O . LEU A 1 366 ? 24.825 23.101 -19.434 1.00 88.88 366 LEU A O 1
ATOM 2792 N N . ASN A 1 367 ? 24.096 21.066 -20.060 1.00 90.56 367 ASN A N 1
ATOM 2793 C CA . ASN A 1 367 ? 22.684 21.409 -20.177 1.00 90.56 367 ASN A CA 1
ATOM 2794 C C . ASN A 1 367 ? 22.030 21.415 -18.788 1.00 90.56 367 ASN A C 1
ATOM 2796 O O . ASN A 1 367 ? 22.447 20.679 -17.892 1.00 90.56 367 ASN A O 1
ATOM 2800 N N . ILE A 1 368 ? 20.999 22.239 -18.594 1.00 93.19 368 ILE A N 1
ATOM 2801 C CA . ILE A 1 368 ? 20.448 22.532 -17.265 1.00 93.19 368 ILE A CA 1
ATOM 2802 C C . ILE A 1 368 ? 18.935 22.337 -17.254 1.00 93.19 368 ILE A C 1
ATOM 2804 O O . ILE A 1 368 ? 18.227 22.908 -18.082 1.00 93.19 368 ILE A O 1
ATOM 2808 N N . MET A 1 369 ? 18.443 21.606 -16.255 1.00 89.06 369 MET A N 1
ATOM 2809 C CA . MET A 1 369 ? 17.032 21.540 -15.886 1.00 89.06 369 MET A CA 1
ATOM 2810 C C . MET A 1 369 ? 16.823 22.157 -14.496 1.00 89.06 369 MET A C 1
ATOM 2812 O O . MET A 1 369 ? 17.492 21.782 -13.531 1.00 89.06 369 MET A O 1
ATOM 2816 N N . LEU A 1 370 ? 15.872 23.085 -14.382 1.00 91.00 370 LEU A N 1
ATOM 2817 C CA . LEU A 1 370 ? 15.467 23.698 -13.114 1.00 91.00 370 LEU A CA 1
ATOM 2818 C C . LEU A 1 370 ? 14.082 23.195 -12.698 1.00 91.00 370 LEU A C 1
ATOM 2820 O O . LEU A 1 370 ? 13.189 23.068 -13.532 1.00 91.00 370 LEU A O 1
ATOM 2824 N N . SER A 1 371 ? 13.894 22.942 -11.404 1.00 83.44 371 SER A N 1
ATOM 2825 C CA . SER A 1 371 ? 12.611 22.536 -10.819 1.00 83.44 371 SER A CA 1
ATOM 2826 C C . SER A 1 371 ? 12.270 23.454 -9.646 1.00 83.44 371 SER A C 1
ATOM 2828 O O . SER A 1 371 ? 12.936 23.410 -8.613 1.00 83.44 371 SER A O 1
ATOM 2830 N N . VAL A 1 372 ? 11.270 24.323 -9.810 1.00 89.88 372 VAL A N 1
ATOM 2831 C CA . VAL A 1 372 ? 10.851 25.261 -8.755 1.00 89.88 372 VAL A CA 1
ATOM 2832 C C . VAL A 1 372 ? 10.063 24.514 -7.677 1.00 89.88 372 VAL A C 1
ATOM 2834 O O . VAL A 1 372 ? 9.157 23.743 -7.984 1.00 89.88 372 VAL A O 1
ATOM 2837 N N . VAL A 1 373 ? 10.415 24.737 -6.411 1.00 85.50 373 VAL A N 1
ATOM 2838 C CA . VAL A 1 373 ? 9.817 24.088 -5.229 1.00 85.50 373 VAL A CA 1
ATOM 2839 C C . VAL A 1 373 ? 9.643 25.104 -4.091 1.00 85.50 373 VAL A C 1
ATOM 2841 O O . VAL A 1 373 ? 10.186 26.197 -4.172 1.00 85.50 373 VAL A O 1
ATOM 2844 N N . LYS A 1 374 ? 8.937 24.743 -3.007 1.00 80.94 374 LYS A N 1
ATOM 2845 C CA . LYS A 1 374 ? 8.871 25.495 -1.727 1.00 80.94 374 LYS A CA 1
ATOM 2846 C C . LYS A 1 374 ? 8.569 27.009 -1.865 1.00 80.94 374 LYS A C 1
ATOM 2848 O O . LYS A 1 374 ? 9.485 27.829 -1.878 1.00 80.94 374 LYS A O 1
ATOM 2853 N N . ALA A 1 375 ? 7.289 27.383 -1.926 1.00 86.75 375 ALA A N 1
ATOM 2854 C CA . ALA A 1 375 ? 6.860 28.789 -1.971 1.00 86.75 375 ALA A CA 1
ATOM 2855 C C . ALA A 1 375 ? 7.213 29.584 -0.682 1.00 86.75 375 ALA A C 1
ATOM 2857 O O . ALA A 1 375 ? 7.267 28.972 0.390 1.00 86.75 375 ALA A O 1
ATOM 2858 N N . PRO A 1 376 ? 7.405 30.920 -0.746 1.00 86.94 376 PRO A N 1
ATOM 2859 C CA . PRO A 1 376 ? 7.666 31.769 0.423 1.00 86.94 376 PRO A CA 1
ATOM 2860 C C . PRO A 1 376 ? 6.468 31.882 1.379 1.00 86.94 376 PRO A C 1
ATOM 2862 O O . PRO A 1 376 ? 5.315 31.895 0.949 1.00 86.94 376 PRO A O 1
ATOM 2865 N N . ASP A 1 377 ? 6.722 32.035 2.683 1.00 79.31 377 ASP A N 1
ATOM 2866 C CA . ASP A 1 377 ? 5.671 32.116 3.715 1.00 79.31 377 ASP A CA 1
ATOM 2867 C C . ASP A 1 377 ? 4.745 33.333 3.590 1.00 79.31 377 ASP A C 1
ATOM 2869 O O . ASP A 1 377 ? 3.581 33.265 3.979 1.00 79.31 377 ASP A O 1
ATOM 2873 N N . PHE A 1 378 ? 5.202 34.431 2.983 1.00 81.75 378 PHE A N 1
ATOM 2874 C CA . PHE A 1 378 ? 4.357 35.606 2.736 1.00 81.75 378 PHE A CA 1
ATOM 2875 C C . PHE A 1 378 ? 3.299 35.401 1.635 1.00 81.75 378 PHE A C 1
ATOM 2877 O O . PHE A 1 378 ? 2.358 36.189 1.567 1.00 81.75 378 PHE A O 1
ATOM 2884 N N . TYR A 1 379 ? 3.404 34.337 0.829 1.00 80.69 379 TYR A N 1
ATOM 2885 C CA . TYR A 1 379 ? 2.356 33.904 -0.108 1.00 80.69 379 TYR A CA 1
ATOM 2886 C C . TYR A 1 379 ? 1.599 32.650 0.355 1.00 80.69 379 TYR A C 1
ATOM 2888 O O . TYR A 1 379 ? 0.706 32.171 -0.345 1.00 80.69 379 TYR A O 1
ATOM 2896 N N . LYS A 1 380 ? 1.902 32.128 1.549 1.00 74.25 380 LYS A N 1
ATOM 2897 C CA . LYS A 1 380 ? 1.107 31.073 2.186 1.00 74.25 380 LYS A CA 1
ATOM 2898 C C . LYS A 1 380 ? -0.074 31.701 2.928 1.00 74.25 380 LYS A C 1
ATOM 2900 O O . LYS A 1 380 ? 0.057 32.749 3.564 1.00 74.25 380 LYS A O 1
ATOM 2905 N N . ALA A 1 381 ? -1.227 31.032 2.881 1.00 54.72 381 ALA A N 1
ATOM 2906 C CA . ALA A 1 381 ? -2.347 31.354 3.762 1.00 54.72 381 ALA A CA 1
ATOM 2907 C C . ALA A 1 381 ? -1.901 31.272 5.235 1.00 54.72 381 ALA A C 1
ATOM 2909 O O . ALA A 1 381 ? -0.968 30.540 5.561 1.00 54.72 381 ALA A O 1
ATOM 2910 N N . GLU A 1 382 ? -2.567 31.999 6.136 1.00 50.47 382 GLU A N 1
ATOM 2911 C CA . GLU A 1 382 ? -2.161 32.116 7.551 1.00 50.47 382 GLU A CA 1
ATOM 2912 C C . GLU A 1 382 ? -1.973 30.745 8.230 1.00 50.47 382 GLU A C 1
ATOM 2914 O O . GLU A 1 382 ? -0.993 30.529 8.934 1.00 50.47 382 GLU A O 1
ATOM 2919 N N . GLN A 1 383 ? -2.841 29.780 7.903 1.00 45.44 383 GLN A N 1
ATOM 2920 C CA . GLN A 1 383 ? -2.806 28.379 8.354 1.00 45.44 383 GLN A CA 1
ATOM 2921 C C . GLN A 1 383 ? -1.608 27.559 7.820 1.00 45.44 383 GLN A C 1
ATOM 2923 O O . GLN A 1 383 ? -1.530 26.351 8.027 1.00 45.44 383 GLN A O 1
ATOM 2928 N N . SER A 1 384 ? -0.696 28.176 7.070 1.00 47.84 384 SER A N 1
ATOM 2929 C CA . SER A 1 384 ? 0.476 27.542 6.453 1.00 47.84 384 SER A CA 1
ATOM 2930 C C . SER A 1 384 ? 1.764 28.356 6.628 1.00 47.84 384 SER A C 1
ATOM 2932 O O . SER A 1 384 ? 2.793 27.987 6.062 1.00 47.84 384 SER A O 1
ATOM 2934 N N . LYS A 1 385 ? 1.735 29.432 7.426 1.00 44.09 385 LYS A N 1
ATOM 2935 C CA . LYS A 1 385 ? 2.933 30.158 7.869 1.00 44.09 385 LYS A CA 1
ATOM 2936 C C . LYS A 1 385 ? 3.545 29.416 9.057 1.00 44.09 385 LYS A C 1
ATOM 2938 O O . LYS A 1 385 ? 2.988 29.436 10.152 1.00 44.09 385 LYS A O 1
ATOM 2943 N N . VAL A 1 386 ? 4.679 28.752 8.850 1.00 43.38 386 VAL A N 1
ATOM 2944 C CA . VAL A 1 386 ? 5.380 28.062 9.943 1.00 43.38 386 VAL A CA 1
ATOM 2945 C C . VAL A 1 386 ? 6.179 29.090 10.740 1.00 43.38 386 VAL A C 1
ATOM 2947 O O . VAL A 1 386 ? 7.151 29.645 10.233 1.00 43.38 386 VAL A O 1
ATOM 2950 N N . ILE A 1 387 ? 5.792 29.329 11.994 1.00 38.88 387 ILE A N 1
ATOM 2951 C CA . ILE A 1 387 ? 6.645 30.054 12.940 1.00 38.88 387 ILE A CA 1
ATOM 2952 C C . ILE A 1 387 ? 7.762 29.097 13.361 1.00 38.88 387 ILE A C 1
ATOM 2954 O O . ILE A 1 387 ? 7.521 28.141 14.095 1.00 38.88 387 ILE A O 1
ATOM 2958 N N . ILE A 1 388 ? 8.972 29.349 12.868 1.00 37.69 388 ILE A N 1
ATOM 2959 C CA . ILE A 1 388 ? 10.197 28.724 13.371 1.00 37.69 388 ILE A CA 1
ATOM 2960 C C . ILE A 1 388 ? 10.747 29.630 14.476 1.00 37.69 388 ILE A C 1
ATOM 2962 O O . ILE A 1 388 ? 10.890 30.837 14.263 1.00 37.69 388 ILE A O 1
ATOM 2966 N N . ILE A 1 389 ? 11.038 29.034 15.633 1.00 35.75 389 ILE A N 1
ATOM 2967 C CA . ILE A 1 389 ? 11.786 29.618 16.756 1.00 35.75 389 ILE A CA 1
ATOM 2968 C C . ILE A 1 389 ? 13.044 28.766 16.935 1.00 35.75 389 ILE A C 1
ATOM 2970 O O . ILE A 1 389 ? 12.883 27.524 16.894 1.00 35.75 389 ILE A O 1
#

Radius of gyration: 29.92 Å; chains: 1; bounding box: 124×86×53 Å

Sequence (389 aa):
MRKLVLGLVVAMVVVALAAPVQALECDGIRLSDGCLFTKTGGDTPNVPDDGYAVTNLGGVPMWDFVRDKDLQALGYPISGRWVEGPFTLQAFQKVILQWDSANRRMNWFNTLDALANRYPQIQLPNVPPHQTLPEDQGVTDFSVIVQNHLALLDANPKIKAEFLAEPDWLNLYGLPIRYEEREVNGNPQGLQLLRAQRIVFEVWNVPAPGTALGAVGRQNVPDKVKKLSNVIIPDAAKPPVLAGQAAGPASAPPTAAPQPVSPPAPTPAPTAAPPPVRSTEPTPATTAVPVASIPGPRTLPRGLTGYGIQGEFRRPDDGRLADLVTGAGLNWVKQQIPWQEVETRPGVFNWGPTDRFVNTMRGRGLNIMLSVVKAPDFYKAEQSKVIII

Secondary structure (DSSP, 8-state):
----------------------B----EEEETTEEEE-GGGTTSTTTTTEEEEEE-GGG--HHHHHHTSBHHHH-SEEEEEEEETTEEEEEESS-EEEEETTTTEEEE--HHHHHHHH-TT-PPTT-PPP---GGGTT---HHHHHHHHHHGGGG-HHHHHHHHT-TTHHHHT-SEEEEEEEEETTEEEEEEEEEESSEEEEEESS--TTS-TT-EEEEEHHHHHTTSTTSSS-GGGSS-EEHHHHTSPPPPP-PPPPP--PPPPP-----PPPPPPP---PPPP-PPPP--PPPP----SS-EEEEEEE----STTHHHHHHHHHHTTEEEEEEEEEHHHHEEETTEE--HHHHHHHHHHHTTT-EEEEEEE---GGGS-GGG-----

pLDDT: mean 76.89, std 21.8, range [29.98, 98.56]